Protein AF-0000000085141455 (afdb_homodimer)

Radius of gyration: 24.24 Å; Cα contacts (8 Å, |Δi|>4): 1311; chains: 2; bounding box: 68×59×46 Å

Organism: Micrococcus luteus (strain ATCC 4698 / DSM 20030 / JCM 1464 / CCM 169 / CCUG 5858 / IAM 1056 / NBRC 3333 / NCIMB 9278 / NCTC 2665 / VKM Ac-2230) (NCBI:txid465515)

InterPro domains:
  IPR003673 CoA-transferase family III [PF02515] (7-289)
  IPR023606 CoA-transferase family III domain 1 superfamily [G3DSA:3.40.50.10540] (3-211)
  IPR023606 CoA-transferase family III domain 1 superfamily [SSF89796] (3-289)
  IPR044855 CoA-transferase family III domain 3 superfamily [G3DSA:3.30.1540.10] (213-289)
  IPR050509 Coenzyme A-transferase family III [PTHR48228] (6-289)

Structure (mmCIF, N/CA/C/O backbone):
data_AF-0000000085141455-model_v1
#
loop_
_entity.id
_entity.type
_entity.pdbx_description
1 polymer 'Predicted acyl-CoA transferase/carnitine dehydratase'
#
loop_
_atom_site.group_PDB
_atom_site.id
_atom_site.type_symbol
_atom_site.label_atom_id
_atom_site.label_alt_id
_atom_site.label_comp_id
_atom_site.label_asym_id
_atom_site.label_entity_id
_atom_site.label_seq_id
_atom_site.pdbx_PDB_ins_code
_atom_site.Cartn_x
_atom_site.Cartn_y
_atom_site.Cartn_z
_atom_site.occupancy
_atom_site.B_iso_or_equiv
_atom_site.auth_seq_id
_atom_site.auth_comp_id
_atom_site.auth_asym_id
_atom_site.auth_atom_id
_atom_site.pdbx_PDB_model_num
ATOM 1 N N . MET A 1 1 ? -12.906 21.172 -0.847 1 66.06 1 MET A N 1
ATOM 2 C CA . MET A 1 1 ? -11.453 21.266 -0.913 1 66.06 1 MET A CA 1
ATOM 3 C C . MET A 1 1 ? -10.875 20.156 -1.778 1 66.06 1 MET A C 1
ATOM 5 O O . MET A 1 1 ? -11.391 19.031 -1.775 1 66.06 1 MET A O 1
ATOM 9 N N . ASP A 1 2 ? -9.891 20.578 -2.598 1 79 2 ASP A N 1
ATOM 10 C CA . ASP A 1 2 ? -9.219 19.719 -3.572 1 79 2 ASP A CA 1
ATOM 11 C C . ASP A 1 2 ? -7.938 19.141 -2.994 1 79 2 ASP A C 1
ATOM 13 O O . ASP A 1 2 ? -7.055 19.875 -2.543 1 79 2 ASP A O 1
ATOM 17 N N . LEU A 1 3 ? -7.797 17.844 -2.895 1 89.69 3 LEU A N 1
ATOM 18 C CA . LEU A 1 3 ? -6.648 17.156 -2.318 1 89.69 3 LEU A CA 1
ATOM 19 C C . LEU A 1 3 ? -5.363 17.562 -3.031 1 89.69 3 LEU A C 1
ATOM 21 O O . LEU A 1 3 ? -4.281 17.516 -2.441 1 89.69 3 LEU A O 1
ATOM 25 N N . THR A 1 4 ? -5.543 18.094 -4.223 1 90.06 4 THR A N 1
ATOM 26 C CA . THR A 1 4 ? -4.367 18.453 -5.012 1 90.06 4 THR A CA 1
ATOM 27 C C . THR A 1 4 ? -3.744 19.75 -4.512 1 90.06 4 THR A C 1
ATOM 29 O O . THR A 1 4 ? -2.619 20.078 -4.887 1 90.06 4 THR A O 1
ATOM 32 N N . SER A 1 5 ? -4.434 20.406 -3.615 1 92.5 5 SER A N 1
ATOM 33 C CA . SER A 1 5 ? -3.906 21.656 -3.049 1 92.5 5 SER A CA 1
ATOM 34 C C . SER A 1 5 ? -3.65 21.5 -1.552 1 92.5 5 SER A C 1
ATOM 36 O O . SER A 1 5 ? -3.373 22.484 -0.867 1 92.5 5 SER A O 1
ATOM 38 N N . ALA A 1 6 ? -3.732 20.297 -1.069 1 93.38 6 ALA A N 1
ATOM 39 C CA . ALA A 1 6 ? -3.635 20.047 0.365 1 93.38 6 ALA A CA 1
ATOM 40 C C . ALA A 1 6 ? -2.287 20.5 0.914 1 93.38 6 ALA A C 1
ATOM 42 O O . ALA A 1 6 ? -2.189 20.922 2.072 1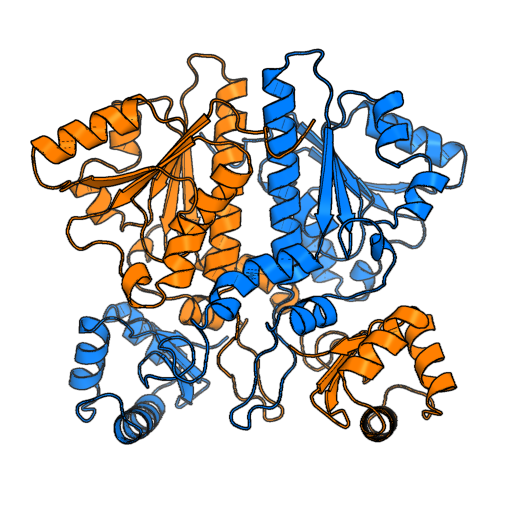 93.38 6 ALA A O 1
ATOM 43 N N . LEU A 1 7 ? -1.256 20.5 0.035 1 96.75 7 LEU A N 1
ATOM 44 C CA . LEU A 1 7 ? 0.086 20.812 0.512 1 96.75 7 LEU A CA 1
ATOM 45 C C . LEU A 1 7 ? 0.62 22.078 -0.158 1 96.75 7 LEU A C 1
ATOM 47 O O . LEU A 1 7 ? 1.833 22.234 -0.308 1 96.75 7 LEU A O 1
ATOM 51 N N . ASP A 1 8 ? -0.321 22.844 -0.592 1 95.44 8 ASP A N 1
ATOM 52 C CA . ASP A 1 8 ? 0.107 24.156 -1.094 1 95.44 8 ASP A CA 1
ATOM 53 C C . ASP A 1 8 ? 0.953 24.891 -0.058 1 95.44 8 ASP A C 1
ATOM 55 O O . ASP A 1 8 ? 0.573 24.984 1.111 1 95.44 8 ASP A O 1
ATOM 59 N N . GLY A 1 9 ? 2.117 25.344 -0.52 1 96.06 9 GLY A N 1
ATOM 60 C CA . GLY A 1 9 ? 2.986 26.109 0.361 1 96.06 9 GLY A CA 1
ATOM 61 C C . GLY A 1 9 ? 3.955 25.234 1.144 1 96.06 9 GLY A C 1
ATOM 62 O O . GLY A 1 9 ? 4.77 25.75 1.916 1 96.06 9 GLY A O 1
ATOM 63 N N . VAL A 1 10 ? 3.883 23.938 0.979 1 97.69 10 VAL A N 1
ATOM 64 C CA . VAL A 1 10 ? 4.773 23.031 1.681 1 97.69 10 VAL A CA 1
ATOM 65 C C . VAL A 1 10 ? 5.969 22.688 0.792 1 97.69 10 VAL A C 1
ATOM 67 O O . VAL A 1 10 ? 5.801 22.359 -0.386 1 97.69 10 VAL A O 1
ATOM 70 N N . SER A 1 11 ? 7.137 22.75 1.34 1 98.75 11 SER A N 1
ATOM 71 C CA . SER A 1 11 ? 8.367 22.422 0.624 1 98.75 11 SER A CA 1
ATOM 72 C C . SER A 1 11 ? 8.945 21.094 1.089 1 98.75 11 SER A C 1
ATOM 74 O O . SER A 1 11 ? 9.086 20.859 2.291 1 98.75 11 SER A O 1
ATOM 76 N N . VAL A 1 12 ? 9.266 20.234 0.122 1 98.94 12 VAL A N 1
ATOM 77 C CA . VAL A 1 12 ? 9.82 18.906 0.392 1 98.94 12 VAL A CA 1
ATOM 78 C C . VAL A 1 12 ? 11.195 18.781 -0.256 1 98.94 12 VAL A C 1
ATOM 80 O O . VAL A 1 12 ? 11.367 19.094 -1.436 1 98.94 12 VAL A O 1
ATOM 83 N N . VAL A 1 13 ? 12.195 18.359 0.506 1 98.94 13 VAL A N 1
ATOM 84 C CA . VAL A 1 13 ? 13.5 17.984 -0.018 1 98.94 13 VAL A CA 1
ATOM 85 C C . VAL A 1 13 ? 13.75 16.5 0.211 1 98.94 13 VAL A C 1
ATOM 87 O O . VAL A 1 13 ? 13.422 15.961 1.275 1 98.94 13 VAL A O 1
ATOM 90 N N . THR A 1 14 ? 14.25 15.859 -0.78 1 98.75 14 THR A N 1
ATOM 91 C CA . THR A 1 14 ? 14.492 14.43 -0.626 1 98.75 14 THR A CA 1
ATOM 92 C C . THR A 1 14 ? 15.914 14.07 -1.059 1 98.75 14 THR A C 1
ATOM 94 O O . THR A 1 14 ? 16.422 14.609 -2.047 1 98.75 14 THR A O 1
ATOM 97 N N . VAL A 1 15 ? 16.578 13.32 -0.262 1 98.62 15 VAL A N 1
ATOM 98 C CA . VAL A 1 15 ? 17.812 12.602 -0.583 1 98.62 15 VAL A CA 1
ATOM 99 C C . VAL A 1 15 ? 17.562 11.094 -0.521 1 98.62 15 VAL A C 1
ATOM 101 O O . VAL A 1 15 ? 17.984 10.43 0.433 1 98.62 15 VAL A O 1
ATOM 104 N N . ALA A 1 16 ? 16.875 10.617 -1.415 1 98.12 16 ALA A N 1
ATOM 105 C CA . ALA A 1 16 ? 16.438 9.227 -1.484 1 98.12 16 ALA A CA 1
ATOM 106 C C . ALA A 1 16 ? 16.469 8.711 -2.922 1 98.12 16 ALA A C 1
ATOM 108 O O . ALA A 1 16 ? 16 9.391 -3.838 1 98.12 16 ALA A O 1
ATOM 109 N N . LEU A 1 17 ? 17.031 7.59 -3.111 1 97.19 17 LEU A N 1
ATOM 110 C CA . LEU A 1 17 ? 17.234 7.035 -4.445 1 97.19 17 LEU A CA 1
ATOM 111 C C . LEU A 1 17 ? 16.312 5.84 -4.676 1 97.19 17 LEU A C 1
ATOM 113 O O . LEU A 1 17 ? 15.602 5.414 -3.766 1 97.19 17 LEU A O 1
ATOM 117 N N . ASN A 1 18 ? 16.234 5.352 -5.859 1 96.56 18 ASN A N 1
ATOM 118 C CA . ASN A 1 18 ? 15.562 4.125 -6.277 1 96.56 18 ASN A CA 1
ATOM 119 C C . ASN A 1 18 ? 14.047 4.301 -6.305 1 96.56 18 ASN A C 1
ATOM 121 O O . ASN A 1 18 ? 13.516 5.051 -7.129 1 96.56 18 ASN A O 1
ATOM 125 N N . LEU A 1 19 ? 13.328 3.652 -5.367 1 98.44 19 LEU A N 1
ATOM 126 C CA . LEU A 1 19 ? 11.898 3.625 -5.66 1 98.44 19 LEU A CA 1
ATOM 127 C C . LEU A 1 19 ? 11.094 4.211 -4.504 1 98.44 19 LEU A C 1
ATOM 129 O O . LEU A 1 19 ? 10.359 5.184 -4.68 1 98.44 19 LEU A O 1
ATOM 133 N N . PRO A 1 20 ? 11.18 3.705 -3.232 1 98.62 20 PRO A N 1
ATOM 134 C CA . PRO A 1 20 ? 10.227 4.164 -2.219 1 98.62 20 PRO A CA 1
ATOM 135 C C . PRO A 1 20 ? 10.32 5.664 -1.958 1 98.62 20 PRO A C 1
ATOM 137 O O . PRO A 1 20 ? 9.297 6.332 -1.788 1 98.62 20 PRO A O 1
ATOM 140 N N . GLY A 1 21 ? 11.523 6.223 -1.864 1 98.69 21 GLY A N 1
ATOM 141 C CA . GLY A 1 21 ? 11.703 7.652 -1.651 1 98.69 21 GLY A CA 1
ATOM 142 C C . GLY A 1 21 ? 11.102 8.5 -2.758 1 98.69 21 GLY A C 1
ATOM 143 O O . GLY A 1 21 ? 10.219 9.32 -2.506 1 98.69 21 GLY A O 1
ATOM 144 N N . PRO A 1 22 ? 11.578 8.273 -3.979 1 98.88 22 PRO A N 1
ATOM 145 C CA . PRO A 1 22 ? 11.023 9.008 -5.117 1 98.88 22 PRO A CA 1
ATOM 146 C C . PRO A 1 22 ? 9.516 8.836 -5.254 1 98.88 22 PRO A C 1
ATOM 148 O O . PRO A 1 22 ? 8.812 9.781 -5.629 1 98.88 22 PRO A O 1
ATOM 151 N N . ALA A 1 23 ? 8.969 7.613 -4.961 1 98.94 23 ALA A N 1
ATOM 152 C CA . ALA A 1 23 ? 7.527 7.398 -5.012 1 98.94 23 ALA A CA 1
ATOM 153 C C . ALA A 1 23 ? 6.809 8.258 -3.977 1 98.94 23 ALA A C 1
ATOM 155 O O . ALA A 1 23 ? 5.766 8.844 -4.266 1 98.94 23 ALA A O 1
ATOM 156 N N . ALA A 1 24 ? 7.34 8.297 -2.797 1 98.94 24 ALA A N 1
ATOM 157 C CA . ALA A 1 24 ? 6.766 9.141 -1.75 1 98.94 24 ALA A CA 1
ATOM 158 C C . ALA A 1 24 ? 6.812 10.617 -2.143 1 98.94 24 ALA A C 1
ATOM 160 O O . ALA A 1 24 ? 5.824 11.336 -1.988 1 98.94 24 ALA A O 1
ATOM 161 N N . ALA A 1 25 ? 7.965 11.07 -2.646 1 98.88 25 ALA A N 1
ATOM 162 C CA . ALA A 1 25 ? 8.133 12.461 -3.057 1 98.88 25 ALA A CA 1
ATOM 163 C C . ALA A 1 25 ? 7.141 12.828 -4.16 1 98.88 25 ALA A C 1
ATOM 165 O O . ALA A 1 25 ? 6.531 13.898 -4.125 1 98.88 25 ALA A O 1
ATOM 166 N N . ALA A 1 26 ? 6.992 11.922 -5.109 1 98.81 26 ALA A N 1
ATOM 167 C CA . ALA A 1 26 ? 6.047 12.156 -6.195 1 98.81 26 ALA A CA 1
ATOM 168 C C . ALA A 1 26 ? 4.625 12.312 -5.664 1 98.81 26 ALA A C 1
ATOM 170 O O . ALA A 1 26 ? 3.883 13.195 -6.102 1 98.81 26 ALA A O 1
ATOM 171 N N . ARG A 1 27 ? 4.254 11.461 -4.766 1 98.69 27 ARG A N 1
ATOM 172 C CA . ARG A 1 27 ? 2.922 11.5 -4.168 1 98.69 27 ARG A CA 1
ATOM 173 C C . ARG A 1 27 ? 2.688 12.812 -3.428 1 98.69 27 ARG A C 1
ATOM 175 O O . ARG A 1 27 ? 1.611 13.406 -3.527 1 98.69 27 ARG A O 1
ATOM 182 N N . LEU A 1 28 ? 3.668 13.281 -2.691 1 98.75 28 LEU A N 1
ATOM 183 C CA . LEU A 1 28 ? 3.559 14.57 -2.014 1 98.75 28 LEU A CA 1
ATOM 184 C C . LEU A 1 28 ? 3.418 15.703 -3.021 1 98.75 28 LEU A C 1
ATOM 186 O O . LEU A 1 28 ? 2.664 16.656 -2.793 1 98.75 28 LEU A O 1
ATOM 190 N N . GLY A 1 29 ? 4.152 15.594 -4.105 1 98.5 29 GLY A N 1
ATOM 191 C CA . GLY A 1 29 ? 3.982 16.547 -5.188 1 98.5 29 GLY A CA 1
ATOM 192 C C . GLY A 1 29 ? 2.574 16.578 -5.75 1 98.5 29 GLY A C 1
ATOM 193 O O . GLY A 1 29 ? 2.023 17.641 -6.02 1 98.5 29 GLY A O 1
ATOM 194 N N . GLU A 1 30 ? 1.977 15.414 -5.922 1 97.56 30 GLU A N 1
ATOM 195 C CA . GLU A 1 30 ? 0.604 15.297 -6.406 1 97.56 30 GLU A CA 1
ATOM 196 C C . GLU A 1 30 ? -0.376 15.984 -5.457 1 97.56 30 GLU A C 1
ATOM 198 O O . GLU A 1 30 ? -1.447 16.422 -5.875 1 97.56 30 GLU A O 1
ATOM 203 N N . LEU A 1 31 ? 0.013 16.047 -4.215 1 97.44 31 LEU A N 1
ATOM 204 C CA . LEU A 1 31 ? -0.84 16.672 -3.209 1 97.44 31 LEU A CA 1
ATOM 205 C C . LEU A 1 31 ? -0.58 18.172 -3.133 1 97.44 31 LEU A C 1
ATOM 207 O O . LEU A 1 31 ? -1.181 18.859 -2.312 1 97.44 31 LEU A O 1
ATOM 211 N N . GLY A 1 32 ? 0.406 18.688 -3.924 1 97.12 32 GLY A N 1
ATOM 212 C CA . GLY A 1 32 ? 0.558 20.125 -4.066 1 97.12 32 GLY A CA 1
ATOM 213 C C . GLY A 1 32 ? 1.88 20.641 -3.533 1 97.12 32 GLY A C 1
ATOM 214 O O . GLY A 1 32 ? 2.17 21.828 -3.631 1 97.12 32 GLY A O 1
ATOM 215 N N . ALA A 1 33 ? 2.727 19.781 -2.996 1 98.38 33 ALA A N 1
ATOM 216 C CA . ALA A 1 33 ? 3.982 20.234 -2.404 1 98.38 33 ALA A CA 1
ATOM 217 C C . ALA A 1 33 ? 4.992 20.609 -3.482 1 98.38 33 ALA A C 1
ATOM 219 O O . ALA A 1 33 ? 4.938 20.109 -4.605 1 98.38 33 ALA A O 1
ATOM 220 N N . ASP A 1 34 ? 5.828 21.562 -3.141 1 98.62 34 ASP A N 1
ATOM 221 C CA . ASP A 1 34 ? 7.012 21.844 -3.945 1 98.62 34 ASP A CA 1
ATOM 222 C C . ASP A 1 34 ? 8.156 20.906 -3.588 1 98.62 34 ASP A C 1
ATOM 224 O O . ASP A 1 34 ? 8.672 20.938 -2.467 1 98.62 34 ASP A O 1
ATOM 228 N N . VAL A 1 35 ? 8.594 20.078 -4.555 1 98.88 35 VAL A N 1
ATOM 229 C CA . VAL A 1 35 ? 9.523 19 -4.246 1 98.88 35 VAL A CA 1
ATOM 230 C C . VAL A 1 35 ? 10.859 19.25 -4.941 1 98.88 35 VAL A C 1
ATOM 232 O O . VAL A 1 35 ? 10.906 19.5 -6.148 1 98.88 35 VAL A O 1
ATOM 235 N N . VAL A 1 36 ? 11.93 19.156 -4.168 1 98.88 36 VAL A N 1
ATOM 236 C CA . VAL A 1 36 ? 13.289 19.156 -4.695 1 98.88 36 VAL A CA 1
ATOM 237 C C . VAL A 1 36 ? 13.961 17.812 -4.391 1 98.88 36 VAL A C 1
ATOM 239 O O . VAL A 1 36 ? 14.047 17.406 -3.232 1 98.88 36 VAL A O 1
ATOM 242 N N . THR A 1 37 ? 14.383 17.156 -5.438 1 98.88 37 THR A N 1
ATOM 243 C CA . THR A 1 37 ? 15.141 15.922 -5.289 1 98.88 37 THR A CA 1
ATOM 244 C C . THR A 1 37 ? 16.641 16.188 -5.438 1 98.88 37 THR A C 1
ATOM 246 O O . THR A 1 37 ? 17.078 16.781 -6.422 1 98.88 37 THR A O 1
ATOM 249 N N . VAL A 1 38 ? 17.375 15.742 -4.449 1 98.88 38 VAL A N 1
ATOM 250 C CA . VAL A 1 38 ? 18.828 15.898 -4.453 1 98.88 38 VAL A CA 1
ATOM 251 C C . VAL A 1 38 ? 19.5 14.562 -4.809 1 98.88 38 VAL A C 1
ATOM 253 O O . VAL A 1 38 ? 19.297 13.562 -4.113 1 98.88 38 VAL A O 1
ATOM 256 N N . LEU A 1 39 ? 20.281 14.602 -5.855 1 98.62 39 LEU A N 1
ATOM 257 C CA . LEU A 1 39 ? 20.984 13.406 -6.312 1 98.62 39 LEU A CA 1
ATOM 258 C C . LEU A 1 39 ? 22.5 13.547 -6.121 1 98.62 39 LEU A C 1
ATOM 260 O O . LEU A 1 39 ? 23.031 14.656 -6.195 1 98.62 39 LEU A O 1
ATOM 264 N N . PRO A 1 40 ? 23.172 12.406 -5.859 1 97.88 40 PRO A N 1
ATOM 265 C CA . PRO A 1 40 ? 24.625 12.438 -5.93 1 97.88 40 PRO A CA 1
ATOM 266 C C . PRO A 1 40 ? 25.156 12.547 -7.359 1 97.88 40 PRO A C 1
ATOM 268 O O . PRO A 1 40 ? 24.406 12.328 -8.312 1 97.88 40 PRO A O 1
ATOM 271 N N . PRO A 1 41 ? 26.453 12.844 -7.469 1 97.56 41 PRO A N 1
ATOM 272 C CA . PRO A 1 41 ? 27.031 12.969 -8.812 1 97.56 41 PRO A CA 1
ATOM 273 C C . PRO A 1 41 ? 26.828 11.711 -9.656 1 97.56 41 PRO A C 1
ATOM 275 O O . PRO A 1 41 ? 26.656 11.812 -10.875 1 97.56 41 PRO A O 1
ATOM 278 N N . ALA A 1 42 ? 26.734 10.578 -9.102 1 96.81 42 ALA A N 1
ATOM 279 C CA . ALA A 1 42 ? 26.578 9.312 -9.82 1 96.81 42 ALA A CA 1
ATOM 280 C C . ALA A 1 42 ? 25.141 9.117 -10.289 1 96.81 42 ALA A C 1
ATOM 282 O O . ALA A 1 42 ? 24.859 8.234 -11.102 1 96.81 42 ALA A O 1
ATOM 283 N N . GLY A 1 43 ? 24.234 9.984 -9.805 1 97.69 43 GLY A N 1
ATOM 284 C CA . GLY A 1 43 ? 22.828 9.891 -10.195 1 97.69 43 GLY A CA 1
ATOM 285 C C . GLY A 1 43 ? 22.078 8.805 -9.453 1 97.69 43 GLY A C 1
ATOM 286 O O . GLY A 1 43 ? 22.531 8.305 -8.422 1 97.69 43 GLY A O 1
ATOM 287 N N . ASP A 1 44 ? 20.875 8.539 -9.891 1 97.94 44 ASP A N 1
ATOM 288 C CA . ASP A 1 44 ? 20 7.484 -9.375 1 97.94 44 ASP A CA 1
ATOM 289 C C . ASP A 1 44 ? 20.078 6.23 -10.242 1 97.94 44 ASP A C 1
ATOM 291 O O . ASP A 1 44 ? 19.859 6.293 -11.453 1 97.94 44 ASP A O 1
ATOM 295 N N . PRO A 1 45 ? 20.359 5.094 -9.617 1 95.62 45 PRO A N 1
ATOM 296 C CA . PRO A 1 45 ? 20.391 3.85 -10.383 1 95.62 45 PRO A CA 1
ATOM 297 C C . PRO A 1 45 ? 19.094 3.582 -11.141 1 95.62 45 PRO A C 1
ATOM 299 O O . PRO A 1 45 ? 19.109 2.959 -12.203 1 95.62 45 PRO A O 1
ATOM 302 N N . MET A 1 46 ? 17.984 4.082 -10.695 1 97 46 MET A N 1
ATOM 303 C CA . MET A 1 46 ? 16.688 3.877 -11.344 1 97 46 MET A CA 1
ATOM 304 C C . MET A 1 46 ? 16.688 4.477 -12.75 1 97 46 MET A C 1
ATOM 306 O O . MET A 1 46 ? 16.047 3.945 -13.656 1 97 46 MET A O 1
ATOM 310 N N . ALA A 1 47 ? 17.453 5.562 -12.914 1 97.38 47 ALA A N 1
ATOM 311 C CA . ALA A 1 47 ? 17.516 6.211 -14.227 1 97.38 47 ALA A CA 1
ATOM 312 C C . ALA A 1 47 ? 18.047 5.254 -15.289 1 97.38 47 ALA A C 1
ATOM 314 O O . ALA A 1 47 ? 17.672 5.352 -16.453 1 97.38 47 ALA A 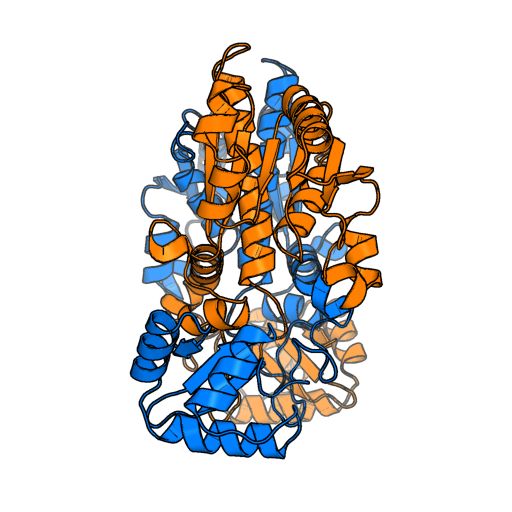O 1
ATOM 315 N N . THR A 1 48 ? 18.906 4.359 -14.852 1 94 48 THR A N 1
ATOM 316 C CA . THR A 1 48 ? 19.453 3.367 -15.766 1 94 48 THR A CA 1
ATOM 317 C C . THR A 1 48 ? 18.562 2.139 -15.844 1 94 48 THR A C 1
ATOM 319 O O . THR A 1 48 ? 18.297 1.621 -16.938 1 94 48 THR A O 1
ATOM 322 N N . MET A 1 49 ? 18 1.666 -14.805 1 93.81 49 MET A N 1
ATOM 323 C CA . MET A 1 49 ? 17.203 0.455 -14.734 1 93.81 49 MET A CA 1
ATOM 324 C C . MET A 1 49 ? 15.891 0.627 -15.5 1 93.81 49 MET A C 1
ATOM 326 O O . MET A 1 49 ? 15.438 -0.295 -16.172 1 93.81 49 MET A O 1
ATOM 330 N N . SER A 1 50 ? 15.242 1.766 -15.328 1 96.62 50 SER A N 1
ATOM 331 C CA . SER A 1 50 ? 14 2.117 -16 1 96.62 50 SER A CA 1
ATOM 332 C C . SER A 1 50 ? 13.898 3.621 -16.219 1 96.62 50 SER A C 1
ATOM 334 O O . SER A 1 50 ? 13.297 4.336 -15.414 1 96.62 50 SER A O 1
ATOM 336 N N . PRO A 1 51 ? 14.414 4.078 -17.312 1 97.31 51 PRO A N 1
ATOM 337 C CA . PRO A 1 51 ? 14.398 5.516 -17.609 1 97.31 51 PRO A CA 1
ATOM 338 C C . PRO A 1 51 ? 12.992 6.109 -17.578 1 97.31 51 PRO A C 1
ATOM 340 O O . PRO A 1 51 ? 12.805 7.234 -17.109 1 97.31 51 PRO A O 1
ATOM 343 N N . SER A 1 52 ? 12.031 5.352 -18.062 1 98.06 52 SER A N 1
ATOM 344 C CA . SER A 1 52 ? 10.664 5.867 -18.109 1 98.06 52 SER A CA 1
ATOM 345 C C . SER A 1 52 ? 10.078 5.984 -16.703 1 98.06 52 SER A C 1
ATOM 347 O O . SER A 1 52 ? 9.352 6.938 -16.406 1 98.06 52 SER A O 1
ATOM 349 N N . LEU A 1 53 ? 10.336 5 -15.883 1 98.25 53 LEU A N 1
ATOM 350 C CA . LEU A 1 53 ? 9.867 5.086 -14.5 1 98.25 53 LEU A CA 1
ATOM 351 C C . LEU A 1 53 ? 10.508 6.266 -13.781 1 98.25 53 LEU A C 1
ATOM 353 O O . LEU A 1 53 ? 9.82 7.031 -13.102 1 98.25 53 LEU A O 1
ATOM 357 N N . TYR A 1 54 ? 11.836 6.422 -13.945 1 98.56 54 TYR A N 1
ATOM 358 C CA . TYR A 1 54 ? 12.555 7.543 -13.359 1 98.56 54 TYR A CA 1
ATOM 359 C C . TYR A 1 54 ? 11.922 8.867 -13.766 1 98.56 54 TYR A C 1
ATOM 361 O O . TYR A 1 54 ? 11.68 9.734 -12.922 1 98.56 54 TYR A O 1
ATOM 369 N N . ALA A 1 55 ? 11.641 9 -15.039 1 98.62 55 ALA A N 1
ATOM 370 C CA . ALA A 1 55 ? 11.062 10.234 -15.57 1 98.62 55 ALA A CA 1
ATOM 371 C C . ALA A 1 55 ? 9.703 10.523 -14.938 1 98.62 55 ALA A C 1
ATOM 373 O O . ALA A 1 55 ? 9.43 11.656 -14.539 1 98.62 55 ALA A O 1
ATOM 374 N N . GLU A 1 56 ? 8.891 9.539 -14.828 1 98.56 56 GLU A N 1
ATOM 375 C CA . GLU A 1 56 ? 7.555 9.742 -14.273 1 98.56 56 GLU A CA 1
ATOM 376 C C . GLU A 1 56 ? 7.625 10.102 -12.789 1 98.56 56 GLU A C 1
ATOM 378 O O . GLU A 1 56 ? 6.898 10.977 -12.32 1 98.56 56 GLU A O 1
ATOM 383 N N . LEU A 1 57 ? 8.461 9.453 -12.047 1 98.69 57 LEU A N 1
ATOM 384 C CA . LEU A 1 57 ? 8.586 9.68 -10.617 1 98.69 57 LEU A CA 1
ATOM 385 C C . LEU A 1 57 ? 9.062 11.094 -10.328 1 98.69 57 LEU A C 1
ATOM 387 O O . LEU A 1 57 ? 8.797 11.641 -9.25 1 98.69 57 LEU A O 1
ATOM 391 N N . HIS A 1 58 ? 9.766 11.711 -11.234 1 98.62 58 HIS A N 1
ATOM 392 C CA . HIS A 1 58 ? 10.375 13.008 -10.969 1 98.62 58 HIS A CA 1
ATOM 393 C C . HIS A 1 58 ? 9.711 14.109 -11.789 1 98.62 58 HIS A C 1
ATOM 395 O O . HIS A 1 58 ? 10.164 15.258 -11.781 1 98.62 58 HIS A O 1
ATOM 401 N N . ALA A 1 59 ? 8.633 13.758 -12.469 1 98.06 59 ALA A N 1
ATOM 402 C CA . ALA A 1 59 ? 7.914 14.742 -13.273 1 98.06 59 ALA A CA 1
ATOM 403 C C . ALA A 1 59 ? 7.449 15.914 -12.414 1 98.06 59 ALA A C 1
ATOM 405 O O . ALA A 1 59 ? 6.871 15.719 -11.344 1 98.06 59 ALA A O 1
ATOM 406 N N . GLY A 1 60 ? 7.738 17.062 -12.805 1 96.81 60 GLY A N 1
ATOM 407 C CA . GLY A 1 60 ? 7.266 18.266 -12.141 1 96.81 60 GLY A CA 1
ATOM 408 C C . GLY A 1 60 ? 8.117 18.656 -10.945 1 96.81 60 GLY A C 1
ATOM 409 O O . GLY A 1 60 ? 7.812 19.625 -10.25 1 96.81 60 GLY A O 1
ATOM 410 N N . GLN A 1 61 ? 9.18 17.984 -10.68 1 98.31 61 GLN A N 1
ATOM 411 C CA . GLN A 1 61 ? 10.055 18.266 -9.539 1 98.31 61 GLN A CA 1
ATOM 412 C C . GLN A 1 61 ? 11.328 18.969 -9.992 1 98.31 61 GLN A C 1
ATOM 414 O O . GLN A 1 61 ? 11.734 18.859 -11.148 1 98.31 61 GLN A O 1
ATOM 419 N N . ARG A 1 62 ? 11.906 19.812 -9.117 1 98.31 62 ARG A N 1
ATOM 420 C CA . ARG A 1 62 ? 13.281 20.25 -9.289 1 98.31 62 ARG A CA 1
ATOM 421 C C . ARG A 1 62 ? 14.266 19.172 -8.836 1 98.31 62 ARG A C 1
ATOM 423 O O . ARG A 1 62 ? 14.219 18.734 -7.688 1 98.31 62 ARG A O 1
ATOM 430 N N . VAL A 1 63 ? 15.086 18.688 -9.766 1 98.75 63 VAL A N 1
ATOM 431 C CA . VAL A 1 63 ? 16.125 17.688 -9.461 1 98.75 63 VAL A CA 1
ATOM 432 C C . VAL A 1 63 ? 17.5 18.344 -9.562 1 98.75 63 VAL A C 1
ATOM 434 O O . VAL A 1 63 ? 17.859 18.906 -10.594 1 98.75 63 VAL A O 1
ATOM 437 N N . VAL A 1 64 ? 18.312 18.266 -8.539 1 98.62 64 VAL A N 1
ATOM 438 C CA . VAL A 1 64 ? 19.625 18.891 -8.523 1 98.62 64 VAL A CA 1
ATOM 439 C C . VAL A 1 64 ? 20.688 17.844 -8.148 1 98.62 64 VAL A C 1
ATOM 441 O O . VAL A 1 64 ? 20.406 16.906 -7.406 1 98.62 64 VAL A O 1
ATOM 444 N N . THR A 1 65 ? 21.859 18.016 -8.664 1 98.5 65 THR A N 1
ATOM 445 C CA . THR A 1 65 ? 23 17.172 -8.305 1 98.5 65 THR A CA 1
ATOM 446 C C . THR A 1 65 ? 23.906 17.906 -7.309 1 98.5 65 THR A C 1
ATOM 448 O O . THR A 1 65 ? 24.391 19 -7.59 1 98.5 65 THR A O 1
ATOM 451 N N . VAL A 1 66 ? 24.062 17.328 -6.156 1 98.38 66 VAL A N 1
ATOM 452 C CA . VAL A 1 66 ? 24.859 17.922 -5.098 1 98.38 66 VAL A CA 1
ATOM 453 C C . VAL A 1 66 ? 25.875 16.906 -4.578 1 98.38 66 VAL A C 1
ATOM 455 O O . VAL A 1 66 ? 25.516 15.789 -4.227 1 98.38 66 VAL A O 1
ATOM 458 N N . TYR A 1 67 ? 27.188 17.281 -4.535 1 98.06 67 TYR A N 1
ATOM 459 C CA . TYR A 1 67 ? 28.203 16.453 -3.906 1 98.06 67 TYR A CA 1
ATOM 460 C C . TYR A 1 67 ? 28.281 16.719 -2.408 1 98.06 67 TYR A C 1
ATOM 462 O O . TYR A 1 67 ? 29.062 17.578 -1.963 1 98.06 67 TYR A O 1
ATOM 470 N N . LEU A 1 68 ? 27.594 15.867 -1.604 1 97.19 68 LEU A N 1
ATOM 471 C CA . LEU A 1 68 ? 27.328 16.156 -0.201 1 97.19 68 LEU A CA 1
ATOM 472 C C . LEU A 1 68 ? 28.594 16 0.643 1 97.19 68 LEU A C 1
ATOM 474 O O . LEU A 1 68 ? 28.609 16.406 1.804 1 97.19 68 LEU A O 1
ATOM 478 N N . LYS A 1 69 ? 29.688 15.492 0.027 1 95.44 69 LYS A N 1
ATOM 479 C CA . LYS A 1 69 ? 30.906 15.312 0.794 1 95.44 69 LYS A CA 1
ATOM 480 C C . LYS A 1 69 ? 31.812 16.531 0.69 1 95.44 69 LYS A C 1
ATOM 482 O O . LYS A 1 69 ? 32.812 16.641 1.403 1 95.44 69 LYS A O 1
ATOM 487 N N . SER A 1 70 ? 31.5 17.453 -0.133 1 96.94 70 SER A N 1
ATOM 488 C CA . SER A 1 70 ? 32.25 18.703 -0.271 1 96.94 70 SER A CA 1
ATOM 489 C C . SER A 1 70 ? 31.641 19.812 0.592 1 96.94 70 SER A C 1
ATOM 491 O O . SER A 1 70 ? 30.453 19.766 0.93 1 96.94 70 SER A O 1
ATOM 493 N N . ASP A 1 71 ? 32.438 20.797 0.853 1 97 71 ASP A N 1
ATOM 494 C CA . ASP A 1 71 ? 31.953 21.953 1.607 1 97 71 ASP A CA 1
ATOM 495 C C . ASP A 1 71 ? 30.859 22.703 0.837 1 97 71 ASP A C 1
ATOM 497 O O . ASP A 1 71 ? 29.859 23.125 1.418 1 97 71 ASP A O 1
ATOM 501 N N . ALA A 1 72 ? 31.094 22.844 -0.383 1 97.62 72 ALA A N 1
ATOM 502 C CA . ALA A 1 72 ? 30.125 23.516 -1.231 1 97.62 72 ALA A CA 1
ATOM 503 C C . ALA A 1 72 ? 28.797 22.766 -1.265 1 97.62 72 ALA A C 1
ATOM 505 O O . ALA A 1 72 ? 27.734 23.375 -1.223 1 97.62 72 ALA A O 1
ATOM 506 N N . GLY A 1 73 ? 28.844 21.469 -1.408 1 98 73 GLY A N 1
ATOM 507 C CA . GLY A 1 73 ? 27.641 20.656 -1.418 1 98 73 GLY A CA 1
ATOM 508 C C . GLY A 1 73 ? 26.875 20.688 -0.107 1 98 73 GLY A C 1
ATOM 509 O O . GLY A 1 73 ? 25.641 20.766 -0.1 1 98 73 GLY A O 1
ATOM 510 N N . ARG A 1 74 ? 27.625 20.688 0.947 1 97.38 74 ARG A N 1
ATOM 511 C CA . ARG A 1 74 ? 27 20.781 2.266 1 97.38 74 ARG A CA 1
ATOM 512 C C . ARG A 1 74 ? 26.297 22.125 2.451 1 97.38 74 ARG A C 1
ATOM 514 O O . ARG A 1 74 ? 25.219 22.188 3.043 1 97.38 74 ARG A O 1
ATOM 521 N N . ALA A 1 75 ? 26.938 23.125 1.969 1 97.81 75 ALA A N 1
ATOM 522 C CA . ALA A 1 75 ? 26.344 24.453 2.055 1 97.81 75 ALA A CA 1
ATOM 523 C C . ALA A 1 75 ? 25.047 24.531 1.25 1 97.81 75 ALA A C 1
ATOM 525 O O . ALA A 1 75 ? 24.062 25.125 1.69 1 97.81 75 ALA A O 1
ATOM 526 N N . GLU A 1 76 ? 25.062 23.953 0.114 1 98.19 76 GLU A N 1
ATOM 527 C CA . GLU A 1 76 ? 23.859 23.906 -0.716 1 98.19 76 GLU A CA 1
ATOM 528 C C . GLU A 1 76 ? 22.75 23.125 -0.028 1 98.19 76 GLU A C 1
ATOM 530 O O . GLU A 1 76 ? 21.594 23.547 -0.033 1 98.19 76 GLU A O 1
ATOM 535 N N . MET A 1 77 ? 23.094 22 0.553 1 98.56 77 MET A N 1
ATOM 536 C CA . MET A 1 77 ? 22.125 21.188 1.274 1 98.56 77 MET A CA 1
ATOM 537 C C . MET A 1 77 ? 21.516 21.953 2.447 1 98.56 77 MET A C 1
ATOM 539 O O . MET A 1 77 ? 20.328 21.859 2.713 1 98.56 77 MET A O 1
ATOM 543 N N . GLU A 1 78 ? 22.344 22.75 3.078 1 98.25 78 GLU A N 1
ATOM 544 C CA . GLU A 1 78 ? 21.875 23.547 4.211 1 98.25 78 GLU A CA 1
ATOM 545 C C . GLU A 1 78 ? 20.844 24.578 3.775 1 98.25 78 GLU A C 1
ATOM 547 O O . GLU A 1 78 ? 19.859 24.812 4.477 1 98.25 78 GLU A O 1
ATOM 552 N N . LYS A 1 79 ? 21.062 25.172 2.664 1 98.44 79 LYS A N 1
ATOM 553 C CA . LYS A 1 79 ? 20.109 26.125 2.125 1 98.44 79 LYS A CA 1
ATOM 554 C C . LYS A 1 79 ? 18.781 25.453 1.812 1 98.44 79 LYS A C 1
ATOM 556 O O . LYS A 1 79 ? 17.703 26.016 2.09 1 98.44 79 LYS A O 1
ATOM 561 N N . LEU A 1 80 ? 18.828 24.312 1.229 1 98.62 80 LEU A N 1
ATOM 562 C CA . LEU A 1 80 ? 17.609 23.562 0.889 1 98.62 80 LEU A CA 1
ATOM 563 C C . LEU A 1 80 ? 16.844 23.172 2.146 1 98.62 80 LEU A C 1
ATOM 565 O O . LEU A 1 80 ? 15.625 23.297 2.199 1 98.62 80 LEU A O 1
ATOM 569 N N . LEU A 1 81 ? 17.594 22.703 3.162 1 98.62 81 LEU A N 1
ATOM 570 C CA . LEU A 1 81 ? 16.953 22.281 4.406 1 98.62 81 LEU A CA 1
ATOM 571 C C . LEU A 1 81 ? 16.344 23.469 5.137 1 98.62 81 LEU A C 1
ATOM 573 O O . LEU A 1 81 ? 15.281 23.344 5.758 1 98.62 81 LEU A O 1
ATOM 577 N N . ALA A 1 82 ? 17 24.609 5.023 1 98.12 82 ALA A N 1
ATOM 578 C CA . ALA A 1 82 ? 16.516 25.812 5.691 1 98.12 82 ALA A CA 1
ATOM 579 C C . ALA A 1 82 ? 15.141 26.219 5.164 1 98.12 82 ALA A C 1
ATOM 581 O O . ALA A 1 82 ? 14.336 26.812 5.891 1 98.12 82 ALA A O 1
ATOM 582 N N . ALA A 1 83 ? 14.906 25.875 3.943 1 97.31 83 ALA A N 1
ATOM 583 C CA . ALA A 1 83 ? 13.641 26.25 3.303 1 97.31 83 ALA A CA 1
ATOM 584 C C . ALA A 1 83 ? 12.641 25.094 3.344 1 97.31 83 ALA A C 1
ATOM 586 O O . ALA A 1 83 ? 11.5 25.234 2.916 1 97.31 83 ALA A O 1
ATOM 587 N N . ALA A 1 84 ? 12.953 23.953 3.906 1 98.5 84 ALA A N 1
ATOM 588 C CA . ALA A 1 84 ? 12.148 22.75 3.783 1 98.5 84 ALA A CA 1
ATOM 589 C C . ALA A 1 84 ? 11.195 22.594 4.961 1 98.5 84 ALA A C 1
ATOM 591 O O . ALA A 1 84 ? 11.539 22.938 6.098 1 98.5 84 ALA A O 1
ATOM 592 N N . ASP A 1 85 ? 10.016 22.094 4.672 1 98.12 85 ASP A N 1
ATOM 593 C CA . ASP A 1 85 ? 9.094 21.641 5.703 1 98.12 85 ASP A CA 1
ATOM 594 C C . ASP A 1 85 ? 9.273 20.141 5.98 1 98.12 85 ASP A C 1
ATOM 596 O O . ASP A 1 85 ? 9.141 19.703 7.121 1 98.12 85 ASP A O 1
ATOM 600 N N . VAL A 1 86 ? 9.523 19.375 4.934 1 98.88 86 VAL A N 1
ATOM 601 C CA . VAL A 1 86 ? 9.68 17.938 5.016 1 98.88 86 VAL A CA 1
ATOM 602 C C . VAL A 1 86 ? 11.008 17.516 4.383 1 98.88 86 VAL A C 1
ATOM 604 O O . VAL A 1 86 ? 11.367 18 3.311 1 98.88 86 VAL A O 1
ATOM 607 N N . PHE A 1 87 ? 11.75 16.656 5.062 1 98.94 87 PHE A N 1
ATOM 608 C CA . PHE A 1 87 ? 12.992 16.062 4.574 1 98.94 87 PHE A CA 1
ATOM 609 C C . PHE A 1 87 ? 12.883 14.547 4.543 1 98.94 87 PHE A C 1
ATOM 611 O O . PHE A 1 87 ? 12.688 13.914 5.582 1 98.94 87 PHE A O 1
ATOM 618 N N . ILE A 1 88 ? 12.984 13.914 3.307 1 98.88 88 ILE A N 1
ATOM 619 C CA . ILE A 1 88 ? 12.875 12.461 3.15 1 98.88 88 ILE A CA 1
ATOM 620 C C . ILE A 1 88 ? 14.242 11.875 2.811 1 98.88 88 ILE A C 1
ATOM 622 O O . ILE A 1 88 ? 14.938 12.375 1.92 1 98.88 88 ILE A O 1
ATOM 626 N N . THR A 1 89 ? 14.609 10.867 3.496 1 98.12 89 THR A N 1
ATOM 627 C CA . THR A 1 89 ? 15.859 10.164 3.215 1 98.12 89 THR A CA 1
ATOM 628 C C . THR A 1 89 ? 15.617 8.664 3.084 1 98.12 89 THR A C 1
ATOM 630 O O . THR A 1 89 ? 14.594 8.148 3.547 1 98.12 89 THR A O 1
ATOM 633 N N . SER A 1 90 ? 16.516 7.961 2.416 1 96 90 SER A N 1
ATOM 634 C CA . SER A 1 90 ? 16.484 6.504 2.355 1 96 90 SER A CA 1
ATOM 635 C C . SER A 1 90 ? 17.891 5.926 2.537 1 96 90 SER A C 1
ATOM 637 O O . SER A 1 90 ? 18.156 4.785 2.143 1 96 90 SER A O 1
ATOM 639 N N . HIS A 1 91 ? 18.797 6.73 3.096 1 92.38 91 HIS A N 1
ATOM 640 C CA . HIS A 1 91 ? 20.172 6.297 3.354 1 92.38 91 HIS A CA 1
ATOM 641 C C . HIS A 1 91 ? 20.281 5.582 4.695 1 92.38 91 HIS A C 1
ATOM 643 O O . HIS A 1 91 ? 19.422 5.77 5.574 1 92.38 91 HIS A O 1
ATOM 649 N N . ARG A 1 92 ? 21.359 4.848 4.809 1 89 92 ARG A N 1
ATOM 650 C CA . ARG A 1 92 ? 21.641 4.195 6.086 1 89 92 ARG A CA 1
ATOM 651 C C . ARG A 1 92 ? 21.969 5.223 7.164 1 89 92 ARG A C 1
ATOM 653 O O . ARG A 1 92 ? 22.547 6.273 6.875 1 89 92 ARG A O 1
ATOM 660 N N . ALA A 1 93 ? 21.625 4.82 8.375 1 88.44 93 ALA A N 1
ATOM 661 C CA . ALA A 1 93 ? 21.766 5.734 9.508 1 88.44 93 ALA A CA 1
ATOM 662 C C . ALA A 1 93 ? 23.203 6.227 9.633 1 88.44 93 ALA A C 1
ATOM 664 O O . ALA A 1 93 ? 23.453 7.41 9.875 1 88.44 93 ALA A O 1
ATOM 665 N N . GLY A 1 94 ? 24.172 5.281 9.469 1 89.06 94 GLY A N 1
ATOM 666 C CA . GLY A 1 94 ? 25.578 5.656 9.547 1 89.06 94 GLY A CA 1
ATOM 667 C C . GLY A 1 94 ? 25.984 6.672 8.5 1 89.06 94 GLY A C 1
ATOM 668 O O . GLY A 1 94 ? 26.703 7.621 8.797 1 89.06 94 GLY A O 1
ATOM 669 N N . ALA A 1 95 ? 25.469 6.484 7.328 1 91.62 95 ALA A N 1
ATOM 670 C CA . ALA A 1 95 ? 25.781 7.414 6.242 1 91.62 95 ALA A CA 1
ATOM 671 C C . ALA A 1 95 ? 25.203 8.797 6.523 1 91.62 95 ALA A C 1
ATOM 673 O O . ALA A 1 95 ? 25.859 9.812 6.289 1 91.62 95 ALA A O 1
ATOM 674 N N . LEU A 1 96 ? 23.984 8.875 7.039 1 93.62 96 LEU A N 1
ATOM 675 C CA . LEU A 1 96 ? 23.344 10.148 7.355 1 93.62 96 LEU A CA 1
ATOM 676 C C . LEU A 1 96 ? 24.125 10.898 8.43 1 93.62 96 LEU A C 1
ATOM 678 O O . LEU A 1 96 ? 24.281 12.117 8.352 1 93.62 96 LEU A O 1
ATOM 682 N N . ARG A 1 97 ? 24.641 10.148 9.367 1 94.31 97 ARG A N 1
ATOM 683 C CA . ARG A 1 97 ? 25.406 10.758 10.445 1 94.31 97 ARG A CA 1
ATOM 684 C C . ARG A 1 97 ? 26.688 11.391 9.898 1 94.31 97 ARG A C 1
ATOM 686 O O . ARG A 1 97 ? 27.031 12.516 10.266 1 94.31 97 ARG A O 1
ATOM 693 N N . ARG A 1 98 ? 27.344 10.672 9.023 1 95 98 ARG A N 1
ATOM 694 C CA . ARG A 1 98 ? 28.578 11.172 8.445 1 95 98 ARG A CA 1
ATOM 695 C C . ARG A 1 98 ? 28.344 12.438 7.641 1 95 98 ARG A C 1
ATOM 697 O O . ARG A 1 98 ? 29.203 13.32 7.578 1 95 98 ARG A O 1
ATOM 704 N N . LEU A 1 99 ? 27.156 12.547 7.121 1 96.12 99 LEU A N 1
ATOM 705 C CA . LEU A 1 99 ? 26.812 13.688 6.273 1 96.12 99 LEU A CA 1
ATOM 706 C C . LEU A 1 99 ? 26.188 14.812 7.094 1 96.12 99 LEU A C 1
ATOM 708 O O . LEU A 1 99 ? 25.922 15.891 6.566 1 96.12 99 LEU A O 1
ATOM 712 N N . GLY A 1 100 ? 25.922 14.531 8.375 1 96.81 100 GLY A N 1
ATOM 713 C CA . GLY A 1 100 ? 25.234 15.508 9.211 1 96.81 100 GLY A CA 1
ATOM 714 C C . GLY A 1 100 ? 23.766 15.664 8.867 1 96.81 100 GLY A C 1
ATOM 715 O O . GLY A 1 100 ? 23.203 16.734 9.031 1 96.81 100 GLY A O 1
ATOM 716 N N . LEU A 1 101 ? 23.203 14.625 8.383 1 97.88 101 LEU A N 1
ATOM 717 C CA . LEU A 1 101 ? 21.812 14.695 7.918 1 97.88 101 LEU A CA 1
ATOM 718 C C . LEU A 1 101 ? 20.906 13.797 8.75 1 97.88 101 LEU A C 1
ATOM 720 O O . LEU A 1 101 ? 19.75 13.602 8.414 1 97.88 101 LEU A O 1
ATOM 724 N N . ASP A 1 102 ? 21.531 13.219 9.82 1 96.31 102 ASP A N 1
ATOM 725 C CA . ASP A 1 102 ? 20.672 12.461 10.719 1 96.31 102 ASP A CA 1
ATOM 726 C C . ASP A 1 102 ? 19.688 13.375 11.445 1 96.31 102 ASP A C 1
ATOM 728 O O . ASP A 1 102 ? 19.906 14.586 11.531 1 96.31 102 ASP A O 1
ATOM 732 N N . ALA A 1 103 ? 18.672 12.75 11.945 1 94.62 103 ALA A N 1
ATOM 733 C CA . ALA A 1 103 ? 17.547 13.508 12.469 1 94.62 103 ALA A CA 1
ATOM 734 C C . ALA A 1 103 ? 17.984 14.461 13.578 1 94.62 103 ALA A C 1
ATOM 736 O O . ALA A 1 103 ? 17.531 15.602 13.641 1 94.62 103 ALA A O 1
ATOM 737 N N . ALA A 1 104 ? 18.812 14.008 14.438 1 96 104 ALA A N 1
ATOM 738 C CA . ALA A 1 104 ? 19.281 14.852 15.539 1 96 104 ALA A CA 1
ATOM 739 C C . ALA A 1 104 ? 20.031 16.078 15.023 1 96 104 ALA A C 1
ATOM 741 O O . ALA A 1 104 ? 19.766 17.203 15.469 1 96 104 ALA A O 1
ATOM 742 N N . ALA A 1 105 ? 20.922 15.891 14.117 1 97.62 105 ALA A N 1
ATOM 743 C CA . ALA A 1 105 ? 21.719 16.984 13.555 1 97.62 105 ALA A CA 1
ATOM 744 C C . ALA A 1 105 ? 20.844 17.969 12.789 1 97.62 105 ALA A C 1
ATOM 746 O O . ALA A 1 105 ? 21 19.188 12.93 1 97.62 105 ALA A O 1
ATOM 747 N N . VAL A 1 106 ? 19.938 17.453 11.992 1 98.06 106 VAL A N 1
ATOM 748 C CA . VAL A 1 106 ? 19.062 18.312 11.203 1 98.06 106 VAL A CA 1
ATOM 749 C C . VAL A 1 106 ? 18.156 19.109 12.125 1 98.06 106 VAL A C 1
ATOM 751 O O . VAL A 1 106 ? 17.969 20.312 11.938 1 98.06 106 VAL A O 1
ATOM 754 N N . ALA A 1 107 ? 17.625 18.453 13.148 1 96.88 107 ALA A N 1
ATOM 755 C CA . ALA A 1 107 ? 16.719 19.125 14.078 1 96.88 107 ALA A CA 1
ATOM 756 C C . ALA A 1 107 ? 17.438 20.234 14.836 1 96.88 107 ALA A C 1
ATOM 758 O O . ALA A 1 107 ? 16.828 21.266 15.148 1 96.88 107 ALA A O 1
ATOM 759 N N . ALA A 1 108 ? 18.656 20.062 15.141 1 97.31 108 ALA A N 1
ATOM 760 C CA . ALA A 1 108 ? 19.422 21.062 15.867 1 97.31 108 ALA A CA 1
ATOM 761 C C . ALA A 1 108 ? 19.578 22.328 15.031 1 97.31 108 ALA A C 1
ATOM 763 O O . ALA A 1 108 ? 19.547 23.438 15.57 1 97.31 108 ALA A O 1
ATOM 764 N N . ARG A 1 109 ? 19.688 22.203 13.766 1 97.88 109 ARG A N 1
ATOM 765 C CA . ARG A 1 109 ? 19.953 23.344 12.883 1 97.88 109 ARG A CA 1
ATOM 766 C C . ARG A 1 109 ? 18.656 23.875 12.289 1 97.88 109 ARG A C 1
ATOM 768 O O . ARG A 1 109 ? 18.547 25.078 12.016 1 97.88 109 ARG A O 1
ATOM 775 N N . HIS A 1 110 ? 17.75 22.953 12.094 1 97.62 110 HIS A N 1
ATOM 776 C CA . HIS A 1 110 ? 16.453 23.281 11.484 1 97.62 110 HIS A CA 1
ATOM 777 C C . HIS A 1 110 ? 15.312 22.641 12.258 1 97.62 110 HIS A C 1
ATOM 779 O O . HIS A 1 110 ? 14.68 21.703 11.781 1 97.62 110 HIS A O 1
ATOM 785 N N . PRO A 1 111 ? 14.906 23.219 13.352 1 96.69 111 PRO A N 1
ATOM 786 C CA . PRO A 1 111 ? 14.023 22.562 14.312 1 96.69 111 PRO A CA 1
ATOM 787 C C . PRO A 1 111 ? 12.617 22.328 13.766 1 96.69 111 PRO A C 1
ATOM 789 O O . PRO A 1 111 ? 11.859 21.531 14.32 1 96.69 111 PRO A O 1
ATOM 792 N N . ARG A 1 112 ? 12.258 23 12.719 1 96.56 112 ARG A N 1
ATOM 793 C CA . ARG A 1 112 ? 10.883 22.875 12.25 1 96.56 112 ARG A CA 1
ATOM 794 C C . ARG A 1 112 ? 10.773 21.844 11.148 1 96.56 112 ARG A C 1
ATOM 796 O O . ARG A 1 112 ? 9.672 21.516 10.695 1 96.56 112 ARG A O 1
ATOM 803 N N . VAL A 1 113 ? 11.906 21.297 10.695 1 97.94 113 VAL A N 1
ATOM 804 C CA . VAL A 1 113 ? 11.891 20.312 9.617 1 97.94 113 VAL A CA 1
ATOM 805 C C . VAL A 1 113 ? 11.297 19 10.125 1 97.94 113 VAL A C 1
ATOM 807 O O . VAL A 1 113 ? 11.648 18.531 11.211 1 97.94 113 VAL A O 1
ATOM 810 N N . CYS A 1 114 ? 10.336 18.453 9.383 1 98.25 114 CYS A N 1
ATOM 811 C CA . CYS A 1 114 ? 9.82 17.094 9.594 1 98.25 114 CYS A CA 1
ATOM 812 C C . CYS A 1 114 ? 10.609 16.078 8.781 1 98.25 114 CYS A C 1
ATOM 814 O O . CYS A 1 114 ? 10.523 16.062 7.555 1 98.25 114 CYS A O 1
ATOM 816 N N . GLN A 1 115 ? 11.32 15.219 9.445 1 98.31 115 GLN A N 1
ATOM 817 C CA . GLN A 1 115 ? 12.18 14.281 8.719 1 98.31 115 GLN A CA 1
ATOM 818 C C . GLN A 1 115 ? 11.578 12.883 8.711 1 98.31 115 GLN A C 1
ATOM 820 O O . GLN A 1 115 ? 11.133 12.383 9.742 1 98.31 115 GLN A O 1
ATOM 825 N N . VAL A 1 116 ? 11.516 12.289 7.539 1 98.25 116 VAL A N 1
ATOM 826 C CA . VAL A 1 116 ? 11.07 10.906 7.367 1 98.25 116 VAL A CA 1
ATOM 827 C C . VAL A 1 116 ? 12.211 10.07 6.805 1 98.25 116 VAL A C 1
ATOM 829 O O . VAL A 1 116 ? 12.688 10.32 5.695 1 98.25 116 VAL A O 1
ATOM 832 N N . ASP A 1 117 ? 12.633 9.086 7.574 1 96.75 117 ASP A N 1
ATOM 833 C CA . ASP A 1 117 ? 13.672 8.148 7.145 1 96.75 117 ASP A CA 1
ATOM 834 C C . ASP A 1 117 ? 13.055 6.832 6.676 1 96.75 117 ASP A C 1
ATOM 836 O O . ASP A 1 117 ? 12.398 6.137 7.449 1 96.75 117 ASP A O 1
ATOM 840 N N . ILE A 1 118 ? 13.25 6.543 5.41 1 97.31 118 ILE A N 1
ATOM 841 C CA . ILE A 1 118 ? 12.836 5.242 4.891 1 97.31 118 ILE A CA 1
ATOM 842 C C . ILE A 1 118 ? 13.992 4.246 5.008 1 97.31 118 ILE A C 1
ATOM 844 O O . ILE A 1 118 ? 15.07 4.465 4.441 1 97.31 118 ILE A O 1
ATOM 848 N N . VAL A 1 119 ? 13.773 3.162 5.742 1 95.81 119 VAL A N 1
ATOM 849 C CA . VAL A 1 119 ? 14.82 2.18 6.008 1 95.81 119 VAL A CA 1
ATOM 850 C C . VAL A 1 119 ? 14.297 0.777 5.703 1 95.81 119 VAL A C 1
ATOM 852 O O . VAL A 1 119 ? 13.102 0.59 5.453 1 95.81 119 VAL A O 1
ATOM 855 N N . GLY A 1 120 ? 15.195 -0.182 5.656 1 95.19 120 GLY A N 1
ATOM 856 C CA . GLY A 1 120 ? 14.773 -1.559 5.441 1 95.19 120 GLY A CA 1
ATOM 857 C C . GLY A 1 120 ? 14.078 -2.164 6.645 1 95.19 120 GLY A C 1
ATOM 858 O O . GLY A 1 120 ? 12.992 -2.742 6.516 1 95.19 120 GLY A O 1
ATOM 859 N N . PHE A 1 121 ? 14.734 -2.049 7.781 1 93.88 121 PHE A N 1
ATOM 860 C CA . PHE A 1 121 ? 14.234 -2.559 9.055 1 93.88 121 PHE A CA 1
ATOM 861 C C . PHE A 1 121 ? 14.203 -1.457 10.102 1 93.88 121 PHE A C 1
ATOM 863 O O . PHE A 1 121 ? 15.031 -0.543 10.078 1 93.88 121 PHE A O 1
ATOM 870 N N . ALA A 1 122 ? 13.266 -1.587 10.992 1 89.5 122 ALA A N 1
ATOM 871 C CA . ALA A 1 122 ? 13.18 -0.608 12.078 1 89.5 122 ALA A CA 1
ATOM 872 C C . ALA A 1 122 ? 14.281 -0.84 13.109 1 89.5 122 ALA A C 1
ATOM 874 O O . ALA A 1 122 ? 14.711 -1.975 13.32 1 89.5 122 ALA A O 1
ATOM 875 N N . GLY A 1 123 ? 14.727 0.189 13.734 1 80.94 123 GLY A N 1
ATOM 876 C CA . GLY A 1 123 ? 15.602 0.103 14.891 1 80.94 123 GLY A CA 1
ATOM 877 C C . GLY A 1 123 ? 17.031 -0.294 14.531 1 80.94 123 GLY A C 1
ATOM 878 O O . GLY A 1 123 ? 17.594 0.229 13.57 1 80.94 123 GLY A O 1
ATOM 879 N N . GLU A 1 124 ? 17.609 -1.211 15.383 1 65.88 124 GLU A N 1
ATOM 880 C CA . GLU A 1 124 ? 19.016 -1.59 15.312 1 65.88 124 GLU A CA 1
ATOM 881 C C . GLU A 1 124 ? 19.328 -2.33 14.016 1 65.88 124 GLU A C 1
ATOM 883 O O . GLU A 1 124 ? 20.359 -2.098 13.391 1 65.88 124 GLU A O 1
ATOM 888 N N . PRO A 1 125 ? 18.422 -3.049 13.516 1 68 125 PRO A N 1
ATOM 889 C CA . PRO A 1 125 ? 18.703 -3.793 12.289 1 68 125 PRO A CA 1
ATOM 890 C C . PRO A 1 125 ? 18.672 -2.914 11.039 1 68 125 PRO A C 1
ATOM 892 O O . PRO A 1 125 ? 18.781 -3.42 9.922 1 68 125 PRO A O 1
ATOM 895 N N . ALA A 1 126 ? 18.688 -1.752 11.289 1 69.62 126 ALA A N 1
ATOM 896 C CA . ALA A 1 126 ? 18.484 -0.84 10.164 1 69.62 126 ALA A CA 1
ATOM 897 C C . ALA A 1 126 ? 19.641 -0.942 9.172 1 69.62 126 ALA A C 1
ATOM 899 O O . ALA A 1 126 ? 19.516 -0.556 8.016 1 69.62 126 ALA A O 1
ATOM 900 N N . ASP A 1 127 ? 20.578 -1.724 9.547 1 74.38 127 ASP A N 1
ATOM 901 C CA . ASP A 1 127 ? 21.734 -1.828 8.664 1 74.38 127 ASP A CA 1
ATOM 902 C C . ASP A 1 127 ? 21.75 -3.166 7.93 1 74.38 127 ASP A C 1
ATOM 904 O O . ASP A 1 127 ? 22.609 -3.4 7.07 1 74.38 127 ASP A O 1
ATOM 908 N N . VAL A 1 128 ? 20.781 -4.004 8.18 1 80.88 128 VAL A N 1
ATOM 909 C CA . VAL A 1 128 ? 20.656 -5.266 7.457 1 80.88 128 VAL A CA 1
ATOM 910 C C . VAL A 1 128 ? 20.125 -5.004 6.047 1 80.88 128 VAL A C 1
ATOM 912 O O . VAL A 1 128 ? 19.094 -4.355 5.871 1 80.88 128 VAL A O 1
ATOM 915 N N . PRO A 1 129 ? 20.922 -5.461 5.148 1 89.12 129 PRO A N 1
ATOM 916 C CA . PRO A 1 129 ? 20.453 -5.207 3.779 1 89.12 129 PRO A CA 1
ATOM 917 C C . PRO A 1 129 ? 19.234 -6.035 3.406 1 89.12 129 PRO A C 1
ATOM 919 O O . PRO A 1 129 ? 19.062 -7.152 3.902 1 89.12 129 PRO A O 1
ATOM 922 N N . GLY A 1 130 ? 18.422 -5.492 2.662 1 93.81 130 GLY A N 1
ATOM 923 C CA . GLY A 1 130 ? 17.234 -6.16 2.141 1 93.81 130 GLY A CA 1
ATOM 924 C C . GLY A 1 130 ? 16.672 -5.484 0.909 1 93.81 130 GLY A C 1
ATOM 925 O O . GLY A 1 130 ? 17.031 -4.352 0.588 1 93.81 130 GLY A O 1
ATOM 926 N N . HIS A 1 131 ? 15.93 -6.215 0.173 1 96.75 131 HIS A N 1
ATOM 927 C CA . HIS A 1 131 ? 15.156 -5.723 -0.961 1 96.75 131 HIS A CA 1
ATOM 928 C C . HIS A 1 131 ? 13.688 -6.105 -0.835 1 96.75 131 HIS A C 1
ATOM 930 O O . HIS A 1 131 ? 13.32 -6.91 0.026 1 96.75 131 HIS A O 1
ATOM 936 N N . ASP A 1 132 ? 12.93 -5.504 -1.673 1 98.31 132 ASP A N 1
ATOM 937 C CA . ASP A 1 132 ? 11.5 -5.758 -1.615 1 98.31 132 ASP A CA 1
ATOM 938 C C . ASP A 1 132 ? 11.211 -7.258 -1.539 1 98.31 132 ASP A C 1
ATOM 940 O O . ASP A 1 132 ? 10.453 -7.707 -0.675 1 98.31 132 ASP A O 1
ATOM 944 N N . LEU A 1 133 ? 11.875 -8.031 -2.361 1 98.19 133 LEU A N 1
ATOM 945 C CA . LEU A 1 133 ? 11.664 -9.477 -2.418 1 98.19 133 LEU A CA 1
ATOM 946 C C . LEU A 1 133 ? 11.867 -10.109 -1.046 1 98.19 133 LEU A C 1
ATOM 948 O O . LEU A 1 133 ? 11.047 -10.922 -0.609 1 98.19 133 LEU A O 1
ATOM 952 N N . THR A 1 134 ? 12.953 -9.727 -0.366 1 98.19 134 THR A N 1
ATOM 953 C CA . THR A 1 134 ? 13.258 -10.352 0.917 1 98.19 134 THR A CA 1
ATOM 954 C C . THR A 1 134 ? 12.258 -9.914 1.98 1 98.19 134 THR A C 1
ATOM 956 O O . THR A 1 134 ? 11.906 -10.695 2.865 1 98.19 134 THR A O 1
ATOM 959 N N . TYR A 1 135 ? 11.773 -8.641 1.907 1 98.06 135 TYR A N 1
ATOM 960 C CA . TYR A 1 135 ? 10.758 -8.188 2.854 1 98.06 135 TYR A CA 1
ATOM 961 C C . TYR A 1 135 ? 9.461 -8.969 2.67 1 98.06 135 TYR A C 1
ATOM 963 O O . TYR A 1 135 ? 8.836 -9.383 3.646 1 98.06 135 TYR A O 1
ATOM 971 N N . GLN A 1 136 ? 9.078 -9.141 1.433 1 98.44 136 GLN A N 1
ATOM 972 C CA . GLN A 1 136 ? 7.859 -9.891 1.144 1 98.44 136 GLN A CA 1
ATOM 973 C C . GLN A 1 136 ? 8 -11.352 1.562 1 98.44 136 GLN A C 1
ATOM 975 O O . GLN A 1 136 ? 7.059 -11.945 2.096 1 98.44 136 GLN A O 1
ATOM 980 N N . ALA A 1 137 ? 9.148 -11.922 1.266 1 98.25 137 ALA A N 1
ATOM 981 C CA . ALA A 1 137 ? 9.391 -13.305 1.652 1 98.25 137 ALA A CA 1
ATOM 982 C C . ALA A 1 137 ? 9.211 -13.5 3.156 1 98.25 137 ALA A C 1
ATOM 984 O O . ALA A 1 137 ? 8.461 -14.367 3.592 1 98.25 137 ALA A O 1
ATOM 985 N N . GLU A 1 138 ? 9.789 -12.633 3.92 1 96.38 138 GLU A N 1
ATOM 986 C CA . GLU A 1 138 ? 9.75 -12.734 5.375 1 96.38 138 GLU A CA 1
ATOM 987 C C . GLU A 1 138 ? 8.336 -12.531 5.906 1 96.38 138 GLU A C 1
ATOM 989 O O . GLU A 1 138 ? 7.961 -13.102 6.934 1 96.38 138 GLU A O 1
ATOM 994 N N . SER A 1 139 ? 7.566 -11.773 5.176 1 96.81 139 SER A N 1
ATOM 995 C CA . SER A 1 139 ? 6.238 -11.414 5.656 1 96.81 139 SER A CA 1
ATOM 996 C C 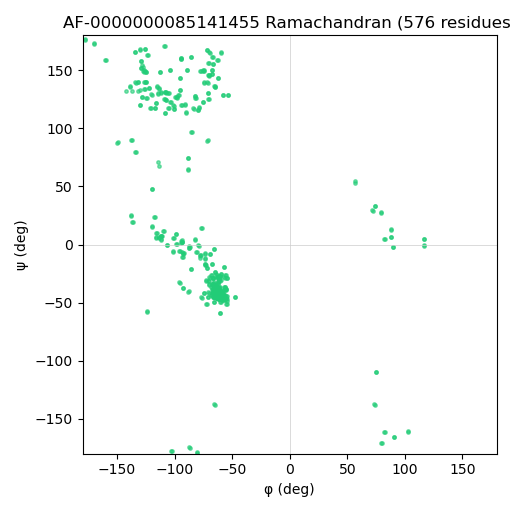. SER A 1 139 ? 5.18 -12.375 5.117 1 96.81 139 SER A C 1
ATOM 998 O O . SER A 1 139 ? 3.984 -12.18 5.355 1 96.81 139 SER A O 1
ATOM 1000 N N . GLY A 1 140 ? 5.602 -13.375 4.344 1 96.19 140 GLY A N 1
ATOM 1001 C CA . GLY A 1 140 ? 4.68 -14.391 3.854 1 96.19 140 GLY A CA 1
ATOM 1002 C C . GLY A 1 140 ? 3.871 -13.93 2.656 1 96.19 140 GLY A C 1
ATOM 1003 O O . GLY A 1 140 ? 2.754 -14.406 2.436 1 96.19 140 GLY A O 1
ATOM 1004 N N . LEU A 1 141 ? 4.387 -13.039 1.895 1 97.94 141 LEU A N 1
ATOM 1005 C CA . LEU A 1 141 ? 3.582 -12.406 0.854 1 97.94 141 LEU A CA 1
ATOM 1006 C C . LEU A 1 141 ? 3.896 -13.008 -0.513 1 97.94 141 LEU A C 1
ATOM 1008 O O . LEU A 1 141 ? 3.244 -12.672 -1.506 1 97.94 141 LEU A O 1
ATOM 1012 N N . LEU A 1 142 ? 4.891 -13.891 -0.637 1 98 142 LEU A N 1
ATOM 1013 C CA . LEU A 1 142 ? 5.199 -14.461 -1.944 1 98 142 LEU A CA 1
ATOM 1014 C C . LEU A 1 142 ? 4.102 -15.422 -2.393 1 98 142 LEU A C 1
ATOM 1016 O O . LEU A 1 142 ? 3.713 -16.312 -1.643 1 98 142 LEU A O 1
ATOM 1020 N N . PRO A 1 143 ? 3.543 -15.148 -3.623 1 96.75 143 PRO A N 1
ATOM 1021 C CA . PRO A 1 143 ? 2.551 -16.078 -4.152 1 96.75 143 PRO A CA 1
ATOM 1022 C C . PRO A 1 143 ? 3.127 -17.484 -4.398 1 96.75 143 PRO A C 1
ATOM 1024 O O . PRO A 1 143 ? 4.348 -17.641 -4.445 1 96.75 143 PRO A O 1
ATOM 1027 N N . VAL A 1 144 ? 2.252 -18.453 -4.457 1 95.88 144 VAL A N 1
ATOM 1028 C CA . VAL A 1 144 ? 2.672 -19.812 -4.73 1 95.88 144 VAL A CA 1
ATOM 1029 C C . VAL A 1 144 ? 1.91 -20.359 -5.934 1 95.88 144 VAL A C 1
ATOM 1031 O O . VAL A 1 144 ? 0.787 -19.938 -6.211 1 95.88 144 VAL A O 1
ATOM 1034 N N . ASP A 1 145 ? 2.535 -21.219 -6.672 1 94.44 145 ASP A N 1
ATOM 1035 C CA . ASP A 1 145 ? 1.843 -21.891 -7.766 1 94.44 145 ASP A CA 1
ATOM 1036 C C . ASP A 1 145 ? 1.011 -23.062 -7.25 1 94.44 145 ASP A C 1
ATOM 1038 O O . ASP A 1 145 ? 0.87 -23.25 -6.035 1 94.44 145 ASP A O 1
ATOM 1042 N N . ASP A 1 146 ? 0.342 -23.781 -8.156 1 89.62 146 ASP A N 1
ATOM 1043 C CA . ASP A 1 146 ? -0.584 -24.859 -7.789 1 89.62 146 ASP A CA 1
ATOM 1044 C C . ASP A 1 146 ? 0.128 -25.953 -7.004 1 89.62 146 ASP A C 1
ATOM 1046 O O . ASP A 1 146 ? -0.499 -26.672 -6.227 1 89.62 146 ASP A O 1
ATOM 1050 N N . ALA A 1 147 ? 1.453 -26.078 -7.207 1 92.5 147 ALA A N 1
ATOM 1051 C CA . ALA A 1 147 ? 2.23 -27.109 -6.512 1 92.5 147 ALA A CA 1
ATOM 1052 C C . ALA A 1 147 ? 2.719 -26.594 -5.16 1 92.5 147 ALA A C 1
ATOM 1054 O O . ALA A 1 147 ? 3.369 -27.328 -4.414 1 92.5 147 ALA A O 1
ATOM 1055 N N . GLY A 1 148 ? 2.418 -25.359 -4.836 1 92.81 148 GLY A N 1
ATOM 1056 C CA . GLY A 1 148 ? 2.82 -24.781 -3.564 1 92.81 148 GLY A CA 1
ATOM 1057 C C . GLY A 1 148 ? 4.195 -24.141 -3.609 1 92.81 148 GLY A C 1
ATOM 1058 O O . GLY A 1 148 ? 4.738 -23.75 -2.572 1 92.81 148 GLY A O 1
ATOM 1059 N N . THR A 1 149 ? 4.801 -24.047 -4.762 1 95.56 149 THR A N 1
ATOM 1060 C CA . THR A 1 149 ? 6.125 -23.453 -4.918 1 95.56 149 THR A CA 1
ATOM 1061 C C . THR A 1 149 ? 6.031 -21.938 -5 1 95.56 149 THR A C 1
ATOM 1063 O O . THR A 1 149 ? 5.281 -21.406 -5.816 1 95.56 149 THR A O 1
ATOM 1066 N N . PRO A 1 150 ? 6.812 -21.25 -4.168 1 97.25 150 PRO A N 1
ATOM 1067 C CA . PRO A 1 150 ? 6.793 -19.781 -4.258 1 97.25 150 PRO A CA 1
ATOM 1068 C C . PRO A 1 150 ? 7.266 -19.266 -5.617 1 97.25 150 PRO A C 1
ATOM 1070 O O . PRO A 1 150 ? 8.18 -19.844 -6.211 1 97.25 150 PRO A O 1
ATOM 1073 N N . VAL A 1 151 ? 6.633 -18.203 -6.082 1 96.12 151 VAL A N 1
ATOM 1074 C CA . VAL A 1 151 ? 7.043 -17.547 -7.324 1 96.12 151 VAL A CA 1
ATOM 1075 C C . VAL A 1 151 ? 7.348 -16.078 -7.062 1 96.12 151 VAL A C 1
ATOM 1077 O O . VAL A 1 151 ? 6.988 -15.539 -6.012 1 96.12 151 VAL A O 1
ATOM 1080 N N . LEU A 1 152 ? 8.062 -15.445 -8.023 1 96.62 152 LEU A N 1
ATOM 1081 C CA . LEU A 1 152 ? 8.359 -14.023 -7.895 1 96.62 152 LEU A CA 1
ATOM 1082 C C . LEU A 1 152 ? 7.082 -13.195 -7.945 1 96.62 152 LEU A C 1
ATOM 1084 O O . LEU A 1 152 ? 6.18 -13.477 -8.742 1 96.62 152 LEU A O 1
ATOM 1088 N N . PRO A 1 153 ? 6.953 -12.227 -7.055 1 96.5 153 PRO A N 1
ATOM 1089 C CA . PRO A 1 153 ? 5.801 -11.32 -7.133 1 96.5 153 PRO A CA 1
ATOM 1090 C C . PRO A 1 153 ? 5.855 -10.391 -8.344 1 96.5 153 PRO A C 1
ATOM 1092 O O . PRO A 1 153 ? 6.91 -10.25 -8.961 1 96.5 153 PRO A O 1
ATOM 1095 N N . ARG A 1 154 ? 4.723 -9.773 -8.648 1 95.94 154 ARG A N 1
ATOM 1096 C CA . ARG A 1 154 ? 4.641 -8.828 -9.758 1 95.94 154 ARG A CA 1
ATOM 1097 C C . ARG A 1 154 ? 4.41 -7.406 -9.242 1 95.94 154 ARG A C 1
ATOM 1099 O O . ARG A 1 154 ? 4.098 -6.504 -10.023 1 95.94 154 ARG A O 1
ATOM 1106 N N . ALA A 1 155 ? 4.469 -7.246 -8.008 1 96.81 155 ALA A N 1
ATOM 1107 C CA . ALA A 1 155 ? 4.352 -5.938 -7.367 1 96.81 155 ALA A CA 1
ATOM 1108 C C . ALA A 1 155 ? 5.43 -5.746 -6.305 1 96.81 155 ALA A C 1
ATOM 1110 O O . ALA A 1 155 ? 5.746 -6.68 -5.559 1 96.81 155 ALA A O 1
ATOM 1111 N N . LEU A 1 156 ? 5.977 -4.57 -6.262 1 98.31 156 LEU A N 1
ATOM 1112 C CA . LEU A 1 156 ? 6.902 -4.207 -5.195 1 98.31 156 LEU A CA 1
ATOM 1113 C C . LEU A 1 156 ? 6.156 -3.623 -4 1 98.31 156 LEU A C 1
ATOM 1115 O O . LEU A 1 156 ? 6.27 -2.43 -3.717 1 98.31 156 LEU A O 1
ATOM 1119 N N . VAL A 1 157 ? 5.5 -4.523 -3.287 1 98.38 157 VAL A N 1
ATOM 1120 C CA . VAL A 1 157 ? 4.488 -4.199 -2.287 1 98.38 157 VAL A CA 1
ATOM 1121 C C . VAL A 1 157 ? 5.133 -3.455 -1.12 1 98.38 157 VAL A C 1
ATOM 1123 O O . VAL A 1 157 ? 4.594 -2.457 -0.637 1 98.38 157 VAL A O 1
ATOM 1126 N N . ALA A 1 158 ? 6.262 -3.91 -0.644 1 98.56 158 ALA A N 1
ATOM 1127 C CA . ALA A 1 158 ? 6.934 -3.258 0.477 1 98.56 158 ALA A CA 1
ATOM 1128 C C . ALA A 1 158 ? 7.367 -1.842 0.105 1 98.56 158 ALA A C 1
ATOM 1130 O O . ALA A 1 158 ? 7.172 -0.902 0.879 1 98.56 158 ALA A O 1
ATOM 1131 N N . ASP A 1 159 ? 7.906 -1.702 -1.061 1 98.75 159 ASP A N 1
ATOM 1132 C CA . ASP A 1 159 ? 8.398 -0.409 -1.523 1 98.75 159 ASP A CA 1
ATOM 1133 C C . ASP A 1 159 ? 7.254 0.585 -1.699 1 98.75 159 ASP A C 1
ATOM 1135 O O . ASP A 1 159 ? 7.32 1.71 -1.199 1 98.75 159 ASP A O 1
ATOM 1139 N N . MET A 1 160 ? 6.215 0.161 -2.4 1 98.94 160 MET A N 1
ATOM 1140 C CA . MET A 1 160 ? 5.141 1.083 -2.754 1 98.94 160 MET A CA 1
ATOM 1141 C C . MET A 1 160 ? 4.27 1.392 -1.542 1 98.94 160 MET A C 1
ATOM 1143 O O . MET A 1 160 ? 3.824 2.527 -1.366 1 98.94 160 MET A O 1
ATOM 1147 N N . HIS A 1 161 ? 3.975 0.356 -0.758 1 98.88 161 HIS A N 1
ATOM 1148 C CA . HIS A 1 161 ? 3.225 0.616 0.466 1 98.88 161 HIS A CA 1
ATOM 1149 C C . HIS A 1 161 ? 4.047 1.44 1.45 1 98.88 161 HIS A C 1
ATOM 1151 O O . HIS A 1 161 ? 3.521 2.35 2.098 1 98.88 161 HIS A O 1
ATOM 1157 N N . GLY A 1 162 ? 5.332 1.106 1.58 1 98.81 162 GLY A N 1
ATOM 1158 C CA . GLY A 1 162 ? 6.219 1.911 2.404 1 98.81 162 GLY A CA 1
ATOM 1159 C C . GLY A 1 162 ? 6.293 3.361 1.962 1 98.81 162 GLY A C 1
ATOM 1160 O O . GLY A 1 162 ? 6.348 4.27 2.795 1 98.81 162 GLY A O 1
ATOM 1161 N N . ALA A 1 163 ? 6.312 3.586 0.661 1 98.94 163 ALA A N 1
ATOM 1162 C CA . ALA A 1 163 ? 6.281 4.949 0.132 1 98.94 163 ALA A CA 1
ATOM 1163 C C . ALA A 1 163 ? 5.027 5.684 0.595 1 98.94 163 ALA A C 1
ATOM 1165 O O . ALA A 1 163 ? 5.098 6.844 1.01 1 98.94 163 ALA A O 1
ATOM 1166 N N . GLU A 1 164 ? 3.904 5 0.489 1 98.94 164 GLU A N 1
ATOM 1167 C CA . GLU A 1 164 ? 2.664 5.637 0.918 1 98.94 164 GLU A CA 1
ATOM 1168 C C . GLU A 1 164 ? 2.666 5.891 2.422 1 98.94 164 GLU A C 1
ATOM 1170 O O . GLU A 1 164 ? 2.145 6.906 2.885 1 98.94 164 GLU A O 1
ATOM 1175 N N . GLN A 1 165 ? 3.266 4.977 3.189 1 98.81 165 GLN A N 1
ATOM 1176 C CA . GLN A 1 165 ? 3.395 5.203 4.625 1 98.81 165 GLN A CA 1
ATOM 1177 C C . GLN A 1 165 ? 4.309 6.391 4.918 1 98.81 165 GLN A C 1
ATOM 1179 O O . GLN A 1 165 ? 4.102 7.117 5.891 1 98.81 165 GLN A O 1
ATOM 1184 N N . ALA A 1 166 ? 5.316 6.562 4.098 1 98.81 166 ALA A N 1
ATOM 1185 C CA . ALA A 1 166 ? 6.168 7.738 4.242 1 98.81 166 ALA A CA 1
ATOM 1186 C C . ALA A 1 166 ? 5.375 9.023 4.004 1 98.81 166 ALA A C 1
ATOM 1188 O O . ALA A 1 166 ? 5.586 10.023 4.691 1 98.81 166 ALA A O 1
ATOM 1189 N N . VAL A 1 167 ? 4.465 9 3.039 1 98.88 167 VAL A N 1
ATOM 1190 C CA . VAL A 1 167 ? 3.578 10.125 2.783 1 98.88 167 VAL A CA 1
ATOM 1191 C C . VAL A 1 167 ? 2.713 10.391 4.012 1 98.88 167 VAL A C 1
ATOM 1193 O O . VAL A 1 167 ? 2.625 11.531 4.484 1 98.88 167 VAL A O 1
ATOM 1196 N N . SER A 1 168 ? 2.125 9.328 4.578 1 98.69 168 SER A N 1
ATOM 1197 C CA . SER A 1 168 ? 1.297 9.469 5.77 1 98.69 168 SER A CA 1
ATOM 1198 C C . SER A 1 168 ? 2.104 10.016 6.945 1 98.69 168 SER A C 1
ATOM 1200 O O . SER A 1 168 ? 1.608 10.844 7.711 1 98.69 168 SER A O 1
ATOM 1202 N N . ALA A 1 169 ? 3.322 9.523 7.055 1 98.5 169 ALA A N 1
ATOM 1203 C CA . ALA A 1 169 ? 4.188 9.992 8.133 1 98.5 169 ALA A CA 1
ATOM 1204 C C . ALA A 1 169 ? 4.488 11.477 7.988 1 98.5 169 ALA A C 1
ATOM 1206 O O . ALA A 1 169 ? 4.418 12.234 8.961 1 98.5 169 ALA A O 1
ATOM 1207 N N . ALA A 1 170 ? 4.836 11.914 6.797 1 98.69 170 ALA A N 1
ATOM 1208 C CA . ALA A 1 170 ? 5.098 13.328 6.539 1 98.69 170 ALA A CA 1
ATOM 1209 C C . ALA A 1 170 ? 3.877 14.18 6.879 1 98.69 170 ALA A C 1
ATOM 1211 O O . ALA A 1 170 ? 3.996 15.195 7.57 1 98.69 170 ALA A O 1
ATOM 1212 N N . LEU A 1 171 ? 2.711 13.75 6.43 1 98.38 171 LEU A N 1
ATOM 1213 C CA . LEU A 1 171 ? 1.474 14.477 6.676 1 98.38 171 LEU A CA 1
ATOM 1214 C C . LEU A 1 171 ? 1.158 14.523 8.164 1 98.38 171 LEU A C 1
ATOM 1216 O O . LEU A 1 171 ? 0.733 15.562 8.688 1 98.38 171 LEU A O 1
ATOM 1220 N N . GLY A 1 172 ? 1.343 13.367 8.82 1 97.69 172 GLY A N 1
ATOM 1221 C CA . GLY A 1 172 ? 1.124 13.328 10.258 1 97.69 172 GLY A CA 1
ATOM 1222 C C . GLY A 1 172 ? 2.023 14.281 11.023 1 97.69 172 GLY A C 1
ATOM 1223 O O . GLY A 1 172 ? 1.572 14.969 11.945 1 97.69 172 GLY A O 1
ATOM 1224 N N . LEU A 1 173 ? 3.309 14.328 10.672 1 97.5 173 LEU A N 1
ATOM 1225 C CA . LEU A 1 173 ? 4.254 15.234 11.312 1 97.5 173 LEU A CA 1
ATOM 1226 C C . LEU A 1 173 ? 3.873 16.688 11.07 1 97.5 173 LEU A C 1
ATOM 1228 O O . LEU A 1 173 ? 3.951 17.516 11.977 1 97.5 173 LEU A O 1
ATOM 1232 N N . LEU A 1 174 ? 3.473 17.031 9.82 1 96.88 174 LEU A N 1
ATOM 1233 C CA . LEU A 1 174 ? 3.047 18.391 9.492 1 96.88 174 LEU A CA 1
ATOM 1234 C C . LEU A 1 174 ? 1.828 18.797 10.312 1 96.88 174 LEU A C 1
ATOM 1236 O O . LEU A 1 174 ? 1.733 19.938 10.773 1 96.88 174 LEU A O 1
ATOM 1240 N N . LEU A 1 175 ? 0.879 17.875 10.508 1 95.75 175 LEU A N 1
ATOM 1241 C CA . LEU A 1 175 ? -0.31 18.125 11.312 1 95.75 175 LEU A CA 1
ATOM 1242 C C . LEU A 1 175 ? 0.066 18.406 12.766 1 95.75 175 LEU A C 1
ATOM 1244 O O . LEU A 1 175 ? -0.429 19.375 13.359 1 95.75 175 LEU A O 1
ATOM 1248 N N . ALA A 1 176 ? 0.931 17.578 13.273 1 94.19 176 ALA A N 1
ATOM 1249 C CA . ALA A 1 176 ? 1.379 17.75 14.648 1 94.19 176 ALA A CA 1
ATOM 1250 C C . ALA A 1 176 ? 2.092 19.094 14.828 1 94.19 176 ALA A C 1
ATOM 1252 O O . ALA A 1 176 ? 1.853 19.797 15.805 1 94.19 176 ALA A O 1
ATOM 1253 N N . ARG A 1 177 ? 2.934 19.453 13.914 1 93.81 177 ARG A N 1
ATOM 1254 C CA . ARG A 1 177 ? 3.646 20.719 13.938 1 93.81 177 ARG A CA 1
ATOM 1255 C C . ARG A 1 177 ? 2.676 21.906 13.922 1 93.81 177 ARG A C 1
ATOM 1257 O O . ARG A 1 177 ? 2.875 22.891 14.633 1 93.81 177 ARG A O 1
ATOM 1264 N N . GLY A 1 178 ? 1.658 21.781 13.102 1 90.44 178 GLY A N 1
ATOM 1265 C CA . GLY A 1 178 ? 0.656 22.844 13.008 1 90.44 178 GLY A CA 1
ATOM 1266 C C . GLY A 1 178 ? -0.09 23.078 14.305 1 90.44 178 GLY A C 1
ATOM 1267 O O . GLY A 1 178 ? -0.425 24.219 14.633 1 90.44 178 GLY A O 1
ATOM 1268 N N . ARG A 1 179 ? -0.298 22.109 15.031 1 87.81 179 ARG A N 1
ATOM 1269 C CA . ARG A 1 179 ? -1.023 22.219 16.297 1 87.81 179 ARG A CA 1
ATOM 1270 C C . ARG A 1 179 ? -0.195 22.953 17.344 1 87.81 179 ARG A C 1
ATOM 1272 O O . ARG A 1 179 ? -0.748 23.578 18.25 1 87.81 179 ARG A O 1
ATOM 1279 N N . GLY A 1 180 ? 1.107 22.766 17.203 1 86.38 180 GLY A N 1
ATOM 1280 C CA . GLY A 1 180 ? 2 23.391 18.172 1 86.38 180 GLY A CA 1
ATOM 1281 C C . GLY A 1 180 ? 2.27 24.844 17.891 1 86.38 180 GLY A C 1
ATOM 1282 O O . GLY A 1 180 ? 2.9 25.547 18.688 1 86.38 180 GLY A O 1
ATOM 1283 N N . GLY A 1 181 ? 1.786 25.312 16.781 1 84.19 181 GLY A N 1
ATOM 1284 C CA . GLY A 1 181 ? 1.946 26.719 16.453 1 84.19 181 GLY A CA 1
ATOM 1285 C C . GLY A 1 181 ? 3.207 27 15.664 1 84.19 181 GLY A C 1
ATOM 1286 O O . GLY A 1 181 ? 3.863 26.078 15.172 1 84.19 181 GLY A O 1
ATOM 1287 N N . ASP A 1 182 ? 3.58 28.25 15.586 1 83.06 182 ASP A N 1
ATOM 1288 C CA . ASP A 1 182 ? 4.625 28.719 14.688 1 83.06 182 ASP A CA 1
ATOM 1289 C C . ASP A 1 182 ? 6.008 28.312 15.188 1 83.06 182 ASP A C 1
ATOM 1291 O O . ASP A 1 182 ? 6.953 28.203 14.398 1 83.06 182 ASP A O 1
ATOM 1295 N N . ASP A 1 183 ? 6.059 27.969 16.422 1 87.19 183 ASP A N 1
ATOM 1296 C CA . ASP A 1 183 ? 7.371 27.656 16.984 1 87.19 183 ASP A CA 1
ATOM 1297 C C . ASP A 1 183 ? 7.512 26.156 17.266 1 87.19 183 ASP A C 1
ATOM 1299 O O . ASP A 1 183 ? 8.492 25.734 17.859 1 87.19 183 ASP A O 1
ATOM 1303 N N . ALA A 1 184 ? 6.586 25.562 16.734 1 91 184 ALA A N 1
ATOM 1304 C CA . ALA A 1 184 ? 6.594 24.125 17.031 1 91 184 ALA A CA 1
ATOM 1305 C C . ALA A 1 184 ? 7.688 23.406 16.25 1 91 184 ALA A C 1
ATOM 1307 O O . ALA A 1 184 ? 7.93 23.719 15.086 1 91 184 ALA A O 1
ATOM 1308 N N . ALA A 1 185 ? 8.305 22.516 16.922 1 93.62 185 ALA A N 1
ATOM 1309 C CA . ALA A 1 185 ? 9.32 21.688 16.281 1 93.62 185 ALA A CA 1
ATOM 1310 C C . ALA A 1 185 ? 8.688 20.688 15.305 1 93.62 185 ALA A C 1
ATOM 1312 O O . ALA A 1 185 ? 7.531 20.297 15.477 1 93.62 185 ALA A O 1
ATOM 1313 N N . GLY A 1 186 ? 9.461 20.484 14.297 1 95.38 186 GLY A N 1
ATOM 1314 C CA . GLY A 1 186 ? 9.047 19.359 13.477 1 95.38 186 GLY A CA 1
ATOM 1315 C C . GLY A 1 186 ? 9.141 18.031 14.195 1 95.38 186 GLY A C 1
ATOM 1316 O O . GLY A 1 186 ? 8.766 17.922 15.367 1 95.38 186 GLY A O 1
ATOM 1317 N N . GLY A 1 187 ? 9.578 17.031 13.656 1 94.94 187 GLY A N 1
ATOM 1318 C CA . GLY A 1 187 ? 9.695 15.688 14.195 1 94.94 187 GLY A CA 1
ATOM 1319 C C . GLY A 1 187 ? 10.336 14.711 13.234 1 94.94 187 GLY A C 1
ATOM 1320 O O . GLY A 1 187 ? 10.828 15.109 12.172 1 94.94 187 GLY A O 1
ATOM 1321 N N . ARG A 1 188 ? 10.477 13.547 13.789 1 95.62 188 ARG A N 1
ATOM 1322 C CA . ARG A 1 188 ? 11.078 12.484 12.992 1 95.62 188 ARG A CA 1
ATOM 1323 C C . ARG A 1 188 ? 10.188 11.242 12.961 1 95.62 188 ARG A C 1
ATOM 1325 O O . ARG A 1 188 ? 9.547 10.914 13.953 1 95.62 188 ARG A O 1
ATOM 1332 N N . ALA A 1 189 ? 10.117 10.656 11.828 1 96.38 189 ALA A N 1
ATOM 1333 C CA . ALA A 1 189 ? 9.492 9.344 11.688 1 96.38 189 ALA A CA 1
ATOM 1334 C C . ALA A 1 189 ? 10.391 8.398 10.891 1 96.38 189 ALA A C 1
ATOM 1336 O O . ALA A 1 189 ? 11.062 8.82 9.945 1 96.38 189 ALA A O 1
ATOM 1337 N N . GLN A 1 190 ? 10.422 7.188 11.336 1 95.62 190 GLN A N 1
ATOM 1338 C CA . GLN A 1 190 ? 11.086 6.129 10.578 1 95.62 190 GLN A CA 1
ATOM 1339 C C . GLN A 1 190 ? 10.062 5.184 9.953 1 95.62 190 GLN A C 1
ATOM 1341 O O . GLN A 1 190 ? 9.148 4.711 10.633 1 95.62 190 GLN A O 1
ATOM 1346 N N . VAL A 1 191 ? 10.125 5.008 8.672 1 96.94 191 VAL A N 1
ATOM 1347 C CA . VAL A 1 191 ? 9.297 4.055 7.945 1 96.94 191 VAL A CA 1
ATOM 1348 C C . VAL A 1 191 ? 10.148 2.875 7.48 1 96.94 191 VAL A C 1
ATOM 1350 O O . VAL A 1 191 ? 11.062 3.043 6.668 1 96.94 191 VAL A O 1
ATOM 1353 N N . ALA A 1 192 ? 9.914 1.718 8 1 97.12 192 ALA A N 1
ATOM 1354 C CA . ALA A 1 192 ? 10.656 0.512 7.652 1 97.12 192 ALA A CA 1
ATOM 1355 C C . ALA A 1 192 ? 9.914 -0.304 6.598 1 97.12 192 ALA A C 1
ATOM 1357 O O . ALA A 1 192 ? 8.742 -0.64 6.773 1 97.12 192 ALA A O 1
ATOM 1358 N N . LEU A 1 193 ? 10.594 -0.649 5.551 1 98 193 LEU A N 1
ATOM 1359 C CA . LEU A 1 193 ? 9.984 -1.38 4.445 1 98 193 LEU A CA 1
ATOM 1360 C C . LEU A 1 193 ? 9.57 -2.779 4.883 1 98 193 LEU A C 1
ATOM 1362 O O . LEU A 1 193 ? 8.555 -3.299 4.422 1 98 193 LEU A O 1
ATOM 1366 N N . ALA A 1 194 ? 10.297 -3.4 5.75 1 96.94 194 ALA A N 1
ATOM 1367 C CA . ALA A 1 194 ? 9.891 -4.691 6.305 1 96.94 194 ALA A CA 1
ATOM 1368 C C . ALA A 1 194 ? 8.562 -4.578 7.051 1 96.94 194 ALA A C 1
ATOM 1370 O O . ALA A 1 194 ? 7.707 -5.453 6.938 1 96.94 194 ALA A O 1
ATOM 1371 N N . ASP A 1 195 ? 8.375 -3.477 7.805 1 97.5 195 ASP A N 1
ATOM 1372 C CA . ASP A 1 195 ? 7.125 -3.24 8.516 1 97.5 195 ASP A CA 1
ATOM 1373 C C . ASP A 1 195 ? 5.98 -2.971 7.543 1 97.5 195 ASP A C 1
ATOM 1375 O O . ASP A 1 195 ? 4.836 -3.352 7.801 1 97.5 195 ASP A O 1
ATOM 1379 N N . ALA A 1 196 ? 6.285 -2.264 6.465 1 98.5 196 ALA A N 1
ATOM 1380 C CA . ALA A 1 196 ? 5.277 -2.018 5.438 1 98.5 196 ALA A CA 1
ATOM 1381 C C . ALA A 1 196 ? 4.777 -3.326 4.836 1 98.5 196 ALA A C 1
ATOM 1383 O O . ALA A 1 196 ? 3.572 -3.516 4.66 1 98.5 196 ALA A O 1
ATOM 1384 N N . ALA A 1 197 ? 5.734 -4.227 4.52 1 98.44 197 ALA A N 1
ATOM 1385 C CA . ALA A 1 197 ? 5.352 -5.547 4.027 1 98.44 197 ALA A CA 1
ATOM 1386 C C . ALA A 1 197 ? 4.48 -6.277 5.047 1 98.44 197 ALA A C 1
ATOM 1388 O O . ALA A 1 197 ? 3.465 -6.879 4.688 1 98.44 197 ALA A O 1
ATOM 1389 N N . THR A 1 198 ? 4.906 -6.199 6.293 1 97.94 198 THR A N 1
ATOM 1390 C CA . THR A 1 198 ? 4.152 -6.844 7.363 1 97.94 198 THR A CA 1
ATOM 1391 C C . THR A 1 198 ? 2.74 -6.266 7.453 1 97.94 198 THR A C 1
ATOM 1393 O O . THR A 1 198 ? 1.774 -7.004 7.656 1 97.94 198 THR A O 1
ATOM 1396 N N . ALA A 1 199 ? 2.611 -4.988 7.297 1 98.44 199 ALA A N 1
ATOM 1397 C CA . ALA A 1 199 ? 1.308 -4.336 7.344 1 98.44 199 ALA A CA 1
ATOM 1398 C C . ALA A 1 199 ? 0.399 -4.84 6.227 1 98.44 199 ALA A C 1
ATOM 1400 O O . ALA A 1 199 ? -0.773 -5.145 6.461 1 98.44 199 ALA A O 1
ATOM 1401 N N . VAL A 1 200 ? 0.932 -4.949 5.059 1 98.62 200 VAL A N 1
ATOM 1402 C CA . VAL A 1 200 ? 0.148 -5.445 3.934 1 98.62 200 VAL A CA 1
ATOM 1403 C C . VAL A 1 200 ? -0.218 -6.91 4.164 1 98.62 200 VAL A C 1
ATOM 1405 O O . VAL A 1 200 ? -1.265 -7.375 3.709 1 98.62 200 VAL A O 1
ATOM 1408 N N . GLY A 1 201 ? 0.591 -7.621 4.887 1 98.06 201 GLY A N 1
ATOM 1409 C CA . GLY A 1 201 ? 0.416 -9.047 5.125 1 98.06 201 GLY A CA 1
ATOM 1410 C C . GLY A 1 201 ? -0.565 -9.344 6.238 1 98.06 201 GLY A C 1
ATOM 1411 O O . GLY A 1 201 ? -0.78 -10.508 6.586 1 98.06 201 GLY A O 1
ATOM 1412 N N . LEU A 1 202 ? -1.172 -8.328 6.762 1 98.19 202 LEU A N 1
ATOM 1413 C CA . LEU A 1 202 ? -2.064 -8.508 7.898 1 98.19 202 LEU A CA 1
ATOM 1414 C C . LEU A 1 202 ? -3.145 -9.539 7.59 1 98.19 202 LEU A C 1
ATOM 1416 O O . LEU A 1 202 ? -3.311 -10.508 8.328 1 98.19 202 LEU A O 1
ATOM 1420 N N . PRO A 1 203 ? -3.904 -9.453 6.461 1 97.94 203 PRO A N 1
ATOM 1421 C CA . PRO A 1 203 ? -4.918 -10.469 6.176 1 97.94 203 PRO A CA 1
ATOM 1422 C C . PRO A 1 203 ? -4.32 -11.867 6.02 1 97.94 203 PRO A C 1
ATOM 1424 O O . PRO A 1 203 ? -4.938 -12.852 6.426 1 97.94 203 PRO A O 1
ATOM 1427 N N . THR A 1 204 ? -3.154 -11.914 5.422 1 96.69 204 THR A N 1
ATOM 1428 C CA . THR A 1 204 ? -2.479 -13.188 5.211 1 96.69 204 THR A CA 1
ATOM 1429 C C . THR A 1 204 ? -2.139 -13.852 6.547 1 96.69 204 THR A C 1
ATOM 1431 O O . THR A 1 204 ? -2.357 -15.047 6.727 1 96.69 204 THR A O 1
ATOM 1434 N N . ARG A 1 205 ? -1.643 -13.07 7.473 1 96.44 205 ARG A N 1
ATOM 1435 C CA . ARG A 1 205 ? -1.267 -13.602 8.781 1 96.44 205 ARG A CA 1
ATOM 1436 C C . ARG A 1 205 ? -2.488 -14.117 9.531 1 96.44 205 ARG A C 1
ATOM 1438 O O . ARG A 1 205 ? -2.365 -14.961 10.43 1 96.44 205 ARG A O 1
ATOM 1445 N N . HIS A 1 206 ? -3.633 -13.641 9.211 1 97.56 206 HIS A N 1
ATOM 1446 C CA . HIS A 1 206 ? -4.863 -14.062 9.875 1 97.56 206 HIS A CA 1
ATOM 1447 C C . HIS A 1 206 ? -5.605 -15.109 9.047 1 97.56 206 HIS A C 1
ATOM 1449 O O . HIS A 1 206 ? -6.777 -15.391 9.305 1 97.56 206 HIS A O 1
ATOM 1455 N N . GLY A 1 207 ? -5.023 -15.609 8.023 1 95.75 207 GLY A N 1
ATOM 1456 C CA . GLY A 1 207 ? -5.492 -16.797 7.332 1 95.75 207 GLY A CA 1
ATOM 1457 C C . GLY A 1 207 ? -6.508 -16.5 6.242 1 95.75 207 GLY A C 1
ATOM 1458 O O . GLY A 1 207 ? -7.184 -17.406 5.75 1 95.75 207 GLY A O 1
ATOM 1459 N N . LEU A 1 208 ? -6.668 -15.258 5.852 1 95.81 208 LEU A N 1
ATOM 1460 C CA . LEU A 1 208 ? -7.715 -14.875 4.906 1 95.81 208 LEU A CA 1
ATOM 1461 C C . LEU A 1 208 ? -7.391 -15.367 3.504 1 95.81 208 LEU A C 1
ATOM 1463 O O . LEU A 1 208 ? -8.281 -15.477 2.656 1 95.81 208 LEU A O 1
ATOM 1467 N N . LEU A 1 209 ? -6.094 -15.672 3.25 1 94.56 209 LEU A N 1
ATOM 1468 C CA . LEU A 1 209 ? -5.684 -16.047 1.902 1 94.56 209 LEU A CA 1
ATOM 1469 C C . LEU A 1 209 ? -5.086 -17.453 1.889 1 94.56 209 LEU A C 1
ATOM 1471 O O . LEU A 1 209 ? -4.395 -17.828 0.939 1 94.56 209 LEU A O 1
ATOM 1475 N N . GLU A 1 210 ? -5.293 -18.203 2.906 1 91.44 210 GLU A N 1
ATOM 1476 C CA . GLU A 1 210 ? -4.887 -19.594 2.914 1 91.44 210 GLU A CA 1
ATOM 1477 C C . GLU A 1 210 ? -5.699 -20.406 1.909 1 91.44 210 GLU A C 1
ATOM 1479 O O . GLU A 1 210 ? -6.82 -20.031 1.556 1 91.44 210 GLU A O 1
ATOM 1484 N N . PRO A 1 211 ? -5.145 -21.5 1.456 1 86.81 211 PRO A N 1
ATOM 1485 C CA . PRO A 1 211 ? -5.805 -22.281 0.403 1 86.81 211 PRO A CA 1
ATOM 1486 C C . PRO A 1 211 ? -7.234 -22.672 0.765 1 86.81 211 PRO A C 1
ATOM 1488 O O . PRO A 1 211 ? -8.086 -22.812 -0.121 1 86.81 211 PRO A O 1
ATOM 1491 N N . ASP A 1 212 ? -7.531 -22.828 2.025 1 89.38 212 ASP A N 1
ATOM 1492 C CA . ASP A 1 212 ? -8.867 -23.266 2.43 1 89.38 212 ASP A CA 1
ATOM 1493 C C . ASP A 1 212 ? -9.758 -22.062 2.738 1 89.38 212 ASP A C 1
ATOM 1495 O O . ASP A 1 212 ? -10.938 -22.219 3.08 1 89.38 212 ASP A O 1
ATOM 1499 N N . ALA A 1 213 ? -9.234 -20.906 2.562 1 92 213 ALA A N 1
ATOM 1500 C CA . ALA A 1 213 ? -10.016 -19.688 2.791 1 92 213 ALA A CA 1
ATOM 1501 C C . ALA A 1 213 ? -10.641 -19.188 1.495 1 92 213 ALA A C 1
ATOM 1503 O O . ALA A 1 213 ? -10.156 -19.484 0.403 1 92 213 ALA A O 1
ATOM 1504 N N . ILE A 1 214 ? -11.656 -18.359 1.594 1 88.06 214 ILE A N 1
ATOM 1505 C CA . ILE A 1 214 ? -12.484 -17.953 0.47 1 88.06 214 ILE A CA 1
ATOM 1506 C C . ILE A 1 214 ? -11.656 -17.078 -0.485 1 88.06 214 ILE A C 1
ATOM 1508 O O . ILE A 1 214 ? -11.867 -17.125 -1.7 1 88.06 214 ILE A O 1
ATOM 1512 N N . LEU A 1 215 ? -10.609 -16.391 0.027 1 93.62 215 LEU A N 1
ATOM 1513 C CA . LEU A 1 215 ? -9.797 -15.539 -0.835 1 93.62 215 LEU A CA 1
ATOM 1514 C C . LEU A 1 215 ? -8.5 -16.234 -1.229 1 93.62 215 LEU A C 1
ATOM 1516 O O . LEU A 1 215 ? -7.621 -15.625 -1.841 1 93.62 215 LEU A O 1
ATOM 1520 N N . GLY A 1 216 ? -8.391 -17.5 -0.823 1 91.62 216 GLY A N 1
ATOM 1521 C CA . GLY A 1 216 ? -7.164 -18.25 -1.081 1 91.62 216 GLY A CA 1
ATOM 1522 C C . GLY A 1 216 ? -7.359 -19.391 -2.049 1 91.62 216 GLY A C 1
ATOM 1523 O O . GLY A 1 216 ? -6.465 -20.219 -2.221 1 91.62 216 GLY A O 1
ATOM 1524 N N . GLY A 1 217 ? -8.594 -19.453 -2.594 1 87.88 217 GLY A N 1
ATOM 1525 C CA . GLY A 1 217 ? -8.781 -20.484 -3.611 1 87.88 217 GLY A CA 1
ATOM 1526 C C . GLY A 1 217 ? -9.805 -21.531 -3.221 1 87.88 217 GLY A C 1
ATOM 1527 O O . GLY A 1 217 ? -9.984 -22.516 -3.932 1 87.88 217 GLY A O 1
ATOM 1528 N N . ALA A 1 218 ? -10.453 -21.375 -2.129 1 92.19 218 ALA A N 1
ATOM 1529 C CA . ALA A 1 218 ? -11.383 -22.375 -1.638 1 92.19 218 ALA A CA 1
ATOM 1530 C C . ALA A 1 218 ? -12.664 -22.391 -2.467 1 92.19 218 ALA A C 1
ATOM 1532 O O . ALA A 1 218 ? -13.453 -23.344 -2.385 1 92.19 218 ALA A O 1
ATOM 1533 N N . THR A 1 219 ? -12.945 -21.422 -3.203 1 95 219 THR A N 1
ATOM 1534 C CA . THR A 1 219 ? -14.164 -21.344 -4 1 95 219 THR A CA 1
ATOM 1535 C C . THR A 1 219 ? -13.836 -21.109 -5.473 1 95 219 THR A C 1
ATOM 1537 O O . THR A 1 219 ? -12.93 -20.344 -5.797 1 95 219 THR A O 1
ATOM 1540 N N . PRO A 1 220 ? -14.578 -21.781 -6.367 1 96.56 220 PRO A N 1
ATOM 1541 C CA . PRO A 1 220 ? -14.359 -21.562 -7.801 1 96.56 220 PRO A CA 1
ATOM 1542 C C . PRO A 1 220 ? -14.805 -20.172 -8.25 1 96.56 220 PRO A C 1
ATOM 1544 O O . PRO A 1 220 ? -14.516 -19.766 -9.375 1 96.56 220 PRO A O 1
ATOM 1547 N N . TYR A 1 221 ? -15.453 -19.453 -7.367 1 97.12 221 TYR A N 1
ATOM 1548 C CA . TYR A 1 221 ? -16.016 -18.156 -7.723 1 97.12 221 TYR A CA 1
ATOM 1549 C C . TYR A 1 221 ? -15.055 -17.016 -7.371 1 97.12 221 TYR A C 1
ATOM 1551 O O . TYR A 1 221 ? -15.398 -15.844 -7.484 1 97.12 221 TYR A O 1
ATOM 1559 N N . TYR A 1 222 ? -13.898 -17.391 -6.891 1 97.12 222 TYR A N 1
ATOM 1560 C CA . TYR A 1 222 ? -12.766 -16.5 -6.672 1 97.12 222 TYR A CA 1
ATOM 1561 C C . TYR A 1 222 ? -11.461 -17.141 -7.129 1 97.12 222 TYR A C 1
ATOM 1563 O O . TYR A 1 222 ? -10.773 -17.797 -6.336 1 97.12 222 TYR A O 1
ATOM 1571 N N . ALA A 1 223 ? -11.156 -16.922 -8.352 1 97.12 223 ALA A N 1
ATOM 1572 C CA . ALA A 1 223 ? -10.047 -17.625 -8.992 1 97.12 223 ALA A CA 1
ATOM 1573 C C . ALA A 1 223 ? -9.734 -17.031 -10.359 1 97.12 223 ALA A C 1
ATOM 1575 O O . ALA A 1 223 ? -10.391 -16.078 -10.789 1 97.12 223 ALA A O 1
ATOM 1576 N N . VAL A 1 224 ? -8.711 -17.484 -10.906 1 98 224 VAL A N 1
ATOM 1577 C CA . VAL A 1 224 ? -8.312 -17.078 -12.25 1 98 224 VAL A CA 1
ATOM 1578 C C . VAL A 1 224 ? -8.43 -18.266 -13.203 1 98 224 VAL A C 1
ATOM 1580 O O . VAL A 1 224 ? -8.008 -19.375 -12.883 1 98 224 VAL A O 1
ATOM 1583 N N . TYR A 1 225 ? -9.016 -18.031 -14.359 1 98.25 225 TYR A N 1
ATOM 1584 C CA . TYR A 1 225 ? -9.258 -19.094 -15.336 1 98.25 225 TYR A CA 1
ATOM 1585 C C . TYR A 1 225 ? -8.734 -18.688 -16.703 1 98.25 225 TYR A C 1
ATOM 1587 O O . TYR A 1 225 ? -8.695 -17.516 -17.047 1 98.25 225 TYR A O 1
ATOM 1595 N N . PRO A 1 226 ? -8.367 -19.719 -17.484 1 98.19 226 PRO A N 1
ATOM 1596 C CA . PRO A 1 226 ? -8.078 -19.406 -18.891 1 98.19 226 PRO A CA 1
ATOM 1597 C C . PRO A 1 226 ? -9.336 -19.062 -19.688 1 98.19 226 PRO A C 1
ATOM 1599 O O . PRO A 1 226 ? -10.406 -19.625 -19.453 1 98.19 226 PRO A O 1
ATOM 1602 N N . ALA A 1 227 ? -9.242 -18.094 -20.516 1 98.56 227 ALA A N 1
ATOM 1603 C CA . ALA A 1 227 ? -10.25 -17.766 -21.531 1 98.56 227 ALA A CA 1
ATOM 1604 C C . ALA A 1 227 ? -9.812 -18.25 -22.906 1 98.56 227 ALA A C 1
ATOM 1606 O O . ALA A 1 227 ? -8.797 -18.922 -23.047 1 98.56 227 ALA A O 1
ATOM 1607 N N . ALA A 1 228 ? -10.656 -17.953 -23.938 1 98.44 228 ALA A N 1
ATOM 1608 C CA . ALA A 1 228 ? -10.234 -18.266 -25.297 1 98.44 228 ALA A CA 1
ATOM 1609 C C . ALA A 1 228 ? -8.922 -17.562 -25.641 1 98.44 228 ALA A C 1
ATOM 1611 O O . ALA A 1 228 ? -8.07 -18.125 -26.328 1 98.44 228 ALA A O 1
ATOM 1612 N N . GLU A 1 229 ? -8.859 -16.359 -25.25 1 98.19 229 GLU A N 1
ATOM 1613 C CA . GLU A 1 229 ? -7.652 -15.539 -25.312 1 98.19 229 GLU A CA 1
ATOM 1614 C C . GLU A 1 229 ? -7.383 -14.859 -23.969 1 98.19 229 GLU A C 1
ATOM 1616 O O . GLU A 1 229 ? -8.234 -14.133 -23.453 1 98.19 229 GLU A O 1
ATOM 1621 N N . GLY A 1 230 ? -6.199 -15.203 -23.453 1 97.94 230 GLY A N 1
ATOM 1622 C CA . GLY A 1 230 ? -5.836 -14.609 -22.172 1 97.94 230 GLY A CA 1
ATOM 1623 C C . GLY A 1 230 ? -6.445 -15.328 -20.984 1 97.94 230 GLY A C 1
ATOM 1624 O O . GLY A 1 230 ? -6.754 -16.516 -21.062 1 97.94 230 GLY A O 1
ATOM 1625 N N . HIS A 1 231 ? -6.473 -14.641 -19.844 1 98.69 231 HIS A N 1
ATOM 1626 C CA . HIS A 1 231 ? -7.031 -15.156 -18.594 1 98.69 231 HIS A CA 1
ATOM 1627 C C . HIS A 1 231 ? -8.047 -14.188 -18 1 98.69 231 HIS A C 1
ATOM 1629 O O . HIS A 1 231 ? -7.98 -12.984 -18.25 1 98.69 231 HIS A O 1
ATOM 1635 N N . VAL A 1 232 ? -8.969 -14.719 -17.25 1 98.5 232 VAL A N 1
ATOM 1636 C CA . VAL A 1 232 ? -10.008 -13.922 -16.594 1 98.5 232 VAL A CA 1
ATOM 1637 C C . VAL A 1 232 ? -9.992 -14.18 -15.094 1 98.5 232 VAL A C 1
ATOM 1639 O O . VAL A 1 232 ? -9.969 -15.336 -14.656 1 98.5 232 VAL A O 1
ATOM 1642 N N . ALA A 1 233 ? -9.898 -13.156 -14.32 1 98.56 233 ALA A N 1
ATOM 1643 C CA . ALA A 1 233 ? -10.117 -13.227 -12.875 1 98.56 233 ALA A CA 1
ATOM 1644 C C . ALA A 1 233 ? -11.602 -13.18 -12.547 1 98.56 233 ALA A C 1
ATOM 1646 O O . ALA A 1 233 ? -12.312 -12.273 -12.992 1 98.56 233 ALA A O 1
ATOM 1647 N N . VAL A 1 234 ? -12.031 -14.125 -11.82 1 98.25 234 VAL A N 1
ATOM 1648 C CA . VAL A 1 234 ? -13.414 -14.211 -11.352 1 98.25 234 VAL A CA 1
ATOM 1649 C C . VAL A 1 234 ? -13.477 -13.852 -9.867 1 98.25 234 VAL A C 1
ATOM 1651 O O . VAL A 1 234 ? -12.852 -14.508 -9.031 1 98.25 234 VAL A O 1
ATOM 1654 N N . GLY A 1 235 ? -14.195 -12.789 -9.555 1 97.31 235 GLY A N 1
ATOM 1655 C CA . GLY A 1 235 ? -14.398 -12.375 -8.18 1 97.31 235 GLY A CA 1
ATOM 1656 C C . GLY A 1 235 ? -15.859 -12.352 -7.77 1 97.31 235 GLY A C 1
ATOM 1657 O O . GLY A 1 235 ? -16.344 -11.359 -7.223 1 97.31 235 GLY A O 1
ATOM 1658 N N . ALA A 1 236 ? -16.547 -13.422 -8.086 1 96.31 236 ALA A N 1
ATOM 1659 C CA . ALA A 1 236 ? -17.984 -13.531 -7.809 1 96.31 236 ALA A CA 1
ATOM 1660 C C . ALA A 1 236 ? -18.219 -14.094 -6.41 1 96.31 236 ALA A C 1
ATOM 1662 O O . ALA A 1 236 ? -18.906 -15.109 -6.25 1 96.31 236 ALA A O 1
ATOM 1663 N N . LEU A 1 237 ? -17.828 -13.391 -5.391 1 92.88 237 LEU A N 1
ATOM 1664 C CA . LEU A 1 237 ? -17.828 -13.859 -4.012 1 92.88 237 LEU A CA 1
ATOM 1665 C C . LEU A 1 237 ? -19.234 -13.859 -3.424 1 92.88 237 LEU A C 1
ATOM 1667 O O . LEU A 1 237 ? -19.625 -14.805 -2.736 1 92.88 237 LEU A O 1
ATOM 1671 N N . GLU A 1 238 ? -19.969 -12.758 -3.648 1 92.38 238 GLU A N 1
ATOM 1672 C CA . GLU A 1 238 ? -21.312 -12.664 -3.078 1 92.38 238 GLU A CA 1
ATOM 1673 C C . GLU A 1 238 ? -22.266 -13.664 -3.723 1 92.38 238 GLU A C 1
ATOM 1675 O O . GLU A 1 238 ? -22.203 -13.891 -4.934 1 92.38 238 GLU A O 1
ATOM 1680 N N . PRO A 1 239 ? -23.188 -14.141 -2.947 1 93.31 239 PRO A N 1
ATOM 1681 C CA . PRO A 1 239 ? -24.094 -15.18 -3.443 1 93.31 239 PRO A CA 1
ATOM 1682 C C . PRO A 1 239 ? -24.828 -14.758 -4.723 1 93.31 239 PRO A C 1
ATOM 1684 O O . PRO A 1 239 ? -24.969 -15.57 -5.645 1 93.31 239 PRO A O 1
ATOM 1687 N N . HIS A 1 240 ? -25.203 -13.531 -4.781 1 94.38 240 HIS A N 1
ATOM 1688 C CA . HIS A 1 240 ? -25.984 -13.133 -5.957 1 94.38 240 HIS A CA 1
ATOM 1689 C C . HIS A 1 240 ? -25.109 -13.125 -7.207 1 94.38 240 HIS A C 1
ATOM 1691 O O . HIS A 1 240 ? -25.594 -13.398 -8.305 1 94.38 240 HIS A O 1
ATOM 1697 N N . PHE A 1 241 ? -23.797 -12.891 -7.102 1 95.31 241 PHE A N 1
ATOM 1698 C CA . PHE A 1 241 ? -22.891 -12.977 -8.234 1 95.31 241 PHE A CA 1
ATOM 1699 C C . PHE A 1 241 ? -22.688 -14.422 -8.664 1 95.31 241 PHE A C 1
ATOM 1701 O O . PHE A 1 241 ? -22.734 -14.734 -9.852 1 95.31 241 PHE A O 1
ATOM 1708 N N . ALA A 1 242 ? -22.469 -15.289 -7.684 1 95.31 242 ALA A N 1
ATOM 1709 C CA . ALA A 1 242 ? -22.281 -16.703 -7.961 1 95.31 242 ALA A CA 1
ATOM 1710 C C . ALA A 1 242 ? -23.516 -17.312 -8.633 1 95.31 242 ALA A C 1
ATOM 1712 O O . ALA A 1 242 ? -23.391 -18.078 -9.594 1 95.31 242 ALA A O 1
ATOM 1713 N N . GLU A 1 243 ? -24.641 -16.938 -8.125 1 95.69 243 GLU A N 1
ATOM 1714 C CA . GLU A 1 243 ? -25.906 -17.422 -8.688 1 95.69 243 GLU A CA 1
ATOM 1715 C C . GLU A 1 243 ? -26.078 -16.938 -10.125 1 95.69 243 GLU A C 1
ATOM 1717 O O . GLU A 1 243 ? -26.562 -17.688 -10.984 1 95.69 243 GLU A O 1
ATOM 1722 N N . ALA A 1 244 ? -25.75 -15.734 -10.344 1 95.81 244 ALA A N 1
ATOM 1723 C CA . ALA A 1 244 ? -25.844 -15.188 -11.695 1 95.81 244 ALA A CA 1
ATOM 1724 C C . ALA A 1 244 ? -24.938 -15.938 -12.664 1 95.81 244 ALA A C 1
ATOM 1726 O O . ALA A 1 244 ? -25.344 -16.266 -13.781 1 95.81 244 ALA A O 1
ATOM 1727 N N . LEU A 1 245 ? -23.719 -16.234 -12.234 1 96.5 245 LEU A N 1
ATOM 1728 C CA . LEU A 1 245 ? -22.781 -16.984 -13.07 1 96.5 245 LEU A CA 1
ATOM 1729 C C . LEU A 1 245 ? -23.328 -18.391 -13.344 1 96.5 245 LEU A C 1
ATOM 1731 O O . LEU A 1 245 ? -23.25 -18.875 -14.477 1 96.5 245 LEU A O 1
ATOM 1735 N N . ARG A 1 246 ? -23.797 -18.969 -12.297 1 95.94 246 ARG A N 1
ATOM 1736 C CA . ARG A 1 246 ? -24.344 -20.312 -12.438 1 95.94 246 ARG A CA 1
ATOM 1737 C C . ARG A 1 246 ? -25.469 -20.344 -13.469 1 95.94 246 ARG A C 1
ATOM 1739 O O . ARG A 1 246 ? -25.484 -21.188 -14.359 1 95.94 246 ARG A O 1
ATOM 1746 N N . ALA A 1 247 ? -26.344 -19.438 -13.359 1 95.88 247 ALA A N 1
ATOM 1747 C CA . ALA A 1 247 ? -27.516 -19.375 -14.242 1 95.88 247 ALA A CA 1
ATOM 1748 C C . ALA A 1 247 ? -27.094 -19.078 -15.68 1 95.88 247 ALA A C 1
ATOM 1750 O O . ALA A 1 247 ? -27.578 -19.703 -16.609 1 95.88 247 ALA A O 1
ATOM 1751 N N . GLU A 1 248 ? -26.203 -18.109 -15.836 1 95.5 248 GLU A N 1
ATOM 1752 C CA . GLU A 1 248 ? -25.828 -17.625 -17.172 1 95.5 248 GLU A CA 1
ATOM 1753 C C . GLU A 1 248 ? -24.953 -18.641 -17.891 1 95.5 248 GLU A C 1
ATOM 1755 O O . GLU A 1 248 ? -24.984 -18.734 -19.109 1 95.5 248 GLU A O 1
ATOM 1760 N N . LEU A 1 249 ? -24.188 -19.375 -17.141 1 96.5 249 LEU A N 1
ATOM 1761 C CA . LEU A 1 249 ? -23.203 -20.266 -17.766 1 96.5 249 LEU A CA 1
ATOM 1762 C C . LEU A 1 249 ? -23.578 -21.719 -17.562 1 96.5 249 LEU A C 1
ATOM 1764 O O . LEU A 1 249 ? -22.812 -22.625 -17.906 1 96.5 249 LEU A O 1
ATOM 1768 N N . ASP A 1 250 ? -24.703 -21.938 -16.984 1 96.12 250 ASP A N 1
ATOM 1769 C CA . ASP A 1 250 ? -25.234 -23.281 -16.766 1 96.12 250 ASP A CA 1
ATOM 1770 C C . ASP A 1 250 ? -24.25 -24.141 -15.969 1 96.12 250 ASP A C 1
ATOM 1772 O O . ASP A 1 250 ? -23.891 -25.234 -16.391 1 96.12 250 ASP A O 1
ATOM 1776 N N . LEU A 1 251 ? -23.828 -23.656 -14.852 1 97.38 251 LEU A N 1
ATOM 1777 C CA . LEU A 1 251 ? -22.859 -24.359 -14 1 97.38 251 LEU A CA 1
ATOM 1778 C C . LEU A 1 251 ? -23.578 -25.281 -13.016 1 97.38 251 LEU A C 1
ATOM 1780 O O . LEU A 1 251 ? -24.719 -25 -12.625 1 97.38 251 LEU A O 1
ATOM 1784 N N . PRO A 1 252 ? -22.938 -26.391 -12.609 1 96.88 252 PRO A N 1
ATOM 1785 C CA . PRO A 1 252 ? -23.516 -27.203 -11.539 1 96.88 252 PRO A CA 1
ATOM 1786 C C . PRO A 1 252 ? -23.688 -26.438 -10.234 1 96.88 252 PRO A C 1
ATOM 1788 O O . PRO A 1 252 ? -23.109 -25.359 -10.062 1 96.88 252 PRO A O 1
ATOM 1791 N N . GLU A 1 253 ? -24.484 -27.031 -9.344 1 94.88 253 GLU A N 1
ATOM 1792 C CA . GLU A 1 253 ? -24.672 -26.406 -8.031 1 94.88 253 GLU A CA 1
ATOM 1793 C C . GLU A 1 253 ? -23.469 -26.656 -7.133 1 94.88 253 GLU A C 1
ATOM 1795 O O . GLU A 1 253 ? -22.766 -27.656 -7.277 1 94.88 253 GLU A O 1
ATOM 1800 N N . GLY A 1 254 ? -23.25 -25.688 -6.273 1 93.69 254 GLY A N 1
ATOM 1801 C CA . GLY A 1 254 ? -22.219 -25.859 -5.266 1 93.69 254 GLY A CA 1
ATOM 1802 C C . GLY A 1 254 ? -20.938 -25.109 -5.578 1 93.69 254 GLY A C 1
ATOM 1803 O O . GLY A 1 254 ? -20.969 -24.062 -6.227 1 93.69 254 GLY A O 1
ATOM 1804 N N . ASN A 1 255 ? -19.859 -25.531 -4.93 1 92.25 255 ASN A N 1
ATOM 1805 C CA . ASN A 1 255 ? -18.578 -24.844 -5.051 1 92.25 255 ASN A CA 1
ATOM 1806 C C . ASN A 1 255 ? -17.422 -25.828 -5.18 1 92.25 255 ASN A C 1
ATOM 1808 O O . ASN A 1 255 ? -16.281 -25.5 -4.855 1 92.25 255 ASN A O 1
ATOM 1812 N N . GLY A 1 256 ? -17.719 -27 -5.656 1 93.12 256 GLY A N 1
ATOM 1813 C CA . GLY A 1 256 ? -16.703 -28.047 -5.727 1 93.12 256 GLY A CA 1
ATOM 1814 C C . GLY A 1 256 ? -15.906 -28 -7.012 1 93.12 256 GLY A C 1
ATOM 1815 O O . GLY A 1 256 ? -16.031 -27.078 -7.805 1 93.12 256 GLY A O 1
ATOM 1816 N N . ASP A 1 257 ? -15.086 -28.984 -7.164 1 94.81 257 ASP A N 1
ATOM 1817 C CA . ASP A 1 257 ? -14.18 -29.094 -8.305 1 94.81 257 ASP A CA 1
ATOM 1818 C C . ASP A 1 257 ? -14.945 -29.188 -9.617 1 94.81 257 ASP A C 1
ATOM 1820 O O . ASP A 1 257 ? -14.461 -28.766 -10.656 1 94.81 257 ASP A O 1
ATOM 1824 N N . ASP A 1 258 ? -16.062 -29.734 -9.539 1 96.88 258 ASP A N 1
ATOM 1825 C CA . ASP A 1 258 ? -16.891 -29.875 -10.742 1 96.88 258 ASP A CA 1
ATOM 1826 C C . ASP A 1 258 ? -17.344 -28.5 -11.242 1 96.88 258 ASP A C 1
ATOM 1828 O O . ASP A 1 258 ? -17.422 -28.266 -12.453 1 96.88 258 ASP A O 1
ATOM 1832 N N . VAL A 1 259 ? -17.656 -27.625 -10.297 1 97.62 259 VAL A N 1
ATOM 1833 C CA . VAL A 1 259 ? -18.031 -26.266 -10.664 1 97.62 259 VAL A CA 1
ATOM 1834 C C . VAL A 1 259 ? -16.828 -25.547 -11.289 1 97.62 259 VAL A C 1
ATOM 1836 O O . VAL A 1 259 ? -16.969 -24.875 -12.305 1 97.62 259 VAL A O 1
ATOM 1839 N N . ALA A 1 260 ? -15.703 -25.703 -10.711 1 97.25 260 ALA A N 1
ATOM 1840 C CA . ALA A 1 260 ? -14.477 -25.094 -11.234 1 97.25 260 ALA A CA 1
ATOM 1841 C C . ALA A 1 260 ? -14.203 -25.562 -12.664 1 97.25 260 ALA A C 1
ATOM 1843 O O . ALA A 1 260 ? -13.859 -24.75 -13.531 1 97.25 260 ALA A O 1
ATOM 1844 N N . ALA A 1 261 ? -14.328 -26.828 -12.867 1 97.88 261 ALA A N 1
ATOM 1845 C CA . ALA A 1 261 ? -14.094 -27.391 -14.195 1 97.88 261 ALA A CA 1
ATOM 1846 C C . ALA A 1 261 ? -15.094 -26.844 -15.203 1 97.88 261 ALA A C 1
ATOM 1848 O O . ALA A 1 261 ? -14.727 -26.5 -16.328 1 97.88 261 ALA A O 1
ATOM 1849 N N . ALA A 1 262 ? -16.297 -26.812 -14.789 1 98.25 262 ALA A N 1
ATOM 1850 C CA . ALA A 1 262 ? -17.344 -26.297 -15.664 1 98.25 262 ALA A CA 1
ATOM 1851 C C . ALA A 1 262 ? -17.125 -24.812 -15.984 1 98.25 262 ALA A C 1
ATOM 1853 O O . ALA A 1 262 ? -17.281 -24.391 -17.125 1 98.25 262 ALA A O 1
ATOM 1854 N N . LEU A 1 263 ? -16.828 -24.078 -14.969 1 98.12 263 LEU A N 1
ATOM 1855 C CA . LEU A 1 263 ? -16.547 -22.672 -15.148 1 98.12 263 LEU A CA 1
ATOM 1856 C C . LEU A 1 263 ? -15.359 -22.469 -16.094 1 98.12 263 LEU A C 1
ATOM 1858 O O . LEU A 1 263 ? -15.406 -21.625 -16.984 1 98.12 263 LEU A O 1
ATOM 1862 N N . SER A 1 264 ? -14.336 -23.188 -15.875 1 98.31 264 SER A N 1
ATOM 1863 C CA . SER A 1 264 ? -13.164 -23.141 -16.75 1 98.31 264 SER A CA 1
ATOM 1864 C C . SER A 1 264 ? -13.539 -23.406 -18.203 1 98.31 264 SER A C 1
ATOM 1866 O O . SER A 1 264 ? -13.094 -22.703 -19.109 1 98.31 264 SER A O 1
ATOM 1868 N N . ALA A 1 265 ? -14.273 -24.422 -18.375 1 98.31 265 ALA A N 1
ATOM 1869 C CA . ALA A 1 265 ? -14.703 -24.781 -19.734 1 98.31 265 ALA A CA 1
ATOM 1870 C C . ALA A 1 265 ? -15.539 -23.656 -20.359 1 98.31 265 ALA A C 1
ATOM 1872 O O . ALA A 1 265 ? -15.352 -23.312 -21.531 1 98.31 265 ALA A O 1
ATOM 1873 N N . ALA A 1 266 ? -16.453 -23.141 -19.609 1 98.38 266 ALA A N 1
ATOM 1874 C CA . ALA A 1 266 ? -17.328 -22.078 -20.094 1 98.38 266 ALA A CA 1
ATOM 1875 C C . ALA A 1 266 ? -16.547 -20.844 -20.484 1 98.38 266 ALA A C 1
ATOM 1877 O O . ALA A 1 266 ? -16.828 -20.219 -21.5 1 98.38 266 ALA A O 1
ATOM 1878 N N . LEU A 1 267 ? -15.562 -20.453 -19.75 1 98.5 267 LEU A N 1
ATOM 1879 C CA . LEU A 1 267 ? -14.828 -19.203 -19.938 1 98.5 267 LEU A CA 1
ATOM 1880 C C . LEU A 1 267 ? -13.914 -19.297 -21.156 1 98.5 267 LEU A C 1
ATOM 1882 O O . LEU A 1 267 ? -13.406 -18.281 -21.641 1 98.5 267 LEU A O 1
ATOM 1886 N N . ARG A 1 268 ? -13.727 -20.469 -21.656 1 98.31 268 ARG A N 1
ATOM 1887 C CA . ARG A 1 268 ? -12.891 -20.656 -22.844 1 98.31 268 ARG A CA 1
ATOM 1888 C C . ARG A 1 268 ? -13.648 -20.281 -24.109 1 98.31 268 ARG A C 1
ATOM 1890 O O . ARG A 1 268 ? -13.062 -20.203 -25.203 1 98.31 268 ARG A O 1
ATOM 1897 N N . SER A 1 269 ? -14.867 -19.891 -23.969 1 98.06 269 SER A N 1
ATOM 1898 C CA . SER A 1 269 ? -15.719 -19.641 -25.141 1 98.06 269 SER A CA 1
ATOM 1899 C C . SER A 1 269 ? -15.523 -18.234 -25.656 1 98.06 269 SER A C 1
ATOM 1901 O O . SER A 1 269 ? -15.953 -17.922 -26.781 1 98.06 269 SER A O 1
ATOM 1903 N N . ARG A 1 270 ? -15.039 -17.312 -24.891 1 98.12 270 ARG A N 1
ATOM 1904 C CA . ARG A 1 270 ? -14.805 -15.922 -25.281 1 98.12 270 ARG A CA 1
ATOM 1905 C C . ARG A 1 270 ? -13.438 -15.445 -24.812 1 98.12 270 ARG A C 1
ATOM 1907 O O . ARG A 1 270 ? -12.82 -16.078 -23.953 1 98.12 270 ARG A O 1
ATOM 1914 N N . SER A 1 271 ? -13.039 -14.305 -25.391 1 98.5 271 SER A N 1
ATOM 1915 C CA . SER A 1 271 ? -11.797 -13.703 -24.922 1 98.5 271 SER A CA 1
ATOM 1916 C C . SER A 1 271 ? -11.961 -13.125 -23.516 1 98.5 271 SER A C 1
ATOM 1918 O O . SER A 1 271 ? -13.07 -12.812 -23.094 1 98.5 271 SER A O 1
ATOM 1920 N N . ALA A 1 272 ? -10.875 -13 -22.828 1 98.62 272 ALA A N 1
ATOM 1921 C CA . ALA A 1 272 ? -10.898 -12.383 -21.5 1 98.62 272 ALA A CA 1
ATOM 1922 C C . ALA A 1 272 ? -11.477 -10.969 -21.562 1 98.62 272 ALA A C 1
ATOM 1924 O O . ALA A 1 272 ? -12.234 -10.562 -20.688 1 98.62 272 ALA A O 1
ATOM 1925 N N . ARG A 1 273 ? -11.125 -10.266 -22.609 1 98.06 273 ARG A N 1
ATOM 1926 C CA . ARG A 1 273 ? -11.641 -8.914 -22.812 1 98.06 273 ARG A CA 1
ATOM 1927 C C . ARG A 1 273 ? -13.164 -8.93 -22.938 1 98.06 273 ARG A C 1
ATOM 1929 O O . ARG A 1 273 ? -13.844 -8.086 -22.359 1 98.06 273 ARG A O 1
ATOM 1936 N N . ASP A 1 274 ? -13.602 -9.852 -23.641 1 98.38 274 ASP A N 1
ATOM 1937 C CA . ASP A 1 274 ? -15.047 -9.977 -23.812 1 98.38 274 ASP A CA 1
ATOM 1938 C C . ASP A 1 274 ? -15.742 -10.344 -22.5 1 98.38 274 ASP A C 1
ATOM 1940 O O . ASP A 1 274 ? -16.828 -9.859 -22.219 1 98.38 274 ASP A O 1
ATOM 1944 N N . TRP A 1 275 ? -15.125 -11.203 -21.75 1 98.25 275 TRP A N 1
ATOM 1945 C CA . TRP A 1 275 ? -15.703 -11.602 -20.469 1 98.25 275 TRP A CA 1
ATOM 1946 C C . TRP A 1 275 ? -15.742 -10.414 -19.5 1 98.25 275 TRP A C 1
ATOM 1948 O O . TRP A 1 275 ? -16.719 -10.25 -18.75 1 98.25 275 TRP A O 1
ATOM 1958 N N . GLN A 1 276 ? -14.695 -9.625 -19.484 1 97.38 276 GLN A N 1
ATOM 1959 C CA . GLN A 1 276 ? -14.703 -8.422 -18.672 1 97.38 276 GLN A CA 1
ATOM 1960 C C . GLN A 1 276 ? -15.844 -7.492 -19.062 1 97.38 276 GLN A C 1
ATOM 1962 O O . GLN A 1 276 ? -16.547 -6.961 -18.203 1 97.38 276 GLN A O 1
ATOM 1967 N N . ALA A 1 277 ? -15.992 -7.254 -20.359 1 96.56 277 ALA A N 1
ATOM 1968 C CA . ALA A 1 277 ? -17.078 -6.418 -20.859 1 96.56 277 ALA A CA 1
ATOM 1969 C C . ALA A 1 277 ? -18.438 -6.992 -20.469 1 96.56 277 ALA A C 1
ATOM 1971 O O . ALA A 1 277 ? -19.328 -6.254 -20.047 1 96.56 277 ALA A O 1
ATOM 1972 N N . TRP A 1 278 ? -18.578 -8.273 -20.625 1 96.69 278 TRP A N 1
ATOM 1973 C CA . TRP A 1 278 ? -19.797 -8.961 -20.25 1 96.69 278 TRP A CA 1
ATOM 1974 C C . TRP A 1 278 ? -20.078 -8.797 -18.75 1 96.69 278 TRP A C 1
ATOM 1976 O O . TRP A 1 278 ? -21.219 -8.508 -18.359 1 96.69 278 TRP A O 1
ATOM 1986 N N . GLY A 1 279 ? -19.062 -9.055 -17.938 1 95.5 279 GLY A N 1
ATOM 1987 C CA . GLY A 1 279 ? -19.203 -8.867 -16.5 1 95.5 279 GLY A CA 1
ATOM 1988 C C . GLY A 1 279 ? -19.656 -7.473 -16.125 1 95.5 279 GLY A C 1
ATOM 1989 O O . GLY A 1 279 ? -20.531 -7.309 -15.266 1 95.5 279 GLY A O 1
ATOM 1990 N N . LYS A 1 280 ? -19.047 -6.473 -16.781 1 92.81 280 LYS A N 1
ATOM 1991 C CA . LYS A 1 280 ? -19.422 -5.086 -16.531 1 92.81 280 LYS A CA 1
ATOM 1992 C C . LYS A 1 280 ? -20.891 -4.844 -16.859 1 92.81 280 LYS A C 1
ATOM 1994 O O . LYS A 1 280 ? -21.609 -4.176 -16.109 1 92.81 280 LYS A O 1
ATOM 1999 N N . GLN A 1 281 ? -21.344 -5.391 -17.922 1 92.56 281 GLN A N 1
ATOM 2000 C CA . GLN A 1 281 ? -22.719 -5.246 -18.344 1 92.56 281 GLN A CA 1
ATOM 2001 C C . GLN A 1 281 ? -23.672 -5.918 -17.359 1 92.56 281 GLN A C 1
ATOM 2003 O O . GLN A 1 281 ? -24.75 -5.395 -17.078 1 92.56 281 GLN A O 1
ATOM 2008 N N . ARG A 1 282 ? -23.281 -7.039 -16.797 1 92.81 282 ARG A N 1
ATOM 2009 C CA . ARG A 1 282 ? -24.141 -7.844 -15.93 1 92.81 282 ARG A CA 1
ATOM 2010 C C . ARG A 1 282 ? -23.953 -7.473 -14.461 1 92.81 282 ARG A C 1
ATOM 2012 O O . ARG A 1 282 ? -24.703 -7.918 -13.602 1 92.81 282 ARG A O 1
ATOM 2019 N N . GLY A 1 283 ? -22.953 -6.699 -14.219 1 92.25 283 GLY A N 1
ATOM 2020 C CA . GLY A 1 283 ? -22.641 -6.379 -12.836 1 92.25 283 GLY A CA 1
ATOM 2021 C C . GLY A 1 283 ? -22 -7.535 -12.086 1 92.25 283 GLY A C 1
ATOM 2022 O O . GLY A 1 283 ? -22.297 -7.77 -10.922 1 92.25 283 GLY A O 1
ATOM 2023 N N . ILE A 1 284 ? -21.203 -8.352 -12.766 1 95.69 284 ILE A N 1
ATOM 2024 C CA . ILE A 1 284 ? -20.469 -9.461 -12.172 1 95.69 284 ILE A CA 1
ATOM 2025 C C . ILE A 1 284 ? -18.969 -9.164 -12.203 1 95.69 284 ILE A C 1
ATOM 2027 O O . ILE A 1 284 ? -18.438 -8.758 -13.234 1 95.69 284 ILE A O 1
ATOM 2031 N N . PRO A 1 285 ? -18.281 -9.336 -11.109 1 96.88 285 PRO A N 1
ATOM 2032 C CA . PRO A 1 285 ? -16.859 -8.977 -11.055 1 96.88 285 PRO A CA 1
ATOM 2033 C C . PRO A 1 285 ? -15.984 -9.945 -11.852 1 96.88 285 PRO A C 1
ATOM 2035 O O . PRO A 1 285 ? -15.492 -10.93 -11.305 1 96.88 285 PRO A O 1
ATOM 2038 N N . LEU A 1 286 ? -15.812 -9.648 -13.062 1 97.56 286 LEU A N 1
ATOM 2039 C CA . LEU A 1 286 ? -14.883 -10.312 -13.961 1 97.56 286 LEU A CA 1
ATOM 2040 C C . LEU A 1 286 ? -13.883 -9.32 -14.539 1 97.56 286 LEU A C 1
ATOM 2042 O O . LEU A 1 286 ? -14.258 -8.203 -14.906 1 97.56 286 LEU A O 1
ATOM 2046 N N . ALA A 1 287 ? -12.617 -9.688 -14.547 1 98.19 287 ALA A N 1
ATOM 2047 C CA . ALA A 1 287 ? -11.602 -8.781 -15.07 1 98.19 287 ALA A CA 1
ATOM 2048 C C . ALA A 1 287 ? -10.578 -9.539 -15.922 1 98.19 287 ALA A C 1
ATOM 2050 O O . ALA A 1 287 ? -10.172 -10.648 -15.57 1 98.19 287 ALA A O 1
ATOM 2051 N N . GLU A 1 288 ? -10.266 -8.945 -17.031 1 98.31 288 GLU A N 1
ATOM 2052 C CA . GLU A 1 288 ? -9.141 -9.453 -17.812 1 98.31 288 GLU A CA 1
ATOM 2053 C C . GLU A 1 288 ? -7.824 -9.289 -17.047 1 98.31 288 GLU A C 1
ATOM 2055 O O . GLU A 1 288 ? -7.578 -8.25 -16.453 1 98.31 288 GLU A O 1
ATOM 2060 N N . VAL A 1 289 ? -7.031 -10.398 -17.109 1 97.81 289 VAL A N 1
ATOM 2061 C CA . VAL A 1 289 ? -5.691 -10.297 -16.531 1 97.81 289 VAL A CA 1
ATOM 2062 C C . VAL A 1 289 ? -4.77 -9.578 -17.516 1 97.81 289 VAL A C 1
ATOM 2064 O O . VAL A 1 289 ? -4.508 -10.078 -18.609 1 97.81 289 VAL A O 1
ATOM 2067 N N . GLY A 1 290 ? -4.281 -8.391 -17.109 1 87.94 290 GLY A N 1
ATOM 2068 C CA . GLY A 1 290 ? -3.48 -7.543 -17.984 1 87.94 290 GLY A CA 1
ATOM 2069 C C . GLY A 1 290 ? -2.033 -7.988 -18.078 1 87.94 290 GLY A C 1
ATOM 2070 O O . GLY A 1 290 ? -1.549 -8.734 -17.234 1 87.94 290 GLY A O 1
ATOM 2071 N N . MET B 1 1 ? 8.789 14.875 18.094 1 67.69 1 MET B N 1
ATOM 2072 C CA . MET B 1 1 ? 7.367 14.555 18.062 1 67.69 1 MET B CA 1
ATOM 2073 C C . MET B 1 1 ? 7.141 13.094 17.688 1 67.69 1 MET B C 1
ATOM 2075 O O . MET B 1 1 ? 7.871 12.539 16.875 1 67.69 1 MET B O 1
ATOM 2079 N N . ASP B 1 2 ? 6.199 12.484 18.438 1 79.44 2 ASP B N 1
ATOM 2080 C CA . ASP B 1 2 ? 5.836 11.078 18.312 1 79.44 2 ASP B CA 1
ATOM 2081 C C . ASP B 1 2 ? 4.652 10.898 17.359 1 79.44 2 ASP B C 1
ATOM 2083 O O . ASP B 1 2 ? 3.598 11.508 17.562 1 79.44 2 ASP B O 1
ATOM 2087 N N . LEU B 1 3 ? 4.777 10.18 16.297 1 89.88 3 LEU B N 1
ATOM 2088 C CA . LEU B 1 3 ? 3.748 9.969 15.289 1 89.88 3 LEU B CA 1
ATOM 2089 C C . LEU B 1 3 ? 2.486 9.383 15.906 1 89.88 3 LEU B C 1
ATOM 2091 O O . LEU B 1 3 ? 1.384 9.578 15.391 1 89.88 3 LEU B O 1
ATOM 2095 N N . THR B 1 4 ? 2.676 8.812 17.078 1 90.31 4 THR B N 1
ATOM 2096 C CA . THR B 1 4 ? 1.541 8.156 17.719 1 90.31 4 THR B CA 1
ATOM 2097 C C . THR B 1 4 ? 0.613 9.188 18.359 1 90.31 4 THR B C 1
ATOM 2099 O O . THR B 1 4 ? -0.514 8.867 18.734 1 90.31 4 THR B O 1
ATOM 2102 N N . SER B 1 5 ? 1.053 10.422 18.391 1 92.56 5 SER B N 1
ATOM 2103 C CA . SER B 1 5 ? 0.224 11.484 18.938 1 92.56 5 SER B CA 1
ATOM 2104 C C . SER B 1 5 ? -0.148 12.508 17.875 1 92.56 5 SER B C 1
ATOM 2106 O O . SER B 1 5 ? -0.692 13.57 18.188 1 92.56 5 SER B O 1
ATOM 2108 N N . ALA B 1 6 ? 0.136 12.18 16.656 1 93.5 6 ALA B N 1
ATOM 2109 C CA . ALA B 1 6 ? -0.053 13.125 15.547 1 93.5 6 ALA B CA 1
ATOM 2110 C C . ALA B 1 6 ? -1.516 13.539 15.43 1 93.5 6 ALA B C 1
ATOM 2112 O O . ALA B 1 6 ? -1.814 14.664 15.016 1 93.5 6 ALA B O 1
ATOM 2113 N N . LEU B 1 7 ? -2.432 12.641 15.867 1 96.81 7 LEU B N 1
ATOM 2114 C CA . LEU B 1 7 ? -3.852 12.914 15.68 1 96.81 7 LEU B CA 1
ATOM 2115 C C . LEU B 1 7 ? -4.566 13.031 17.031 1 96.81 7 LEU B C 1
ATOM 2117 O O . LEU B 1 7 ? -5.762 12.758 17.125 1 96.81 7 LEU B O 1
ATOM 2121 N N . ASP B 1 8 ? -3.766 13.352 17.984 1 95.5 8 ASP B N 1
ATOM 2122 C CA . ASP B 1 8 ? -4.402 13.648 19.266 1 95.5 8 ASP B CA 1
ATOM 2123 C C . ASP B 1 8 ? -5.484 14.711 19.109 1 95.5 8 ASP B C 1
ATOM 2125 O O . ASP B 1 8 ? -5.25 15.758 18.5 1 95.5 8 ASP B O 1
ATOM 2129 N N . GLY B 1 9 ? -6.664 14.383 19.625 1 96.12 9 GLY B N 1
ATOM 2130 C CA . GLY B 1 9 ? -7.758 15.344 19.594 1 96.12 9 GLY B CA 1
ATOM 2131 C C . GLY B 1 9 ? -8.602 15.227 18.328 1 96.12 9 GLY B C 1
ATOM 2132 O O . GLY B 1 9 ? -9.578 15.961 18.172 1 96.12 9 GLY B O 1
ATOM 2133 N N . VAL B 1 10 ? -8.25 14.352 17.438 1 97.69 10 VAL B N 1
ATOM 2134 C CA . VAL B 1 10 ? -8.992 14.164 16.203 1 97.69 10 VAL B CA 1
ATOM 2135 C C . VAL B 1 10 ? -9.992 13.016 16.359 1 97.69 10 VAL B C 1
ATOM 2137 O O . VAL B 1 10 ? -9.641 11.945 16.859 1 97.69 10 VAL B O 1
ATOM 2140 N N . SER B 1 11 ? -11.195 13.234 15.953 1 98.75 11 SER B N 1
ATOM 2141 C CA . SER B 1 11 ? -12.25 12.227 16.031 1 98.75 11 SER B CA 1
ATOM 2142 C C . SER B 1 11 ? -12.578 11.68 14.641 1 98.75 11 SER B C 1
ATOM 2144 O O . SER B 1 11 ? -12.789 12.445 13.695 1 98.75 11 SER B O 1
ATOM 2146 N N . VAL B 1 12 ? -12.625 10.344 14.539 1 98.94 12 VAL B N 1
ATOM 2147 C CA . VAL B 1 12 ? -12.906 9.656 13.289 1 98.94 12 VAL B CA 1
ATOM 2148 C C . VAL B 1 12 ? -14.156 8.789 13.445 1 98.94 12 VAL B C 1
ATOM 2150 O O . VAL B 1 12 ? -14.273 8.023 14.414 1 98.94 12 VAL B O 1
ATOM 2153 N N . VAL B 1 13 ? -15.102 8.922 12.539 1 98.94 13 VAL B N 1
ATOM 2154 C CA . VAL B 1 13 ? -16.25 8.016 12.438 1 98.94 13 VAL B CA 1
ATOM 2155 C C . VAL B 1 13 ? -16.188 7.258 11.109 1 98.94 13 VAL B C 1
ATOM 2157 O O . VAL B 1 13 ? -15.867 7.836 10.07 1 98.94 13 VAL B O 1
ATOM 2160 N N . THR B 1 14 ? -16.453 6.008 11.18 1 98.75 14 THR B N 1
ATOM 2161 C CA . THR B 1 14 ? -16.406 5.227 9.953 1 98.75 14 THR B CA 1
ATOM 2162 C C . THR B 1 14 ? -17.656 4.367 9.812 1 98.75 14 THR B C 1
ATOM 2164 O O . THR B 1 14 ? -18.141 3.809 10.797 1 98.75 14 THR B O 1
ATOM 2167 N N . VAL B 1 15 ? -18.25 4.395 8.664 1 98.62 15 VAL B N 1
ATOM 2168 C CA . VAL B 1 15 ? -19.266 3.451 8.203 1 98.62 15 VAL B CA 1
ATOM 2169 C C . VAL B 1 15 ? -18.719 2.639 7.027 1 98.62 15 VAL B C 1
ATOM 2171 O O . VAL B 1 15 ? -19.125 2.842 5.883 1 98.62 15 VAL B O 1
ATOM 2174 N N . ALA B 1 16 ? -17.797 1.853 7.254 1 98.12 16 ALA B N 1
ATOM 2175 C CA . ALA B 1 16 ? -17.109 1.05 6.258 1 98.12 16 ALA B CA 1
ATOM 2176 C C . ALA B 1 16 ? -16.875 -0.376 6.754 1 98.12 16 ALA B C 1
ATOM 2178 O O . ALA B 1 16 ? -16.469 -0.583 7.895 1 98.12 16 ALA B O 1
ATOM 2179 N N . LEU B 1 17 ? -17.188 -1.313 5.953 1 97.19 17 LEU B N 1
ATOM 2180 C CA . LEU B 1 17 ? -17.125 -2.721 6.336 1 97.19 17 LEU B CA 1
ATOM 2181 C C . LEU B 1 17 ? -15.969 -3.422 5.645 1 97.19 17 LEU B C 1
ATOM 2183 O O . LEU B 1 17 ? -15.273 -2.822 4.82 1 97.19 17 LEU B O 1
ATOM 2187 N N . ASN B 1 18 ? -15.672 -4.609 6.008 1 96.5 18 ASN B N 1
ATOM 2188 C CA . ASN B 1 18 ? -14.719 -5.523 5.387 1 96.5 18 ASN B CA 1
ATOM 2189 C C . ASN B 1 18 ? -13.273 -5.125 5.691 1 96.5 18 ASN B C 1
ATOM 2191 O O . ASN B 1 18 ? -12.836 -5.211 6.836 1 96.5 18 ASN B O 1
ATOM 2195 N N . LEU B 1 19 ? -12.539 -4.633 4.656 1 98.38 19 LEU B N 1
ATOM 2196 C CA . LEU B 1 19 ? -11.117 -4.578 4.961 1 98.38 19 LEU B CA 1
ATOM 2197 C C . LEU B 1 19 ? -10.578 -3.162 4.777 1 98.38 19 LEU B C 1
ATOM 2199 O O . LEU B 1 19 ? -10.047 -2.568 5.723 1 98.38 19 LEU B O 1
ATOM 2203 N N . PRO B 1 20 ? -10.664 -2.498 3.586 1 98.62 20 PRO B N 1
ATOM 2204 C CA . PRO B 1 20 ? -9.93 -1.241 3.416 1 98.62 20 PRO B CA 1
ATOM 2205 C C . PRO B 1 20 ? -10.359 -0.165 4.406 1 98.62 20 PRO B C 1
ATOM 2207 O O . PRO B 1 20 ? -9.523 0.581 4.922 1 98.62 20 PRO B O 1
ATOM 2210 N N . GLY B 1 21 ? -11.656 -0.017 4.66 1 98.69 21 GLY B N 1
ATOM 2211 C CA . GLY B 1 21 ? -12.156 0.962 5.613 1 98.69 21 GLY B CA 1
ATOM 2212 C C . GLY B 1 21 ? -11.641 0.737 7.023 1 98.69 21 GLY B C 1
ATOM 2213 O O . GLY B 1 21 ? -10.984 1.609 7.598 1 98.69 21 GLY B O 1
ATOM 2214 N N . PRO B 1 22 ? -11.93 -0.444 7.555 1 98.88 22 PRO B N 1
ATOM 2215 C CA . PRO B 1 22 ? -11.438 -0.77 8.891 1 98.88 22 PRO B CA 1
ATOM 2216 C C . PRO B 1 22 ? -9.914 -0.663 9 1 98.88 22 PRO B C 1
ATOM 2218 O O . PRO B 1 22 ? -9.391 -0.25 10.039 1 98.88 22 PRO B O 1
ATOM 2221 N N . ALA B 1 23 ? -9.164 -1.05 7.926 1 98.94 23 ALA B N 1
ATOM 2222 C CA . ALA B 1 23 ? -7.711 -0.915 7.938 1 98.94 23 ALA B CA 1
ATOM 2223 C C . ALA B 1 23 ? -7.301 0.552 8.031 1 98.94 23 ALA B C 1
ATOM 2225 O O . ALA B 1 23 ? -6.379 0.898 8.773 1 98.94 23 ALA B O 1
ATOM 2226 N N . ALA B 1 24 ? -7.945 1.38 7.273 1 98.94 24 ALA B N 1
ATOM 2227 C CA . ALA B 1 24 ? -7.668 2.812 7.332 1 98.94 24 ALA B CA 1
ATOM 2228 C C . ALA B 1 24 ? -7.98 3.377 8.711 1 98.94 24 ALA B C 1
ATOM 2230 O O . ALA B 1 24 ? -7.188 4.133 9.273 1 98.94 24 ALA B O 1
ATOM 2231 N N . ALA B 1 25 ? -9.148 3.016 9.266 1 98.88 25 ALA B N 1
ATOM 2232 C CA . ALA B 1 25 ? -9.555 3.492 10.578 1 98.88 25 ALA B CA 1
ATOM 2233 C C . ALA B 1 25 ? -8.555 3.062 11.656 1 98.88 25 ALA B C 1
ATOM 2235 O O . ALA B 1 25 ? -8.195 3.855 12.523 1 98.88 25 ALA B O 1
ATOM 2236 N N . ALA B 1 26 ? -8.133 1.824 11.562 1 98.81 26 ALA B N 1
ATOM 2237 C CA . ALA B 1 26 ? -7.148 1.315 12.516 1 98.81 26 ALA B CA 1
ATOM 2238 C C . ALA B 1 26 ? -5.852 2.119 12.453 1 98.81 26 ALA B C 1
ATOM 2240 O O . ALA B 1 26 ? -5.273 2.459 13.484 1 98.81 26 ALA B O 1
ATOM 2241 N N . ARG B 1 27 ? -5.402 2.387 11.273 1 98.69 27 ARG B N 1
ATOM 2242 C CA . ARG B 1 27 ? -4.176 3.152 11.062 1 98.69 27 ARG B CA 1
ATOM 2243 C C . ARG B 1 27 ? -4.301 4.555 11.648 1 98.69 27 ARG B C 1
ATOM 2245 O O . ARG B 1 27 ? -3.367 5.059 12.273 1 98.69 27 ARG B O 1
ATOM 2252 N N . LEU B 1 28 ? -5.438 5.199 11.453 1 98.75 28 LEU B N 1
ATOM 2253 C CA . LEU B 1 28 ? -5.668 6.512 12.047 1 98.75 28 LEU B CA 1
ATOM 2254 C C . LEU B 1 28 ? -5.668 6.434 13.57 1 98.75 28 LEU B C 1
ATOM 2256 O O . LEU B 1 28 ? -5.156 7.332 14.242 1 98.75 28 LEU B O 1
ATOM 2260 N N . GLY B 1 29 ? -6.238 5.367 14.078 1 98.5 29 GLY B N 1
ATOM 2261 C CA . GLY B 1 29 ? -6.164 5.129 15.508 1 98.5 29 GLY B CA 1
ATOM 2262 C C . GLY B 1 29 ? -4.738 5 16.016 1 98.5 29 GLY B C 1
ATOM 2263 O O . GLY B 1 29 ? -4.398 5.535 17.078 1 98.5 29 GLY B O 1
ATOM 2264 N N . GLU B 1 30 ? -3.898 4.309 15.289 1 97.56 30 GLU B N 1
ATOM 2265 C CA . GLU B 1 30 ? -2.488 4.152 15.633 1 97.56 30 GLU B CA 1
ATOM 2266 C C . GLU B 1 30 ? -1.776 5.5 15.68 1 97.56 30 GLU B C 1
ATOM 2268 O O . GLU B 1 30 ? -0.786 5.664 16.391 1 97.56 30 GLU B O 1
ATOM 2273 N N . LEU B 1 31 ? -2.297 6.418 14.914 1 97.5 31 LEU B N 1
ATOM 2274 C CA . LEU B 1 31 ? -1.698 7.746 14.859 1 97.5 31 LEU B CA 1
ATOM 2275 C C . LEU B 1 31 ? -2.275 8.641 15.953 1 97.5 31 LEU B C 1
ATOM 2277 O O . LEU B 1 31 ? -1.923 9.82 16.047 1 97.5 31 LEU B O 1
ATOM 2281 N N . GLY B 1 32 ? -3.262 8.133 16.734 1 97.12 32 GLY B N 1
ATOM 2282 C CA . GLY B 1 32 ? -3.697 8.844 17.938 1 97.12 32 GLY B CA 1
ATOM 2283 C C . GLY B 1 32 ? -5.145 9.289 17.859 1 97.12 32 GLY B C 1
ATOM 2284 O O . GLY B 1 32 ? -5.664 9.867 18.812 1 97.12 32 GLY B O 1
ATOM 2285 N N . ALA B 1 33 ? -5.84 9.023 16.781 1 98.38 33 ALA B N 1
ATOM 2286 C CA . ALA B 1 33 ? -7.219 9.484 16.641 1 98.38 33 ALA B CA 1
ATOM 2287 C C . ALA B 1 33 ? -8.172 8.664 17.516 1 98.38 33 ALA B C 1
ATOM 2289 O O . ALA B 1 33 ? -7.891 7.504 17.812 1 98.38 33 ALA B O 1
ATOM 2290 N N . ASP B 1 34 ? -9.211 9.312 17.938 1 98.62 34 ASP B N 1
ATOM 2291 C CA . ASP B 1 34 ? -10.344 8.609 18.547 1 98.62 34 ASP B CA 1
ATOM 2292 C C . ASP B 1 34 ? -11.297 8.086 17.469 1 98.62 34 ASP B C 1
ATOM 2294 O O . ASP B 1 34 ? -11.922 8.875 16.766 1 98.62 34 ASP B O 1
ATOM 2298 N N . VAL B 1 35 ? -11.453 6.754 17.391 1 98.88 35 VAL B N 1
ATOM 2299 C CA . VAL B 1 35 ? -12.164 6.16 16.266 1 98.88 35 VAL B CA 1
ATOM 2300 C C . VAL B 1 35 ? -13.445 5.492 16.75 1 98.88 35 VAL B C 1
ATOM 2302 O O . VAL B 1 35 ? -13.414 4.703 17.703 1 98.88 35 VAL B O 1
ATOM 2305 N N . VAL B 1 36 ? -14.531 5.812 16.094 1 98.88 36 VAL B N 1
ATOM 2306 C CA . VAL B 1 36 ? -15.805 5.117 16.281 1 98.88 36 VAL B CA 1
ATOM 2307 C C . VAL B 1 36 ? -16.203 4.418 14.992 1 98.88 36 VAL B C 1
ATOM 2309 O O . VAL B 1 36 ? -16.328 5.059 13.938 1 98.88 36 VAL B O 1
ATOM 2312 N N . THR B 1 37 ? -16.375 3.133 15.094 1 98.88 37 THR B N 1
ATOM 2313 C CA . THR B 1 37 ? -16.859 2.352 13.961 1 98.88 37 THR B CA 1
ATOM 2314 C C . THR B 1 37 ? -18.359 2.08 14.109 1 98.88 37 THR B C 1
ATOM 2316 O O . THR B 1 37 ? -18.812 1.592 15.141 1 98.88 37 THR B O 1
ATOM 2319 N N . VAL B 1 38 ? -19.094 2.426 13.07 1 98.88 38 VAL B N 1
ATOM 2320 C CA . VAL B 1 38 ? -20.547 2.211 13.047 1 98.88 38 VAL B CA 1
ATOM 2321 C C . VAL B 1 38 ? -20.875 1.007 12.164 1 98.88 38 VAL B C 1
ATOM 2323 O O . VAL B 1 38 ? -20.547 0.991 10.977 1 98.88 38 VAL B O 1
ATOM 2326 N N . LEU B 1 39 ? -21.547 0.048 12.758 1 98.62 39 LEU B N 1
ATOM 2327 C CA . LEU B 1 39 ? -21.938 -1.165 12.047 1 98.62 39 LEU B CA 1
ATOM 2328 C C . LEU B 1 39 ? -23.453 -1.239 11.883 1 98.62 39 LEU B C 1
ATOM 2330 O O . LEU B 1 39 ? -24.203 -0.751 12.734 1 98.62 39 LEU B O 1
ATOM 2334 N N . PRO B 1 40 ? -23.891 -1.859 10.766 1 97.88 40 PRO B N 1
ATOM 2335 C CA . PRO B 1 40 ? -25.312 -2.197 10.68 1 97.88 40 PRO B CA 1
ATOM 2336 C C . PRO B 1 40 ? -25.703 -3.354 11.602 1 97.88 40 PRO B C 1
ATOM 2338 O O . PRO B 1 40 ? -24.844 -4.066 12.102 1 97.88 40 PRO B O 1
ATOM 2341 N N . PRO B 1 41 ? -27.016 -3.531 11.766 1 97.62 41 PRO B N 1
ATOM 2342 C CA . PRO B 1 41 ? -27.469 -4.617 12.641 1 97.62 41 PRO B CA 1
ATOM 2343 C C . PRO B 1 41 ? -26.938 -5.98 12.219 1 97.62 41 PRO B C 1
ATOM 2345 O O . PRO B 1 41 ? -26.656 -6.832 13.07 1 97.62 41 PRO B O 1
ATOM 2348 N N . ALA B 1 42 ? -26.656 -6.215 10.992 1 96.88 42 ALA B N 1
ATOM 2349 C CA . ALA B 1 42 ? -26.172 -7.488 10.477 1 96.88 42 ALA B CA 1
ATOM 2350 C C . ALA B 1 42 ? -24.688 -7.668 10.781 1 96.88 42 ALA B C 1
ATOM 2352 O O . ALA B 1 42 ? -24.141 -8.766 10.633 1 96.88 42 ALA B O 1
ATOM 2353 N N . GLY B 1 43 ? -24.031 -6.586 11.234 1 97.75 43 GLY B N 1
ATOM 2354 C CA . GLY B 1 43 ? -22.625 -6.652 11.555 1 97.75 43 GLY B CA 1
ATOM 2355 C C . GLY B 1 43 ? -21.719 -6.566 10.328 1 97.75 43 GLY B C 1
ATOM 2356 O O . GLY B 1 43 ? -22.172 -6.156 9.258 1 97.75 43 GLY B O 1
ATOM 2357 N N . ASP B 1 44 ? -20.453 -6.812 10.516 1 97.94 44 ASP B N 1
ATOM 2358 C CA . ASP B 1 44 ? -19.438 -6.855 9.469 1 97.94 44 ASP B CA 1
ATOM 2359 C C . ASP B 1 44 ? -19.156 -8.297 9.023 1 97.94 44 ASP B C 1
ATOM 2361 O O . ASP B 1 44 ? -18.828 -9.148 9.852 1 97.94 44 ASP B O 1
ATOM 2365 N N . PRO B 1 45 ? -19.25 -8.539 7.727 1 95.62 45 PRO B N 1
ATOM 2366 C CA . PRO B 1 45 ? -18.953 -9.883 7.234 1 95.62 45 PRO B CA 1
ATOM 2367 C C . PRO B 1 45 ? -17.562 -10.359 7.629 1 95.62 45 PRO B C 1
ATOM 2369 O O . PRO B 1 45 ? -17.328 -11.562 7.805 1 95.62 45 PRO B O 1
ATOM 2372 N N . MET B 1 46 ? -16.625 -9.484 7.848 1 97 46 MET B N 1
ATOM 2373 C CA . MET B 1 46 ? -15.266 -9.844 8.227 1 97 46 MET B CA 1
ATOM 2374 C C . MET B 1 46 ? -15.242 -10.578 9.562 1 97 46 MET B C 1
ATOM 2376 O O . MET B 1 46 ? -14.414 -11.453 9.781 1 97 46 MET B O 1
ATOM 2380 N N . ALA B 1 47 ? -16.188 -10.219 10.43 1 97.38 47 ALA B N 1
ATOM 2381 C CA . ALA B 1 47 ? -16.25 -10.852 11.742 1 97.38 47 ALA B CA 1
ATOM 2382 C C . ALA B 1 47 ? -16.453 -12.359 11.617 1 97.38 47 ALA B C 1
ATOM 2384 O O . ALA B 1 47 ? -16 -13.133 12.453 1 97.38 47 ALA B O 1
ATOM 2385 N N . THR B 1 48 ? -17.141 -12.742 10.562 1 94 48 THR B N 1
ATOM 2386 C CA . THR B 1 48 ? -17.391 -14.156 10.305 1 94 48 THR B CA 1
ATOM 2387 C C . THR B 1 48 ? -16.25 -14.758 9.484 1 94 48 THR B C 1
ATOM 2389 O O . THR B 1 48 ? -15.773 -15.859 9.781 1 94 48 THR B O 1
ATOM 2392 N N . MET B 1 49 ? -15.727 -14.117 8.531 1 93.75 49 MET B N 1
ATOM 2393 C CA . MET B 1 49 ? -14.695 -14.609 7.621 1 93.75 49 MET B CA 1
ATOM 2394 C C . MET B 1 49 ? -13.375 -14.828 8.359 1 93.75 49 MET B C 1
ATOM 2396 O O . MET B 1 49 ? -12.672 -15.805 8.109 1 93.75 49 MET B O 1
ATOM 2400 N N . SER B 1 50 ? -13.008 -13.883 9.203 1 96.62 50 SER B N 1
ATOM 2401 C CA . SER B 1 50 ? -11.797 -13.938 10.016 1 96.62 50 SER B CA 1
ATOM 2402 C C . SER B 1 50 ? -11.984 -13.195 11.328 1 96.62 50 SER B C 1
ATOM 2404 O O . SER B 1 50 ? -11.641 -12.016 11.445 1 96.62 50 SER B O 1
ATOM 2406 N N . PRO B 1 51 ? -12.477 -13.883 12.312 1 97.31 51 PRO B N 1
ATOM 2407 C CA . PRO B 1 51 ? -12.727 -13.25 13.609 1 97.31 51 PRO B CA 1
ATOM 2408 C C . PRO B 1 51 ? -11.484 -12.586 14.203 1 97.31 51 PRO B C 1
ATOM 2410 O O . PRO B 1 51 ? -11.578 -11.516 14.805 1 97.31 51 PRO B O 1
ATOM 2413 N N . SER B 1 52 ? -10.328 -13.203 14 1 98.06 52 SER B N 1
ATOM 2414 C CA . SER B 1 52 ? -9.109 -12.648 14.57 1 98.06 52 SER B CA 1
ATOM 2415 C C . SER B 1 52 ? -8.703 -11.367 13.852 1 98.06 52 SER B C 1
ATOM 2417 O O . SER B 1 52 ? -8.227 -10.414 14.484 1 98.06 52 SER B O 1
ATOM 2419 N N . LEU B 1 53 ? -8.836 -11.359 12.539 1 98.25 53 LEU B N 1
ATOM 2420 C CA . LEU B 1 53 ? -8.547 -10.133 11.797 1 98.25 53 LEU B CA 1
ATOM 2421 C C . LEU B 1 53 ? -9.492 -9.008 12.211 1 98.25 53 LEU B C 1
ATOM 2423 O O . LEU B 1 53 ? -9.055 -7.883 12.453 1 98.25 53 LEU B O 1
ATOM 2427 N N . TYR B 1 54 ? -10.789 -9.336 12.305 1 98.56 54 TYR B N 1
ATOM 2428 C CA . TYR B 1 54 ? -11.781 -8.359 12.734 1 98.56 54 TYR B CA 1
ATOM 2429 C C . TYR B 1 54 ? -11.406 -7.758 14.086 1 98.56 54 TYR B C 1
ATOM 2431 O O . TYR B 1 54 ? -11.438 -6.535 14.258 1 98.56 54 TYR B O 1
ATOM 2439 N N . ALA B 1 55 ? -11.031 -8.609 15.008 1 98.62 55 ALA B N 1
ATOM 2440 C CA . ALA B 1 55 ? -10.672 -8.172 16.344 1 98.62 55 ALA B CA 1
ATOM 2441 C C . ALA B 1 55 ? -9.477 -7.223 16.312 1 98.62 55 ALA B C 1
ATOM 2443 O O . ALA B 1 55 ? -9.484 -6.18 16.969 1 98.62 55 ALA B O 1
ATOM 2444 N N . GLU B 1 56 ? -8.484 -7.551 15.57 1 98.56 56 GLU B N 1
ATOM 2445 C CA . GLU B 1 56 ? -7.285 -6.715 15.523 1 98.56 56 GLU B CA 1
ATOM 2446 C C . GLU B 1 56 ? -7.578 -5.367 14.875 1 98.56 56 GLU B C 1
ATOM 2448 O O . GLU B 1 56 ? -7.109 -4.328 15.344 1 98.56 56 GLU B O 1
ATOM 2453 N N . LEU B 1 57 ? -8.336 -5.352 13.82 1 98.69 57 LEU B N 1
ATOM 2454 C CA . LEU B 1 57 ? -8.641 -4.125 13.094 1 98.69 57 LEU B CA 1
ATOM 2455 C C . LEU B 1 57 ? -9.438 -3.158 13.961 1 98.69 57 LEU B C 1
ATOM 2457 O O . LEU B 1 57 ? -9.406 -1.946 13.742 1 98.69 57 LEU B O 1
ATOM 2461 N N . HIS B 1 58 ? -10.156 -3.646 14.93 1 98.62 58 HIS B N 1
ATOM 2462 C CA . HIS B 1 58 ? -11.047 -2.793 15.711 1 98.62 58 HIS B CA 1
ATOM 2463 C C . HIS B 1 58 ? -10.547 -2.639 17.141 1 98.62 58 HIS B C 1
ATOM 2465 O O . HIS B 1 58 ? -11.234 -2.049 17.984 1 98.62 58 HIS B O 1
ATOM 2471 N N . ALA B 1 59 ? -9.367 -3.156 17.391 1 98.06 59 ALA B N 1
ATOM 2472 C CA . ALA B 1 59 ? -8.789 -3.049 18.734 1 98.06 59 ALA B CA 1
ATOM 2473 C C . ALA B 1 59 ? -8.672 -1.589 19.156 1 98.06 59 ALA B C 1
ATOM 2475 O O . ALA B 1 59 ? -8.172 -0.75 18.406 1 98.06 59 ALA B O 1
ATOM 2476 N N . GLY B 1 60 ? -9.148 -1.275 20.266 1 96.81 60 GLY B N 1
ATOM 2477 C CA . GLY B 1 60 ? -9.016 0.057 20.844 1 96.81 60 GLY B CA 1
ATOM 2478 C C . GLY B 1 60 ? -10.047 1.038 20.312 1 96.81 60 GLY B C 1
ATOM 2479 O O . GLY B 1 60 ? -10.023 2.219 20.672 1 96.81 60 GLY B O 1
ATOM 2480 N N . GLN B 1 61 ? -10.969 0.629 19.516 1 98.31 61 GLN B N 1
ATOM 2481 C CA . GLN B 1 61 ? -11.992 1.495 18.938 1 98.31 61 GLN B CA 1
ATOM 2482 C C . GLN B 1 61 ? -13.328 1.307 19.641 1 98.31 61 GLN B C 1
ATOM 2484 O O . GLN B 1 61 ? -13.586 0.255 20.234 1 98.31 61 GLN B O 1
ATOM 2489 N N . ARG B 1 62 ? -14.156 2.363 19.688 1 98.31 62 ARG B N 1
ATOM 2490 C CA . ARG B 1 62 ? -15.57 2.205 20 1 98.31 62 ARG B CA 1
ATOM 2491 C C . ARG B 1 62 ? -16.344 1.714 18.781 1 98.31 62 ARG B C 1
ATOM 2493 O O . ARG B 1 62 ? -16.328 2.35 17.734 1 98.31 62 ARG B O 1
ATOM 2500 N N . VAL B 1 63 ? -16.938 0.527 18.891 1 98.75 63 VAL B N 1
ATOM 2501 C CA . VAL B 1 63 ? -17.766 -0.04 17.844 1 98.75 63 VAL B CA 1
ATOM 2502 C C . VAL B 1 63 ? -19.234 -0.017 18.266 1 98.75 63 VAL B C 1
ATOM 2504 O O . VAL B 1 63 ? -19.594 -0.562 19.297 1 98.75 63 VAL B O 1
ATOM 2507 N N . VAL B 1 64 ? -20.109 0.558 17.484 1 98.62 64 VAL B N 1
ATOM 2508 C CA . VAL B 1 64 ? -21.531 0.667 17.812 1 98.62 64 VAL B CA 1
ATOM 2509 C C . VAL B 1 64 ? -22.375 0.119 16.672 1 98.62 64 VAL B C 1
ATOM 2511 O O . VAL B 1 64 ? -21.984 0.194 15.508 1 98.62 64 VAL B O 1
ATOM 2514 N N . THR B 1 65 ? -23.5 -0.426 17 1 98.5 65 THR B N 1
ATOM 2515 C CA . THR B 1 65 ? -24.484 -0.877 16 1 98.5 65 THR B CA 1
ATOM 2516 C C . THR B 1 65 ? -25.609 0.136 15.859 1 98.5 65 THR B C 1
ATOM 2518 O O . THR B 1 65 ? -26.281 0.47 16.828 1 98.5 65 THR B O 1
ATOM 2521 N N . VAL B 1 66 ? -25.75 0.661 14.68 1 98.38 66 VAL B N 1
ATOM 2522 C CA . VAL B 1 66 ? -26.766 1.673 14.406 1 98.38 66 VAL B CA 1
ATOM 2523 C C . VAL B 1 66 ? -27.594 1.258 13.195 1 98.38 66 VAL B C 1
ATOM 2525 O O . VAL B 1 66 ? -27.047 0.943 12.141 1 98.38 66 VAL B O 1
ATOM 2528 N N . TYR B 1 67 ? -28.938 1.228 13.312 1 98.06 67 TYR B N 1
ATOM 2529 C CA . TYR B 1 67 ? -29.828 1.011 12.172 1 98.06 67 TYR B CA 1
ATOM 2530 C C . TYR B 1 67 ? -30.109 2.32 11.445 1 98.06 67 TYR B C 1
ATOM 2532 O O . TYR B 1 67 ? -31.094 3.002 11.742 1 98.06 67 TYR B O 1
ATOM 2540 N N . LEU B 1 68 ? -29.359 2.586 10.352 1 97.19 68 LEU B N 1
ATOM 2541 C CA . LEU B 1 68 ? -29.297 3.902 9.727 1 97.19 68 LEU B CA 1
ATOM 2542 C C . LEU B 1 68 ? -30.578 4.203 8.961 1 97.19 68 LEU B C 1
ATOM 2544 O O . LEU B 1 68 ? -30.812 5.348 8.555 1 97.19 68 LEU B O 1
ATOM 2548 N N . LYS B 1 69 ? -31.469 3.199 8.828 1 95.44 69 LYS B N 1
ATOM 2549 C CA . LYS B 1 69 ? -32.719 3.428 8.086 1 95.44 69 LYS B CA 1
ATOM 2550 C C . LYS B 1 69 ? -33.844 3.887 9.008 1 95.44 69 LYS B C 1
ATOM 2552 O O . LYS B 1 69 ? -34.906 4.285 8.539 1 95.44 69 LYS B O 1
ATOM 2557 N N . SER B 1 70 ? -33.625 3.869 10.273 1 96.88 70 SER B N 1
ATOM 2558 C CA . SER B 1 70 ? -34.594 4.348 11.242 1 96.88 70 SER B CA 1
ATOM 2559 C C . SER B 1 70 ? -34.344 5.801 11.625 1 96.88 70 SER B C 1
ATOM 2561 O O . SER B 1 70 ? -33.219 6.285 11.5 1 96.88 70 SER B O 1
ATOM 2563 N N . ASP B 1 71 ? -35.344 6.422 12.141 1 96.94 71 ASP B N 1
ATOM 2564 C CA . ASP B 1 71 ? -35.188 7.793 12.617 1 96.94 71 ASP B CA 1
ATOM 2565 C C . ASP B 1 71 ? -34.219 7.863 13.789 1 96.94 71 ASP B C 1
ATOM 2567 O O . ASP B 1 71 ? -33.375 8.773 13.859 1 96.94 71 ASP B O 1
ATOM 2571 N N . ALA B 1 72 ? -34.344 6.953 14.625 1 97.62 72 ALA B N 1
ATOM 2572 C CA . ALA B 1 72 ? -33.469 6.902 15.781 1 97.62 72 ALA B CA 1
ATOM 2573 C C . ALA B 1 72 ? -32 6.703 15.359 1 97.62 72 ALA B C 1
ATOM 2575 O O . ALA B 1 72 ? -31.109 7.324 15.914 1 97.62 72 ALA B O 1
ATOM 2576 N N . GLY B 1 73 ? -31.766 5.816 14.438 1 98 73 GLY B N 1
ATOM 2577 C CA . GLY B 1 73 ? -30.422 5.566 13.938 1 98 73 GLY B CA 1
ATOM 2578 C C . GLY B 1 73 ? -29.812 6.77 13.227 1 98 73 GLY B C 1
ATOM 2579 O O . GLY B 1 73 ? -28.641 7.07 13.406 1 98 73 GLY B O 1
ATOM 2580 N N . ARG B 1 74 ? -30.641 7.434 12.484 1 97.31 74 ARG B N 1
ATOM 2581 C CA . ARG B 1 74 ? -30.188 8.641 11.797 1 97.31 74 ARG B CA 1
ATOM 2582 C C . ARG B 1 74 ? -29.797 9.727 12.797 1 97.31 74 ARG B C 1
ATOM 2584 O O . ARG B 1 74 ? -28.828 10.453 12.594 1 97.31 74 ARG B O 1
ATOM 2591 N N . ALA B 1 75 ? -30.594 9.812 13.82 1 97.75 75 ALA B N 1
ATOM 2592 C CA . ALA B 1 75 ? -30.297 10.797 14.859 1 97.75 75 ALA B CA 1
ATOM 2593 C C . ALA B 1 75 ? -28.969 10.477 15.547 1 97.75 75 ALA B C 1
ATOM 2595 O O . ALA B 1 75 ? -28.188 11.383 15.844 1 97.75 75 ALA B O 1
ATOM 2596 N N . GLU B 1 76 ? -28.75 9.25 15.805 1 98.19 76 GLU B N 1
ATOM 2597 C CA . GLU B 1 76 ? -27.5 8.828 16.406 1 98.19 76 GLU B CA 1
ATOM 2598 C C . GLU B 1 76 ? -26.312 9.133 15.492 1 98.19 76 GLU B C 1
ATOM 2600 O O . GLU B 1 76 ? -25.281 9.625 15.945 1 98.19 76 GLU B O 1
ATOM 2605 N N . MET B 1 77 ? -26.469 8.844 14.227 1 98.56 77 MET B N 1
ATOM 2606 C CA . MET B 1 77 ? -25.422 9.117 13.242 1 98.56 77 MET B CA 1
ATOM 2607 C C . MET B 1 77 ? -25.125 10.609 13.172 1 98.56 77 MET B C 1
ATOM 2609 O O . MET B 1 77 ? -23.969 11.008 13.055 1 98.56 77 MET B O 1
ATOM 2613 N N . GLU B 1 78 ? -26.156 11.398 13.312 1 98.25 78 GLU B N 1
ATOM 2614 C CA . GLU B 1 78 ? -25.984 12.844 13.273 1 98.25 78 GLU B CA 1
ATOM 2615 C C . GLU B 1 78 ? -25.156 13.344 14.445 1 98.25 78 GLU B C 1
ATOM 2617 O O . GLU B 1 78 ? -24.312 14.227 14.297 1 98.25 78 GLU B O 1
ATOM 2622 N N . LYS B 1 79 ? -25.391 12.781 15.578 1 98.44 79 LYS B N 1
ATOM 2623 C CA . LYS B 1 79 ? -24.594 13.133 16.75 1 98.44 79 LYS B CA 1
ATOM 2624 C C . LYS B 1 79 ? -23.125 12.773 16.562 1 98.44 79 LYS B C 1
ATOM 2626 O O . LYS B 1 79 ? -22.234 13.539 16.938 1 98.44 79 LYS B O 1
ATOM 2631 N N . LEU B 1 80 ? -22.875 11.633 16.031 1 98.62 80 LEU B N 1
ATOM 2632 C CA . LEU B 1 80 ? -21.516 11.172 15.789 1 98.62 80 LEU B CA 1
ATOM 2633 C C . LEU B 1 80 ? -20.812 12.078 14.781 1 98.62 80 LEU B C 1
ATOM 2635 O O . LEU B 1 80 ? -19.656 12.453 14.977 1 98.62 80 LEU B O 1
ATOM 2639 N N . LEU B 1 81 ? -21.531 12.43 13.703 1 98.62 81 LEU B N 1
ATOM 2640 C CA . LEU B 1 81 ? -20.953 13.273 12.664 1 98.62 81 LEU B CA 1
ATOM 2641 C C . LEU B 1 81 ? -20.688 14.68 13.203 1 98.62 81 LEU B C 1
ATOM 2643 O O . LEU B 1 81 ? -19.688 15.312 12.828 1 98.62 81 LEU B O 1
ATOM 2647 N N . ALA B 1 82 ? -21.562 15.133 14.094 1 98.12 82 ALA B N 1
ATOM 2648 C CA . ALA B 1 82 ? -21.406 16.469 14.664 1 98.12 82 ALA B CA 1
ATOM 2649 C C . ALA B 1 82 ? -20.109 16.578 15.445 1 98.12 82 ALA B C 1
ATOM 2651 O O . ALA B 1 82 ? -19.516 17.672 15.531 1 98.12 82 ALA B O 1
ATOM 2652 N N . ALA B 1 83 ? -19.672 15.477 15.953 1 97.31 83 ALA B N 1
ATOM 2653 C CA . ALA B 1 83 ? -18.469 15.469 16.781 1 97.31 83 ALA B CA 1
ATOM 2654 C C . ALA B 1 83 ? -17.25 15.023 15.961 1 97.31 83 ALA B C 1
ATOM 2656 O O . ALA B 1 83 ? -16.125 15.016 16.453 1 97.31 83 ALA B O 1
ATOM 2657 N N . ALA B 1 84 ? -17.375 14.727 14.695 1 98.5 84 ALA B N 1
ATOM 2658 C CA . ALA B 1 84 ? -16.328 14.078 13.914 1 98.5 84 ALA B CA 1
ATOM 2659 C C . ALA B 1 84 ? -15.477 15.109 13.164 1 98.5 84 ALA B C 1
ATOM 2661 O O . ALA B 1 84 ? -16 16.125 12.688 1 98.5 84 ALA B O 1
ATOM 2662 N N . ASP B 1 85 ? -14.203 14.82 13.078 1 98.12 85 ASP B N 1
ATOM 2663 C CA . ASP B 1 85 ? -13.312 15.547 12.172 1 98.12 85 ASP B CA 1
ATOM 2664 C C . ASP B 1 85 ? -13.203 14.836 10.828 1 98.12 85 ASP B C 1
ATOM 2666 O O . ASP B 1 85 ? -13.094 15.484 9.781 1 98.12 85 ASP B O 1
ATOM 2670 N N . VAL B 1 86 ? -13.18 13.523 10.859 1 98.88 86 VAL B N 1
ATOM 2671 C CA . VAL B 1 86 ? -13.031 12.695 9.664 1 98.88 86 VAL B CA 1
ATOM 2672 C C . VAL B 1 86 ? -14.172 11.68 9.602 1 98.88 86 VAL B C 1
ATOM 2674 O O . VAL B 1 86 ? -14.516 11.062 10.609 1 98.88 86 VAL B O 1
ATOM 2677 N N . PHE B 1 87 ? -14.789 11.539 8.438 1 98.94 87 PHE B N 1
ATOM 2678 C CA . PHE B 1 87 ? -15.812 10.539 8.148 1 98.94 87 PHE B CA 1
ATOM 2679 C C . PHE B 1 87 ? -15.383 9.641 7 1 98.94 87 PHE B C 1
ATOM 2681 O O . PHE B 1 87 ? -15.172 10.109 5.883 1 98.94 87 PHE B O 1
ATOM 2688 N N . ILE B 1 88 ? -15.227 8.281 7.27 1 98.88 88 ILE B N 1
ATOM 2689 C CA . ILE B 1 88 ? -14.805 7.32 6.258 1 98.88 88 ILE B CA 1
ATOM 2690 C C . ILE B 1 88 ? -15.977 6.426 5.871 1 98.88 88 ILE B C 1
ATOM 2692 O O . ILE B 1 88 ? -16.672 5.891 6.738 1 98.88 88 ILE B O 1
ATOM 2696 N N . THR B 1 89 ? -16.188 6.281 4.609 1 98.12 89 THR B N 1
ATOM 2697 C CA . THR B 1 89 ? -17.234 5.391 4.109 1 98.12 89 THR B CA 1
ATOM 2698 C C . THR B 1 89 ? -16.672 4.438 3.059 1 98.12 89 THR B C 1
ATOM 2700 O O . THR B 1 89 ? -15.602 4.695 2.486 1 98.12 89 THR B O 1
ATOM 2703 N N . SER B 1 90 ? -17.328 3.318 2.836 1 96 90 SER B N 1
ATOM 2704 C CA . SER B 1 90 ? -17 2.406 1.744 1 96 90 SER B CA 1
ATOM 2705 C C . SER B 1 90 ? -18.266 1.915 1.043 1 96 90 SER B C 1
ATOM 2707 O O . SER B 1 90 ? -18.25 0.866 0.396 1 96 90 SER B O 1
ATOM 2709 N N . HIS B 1 91 ? -19.375 2.648 1.215 1 92.5 91 HIS B N 1
ATOM 2710 C CA . HIS B 1 91 ? -20.641 2.311 0.58 1 92.5 91 HIS B CA 1
ATOM 2711 C C . HIS B 1 91 ? -20.719 2.896 -0.826 1 92.5 91 HIS B C 1
ATOM 2713 O O . HIS B 1 91 ? -20.031 3.861 -1.145 1 92.5 91 HIS B O 1
ATOM 2719 N N . ARG B 1 92 ? -21.641 2.316 -1.568 1 89.12 92 ARG B N 1
ATOM 2720 C CA . ARG B 1 92 ? -21.906 2.861 -2.895 1 89.12 92 ARG B CA 1
ATOM 2721 C C . ARG B 1 92 ? -22.547 4.242 -2.799 1 89.12 92 ARG B C 1
ATOM 2723 O O . ARG B 1 92 ? -23.297 4.523 -1.861 1 89.12 92 ARG B O 1
ATOM 2730 N N . ALA B 1 93 ? -22.25 5.02 -3.822 1 88.56 93 ALA B N 1
ATOM 2731 C CA . ALA B 1 93 ? -22.688 6.41 -3.832 1 88.56 93 ALA B CA 1
ATOM 2732 C C . ALA B 1 93 ? -24.203 6.5 -3.672 1 88.56 93 ALA B C 1
ATOM 2734 O O . ALA B 1 93 ? -24.703 7.348 -2.93 1 88.56 93 ALA B O 1
ATOM 2735 N N . GLY B 1 94 ? -24.938 5.609 -4.41 1 89.12 94 GLY B N 1
ATOM 2736 C CA . GLY B 1 94 ? -26.391 5.609 -4.312 1 89.12 94 GLY B CA 1
ATOM 2737 C C . GLY B 1 94 ? -26.891 5.316 -2.91 1 89.12 94 GLY B C 1
ATOM 2738 O O . GLY B 1 94 ? -27.828 5.961 -2.432 1 89.12 94 GLY B O 1
ATOM 2739 N N . ALA B 1 95 ? -26.234 4.402 -2.271 1 91.69 95 ALA B N 1
ATOM 2740 C CA . ALA B 1 95 ? -26.625 4.047 -0.907 1 91.69 95 ALA B CA 1
ATOM 2741 C C . ALA B 1 95 ? -26.375 5.211 0.051 1 91.69 95 ALA B C 1
ATOM 2743 O O . ALA B 1 95 ? -27.203 5.496 0.918 1 91.69 95 ALA B O 1
ATOM 2744 N N . LEU B 1 96 ? -25.25 5.91 -0.09 1 93.62 96 LEU B N 1
ATOM 2745 C CA . LEU B 1 96 ? -24.938 7.047 0.766 1 93.62 96 LEU B CA 1
ATOM 2746 C C . LEU B 1 96 ? -25.953 8.164 0.597 1 93.62 96 LEU B C 1
ATOM 2748 O O . LEU B 1 96 ? -26.359 8.797 1.576 1 93.62 96 LEU B O 1
ATOM 2752 N N . ARG B 1 97 ? -26.391 8.344 -0.618 1 94.38 97 ARG B N 1
ATOM 2753 C CA . ARG B 1 97 ? -27.391 9.375 -0.89 1 94.38 97 ARG B CA 1
ATOM 2754 C C . ARG B 1 97 ? -28.703 9.07 -0.192 1 94.38 97 ARG B C 1
ATOM 2756 O O . ARG B 1 97 ? -29.312 9.953 0.425 1 94.38 97 ARG B O 1
ATOM 2763 N N . ARG B 1 98 ? -29.109 7.82 -0.276 1 95 98 ARG B N 1
ATOM 2764 C CA . ARG B 1 98 ? -30.359 7.41 0.343 1 95 98 ARG B CA 1
ATOM 2765 C C . ARG B 1 98 ? -30.312 7.586 1.857 1 95 98 ARG B C 1
ATOM 2767 O O . ARG B 1 98 ? -31.328 7.875 2.488 1 95 98 ARG B O 1
ATOM 2774 N N . LEU B 1 99 ? -29.125 7.496 2.383 1 96.12 99 LEU B N 1
ATOM 2775 C CA . LEU B 1 99 ? -28.953 7.586 3.83 1 96.12 99 LEU B CA 1
ATOM 2776 C C . LEU B 1 99 ? -28.656 9.023 4.254 1 96.12 99 LEU B C 1
ATOM 2778 O O . LEU B 1 99 ? -28.562 9.312 5.449 1 96.12 99 LEU B O 1
ATOM 2782 N N . GLY B 1 100 ? -28.469 9.914 3.27 1 96.88 100 GLY B N 1
ATOM 2783 C CA . GLY B 1 100 ? -28.078 11.281 3.574 1 96.88 100 GLY B CA 1
ATOM 2784 C C . GLY B 1 100 ? -26.656 11.414 4.059 1 96.88 100 GLY B C 1
ATOM 2785 O O . GLY B 1 100 ? -26.344 12.297 4.855 1 96.88 100 GLY B O 1
ATOM 2786 N N . LEU B 1 101 ? -25.828 10.539 3.611 1 97.88 101 LEU B N 1
ATOM 2787 C CA . LEU B 1 101 ? -24.453 10.5 4.102 1 97.88 101 LEU B CA 1
ATOM 2788 C C . LEU B 1 101 ? -23.469 10.797 2.975 1 97.88 101 LEU B C 1
ATOM 2790 O O . LEU B 1 101 ? -22.25 10.656 3.154 1 97.88 101 LEU B O 1
ATOM 2794 N N . ASP B 1 102 ? -24.047 11.164 1.8 1 96.31 102 ASP B N 1
ATOM 2795 C CA . ASP B 1 102 ? -23.141 11.586 0.74 1 96.31 102 ASP B CA 1
ATOM 2796 C C . ASP B 1 102 ? -22.453 12.898 1.103 1 96.31 102 ASP B C 1
ATOM 2798 O O . ASP B 1 102 ? -22.922 13.641 1.971 1 96.31 102 ASP B O 1
ATOM 2802 N N . ALA B 1 103 ? -21.391 13.117 0.404 1 94.56 103 ALA B N 1
ATOM 2803 C CA . ALA B 1 103 ? -20.5 14.211 0.779 1 94.56 103 ALA B CA 1
ATOM 2804 C C . ALA B 1 103 ? -21.25 15.539 0.791 1 94.56 103 ALA B C 1
ATOM 2806 O O . ALA B 1 103 ? -21.047 16.359 1.69 1 94.56 103 ALA B O 1
ATOM 2807 N N . ALA B 1 104 ? -22.047 15.781 -0.176 1 95.94 104 ALA B N 1
ATOM 2808 C CA . ALA B 1 104 ? -22.766 17.047 -0.257 1 95.94 104 ALA B CA 1
ATOM 2809 C C . ALA B 1 104 ? -23.703 17.219 0.938 1 95.94 104 ALA B C 1
ATOM 2811 O O . ALA B 1 104 ? -23.734 18.281 1.562 1 95.94 104 ALA B O 1
ATOM 2812 N N . ALA B 1 105 ? -24.453 16.219 1.265 1 97.69 105 ALA B N 1
ATOM 2813 C CA . ALA B 1 105 ? -25.391 16.266 2.375 1 97.69 105 ALA B CA 1
ATOM 2814 C C . ALA B 1 105 ? -24.672 16.438 3.707 1 97.69 105 ALA B C 1
ATOM 2816 O O . ALA B 1 105 ? -25.094 17.234 4.551 1 97.69 105 ALA B O 1
ATOM 2817 N N . VAL B 1 106 ? -23.609 15.688 3.902 1 98.12 106 VAL B N 1
ATOM 2818 C CA . VAL B 1 106 ? -22.859 15.758 5.148 1 98.12 106 VAL B CA 1
ATOM 2819 C C . VAL B 1 106 ? -22.234 17.141 5.293 1 98.12 106 VAL B C 1
ATOM 2821 O O . VAL B 1 106 ? -22.281 17.75 6.367 1 98.12 106 VAL B O 1
ATOM 2824 N N . ALA B 1 107 ? -21.688 17.656 4.203 1 96.88 107 ALA B N 1
ATOM 2825 C CA . ALA B 1 107 ? -21.047 18.969 4.238 1 96.88 107 ALA B CA 1
ATOM 2826 C C . ALA B 1 107 ? -22.047 20.062 4.559 1 96.88 107 ALA B C 1
ATOM 2828 O O . ALA B 1 107 ? -21.703 21.047 5.227 1 96.88 107 ALA B O 1
ATOM 2829 N N . ALA B 1 108 ? -23.219 19.953 4.098 1 97.38 108 ALA B N 1
ATOM 2830 C CA . ALA B 1 108 ? -24.25 20.938 4.352 1 97.38 108 ALA B CA 1
ATOM 2831 C C . ALA B 1 108 ? -24.594 21.016 5.836 1 97.38 108 ALA B C 1
ATOM 2833 O O . ALA B 1 108 ? -24.844 22.109 6.367 1 97.38 108 ALA B O 1
ATOM 2834 N N . ARG B 1 109 ? -24.547 19.938 6.512 1 97.81 109 ARG B N 1
ATOM 2835 C CA . ARG B 1 109 ? -24.938 19.875 7.914 1 97.81 109 ARG B CA 1
ATOM 2836 C C . ARG B 1 109 ? -23.734 20.016 8.836 1 97.81 109 ARG B C 1
ATOM 2838 O O . ARG B 1 109 ? -23.844 20.531 9.945 1 97.81 109 ARG B O 1
ATOM 2845 N N . HIS B 1 110 ? -22.641 19.5 8.336 1 97.62 110 HIS B N 1
ATOM 2846 C CA . HIS B 1 110 ? -21.391 19.5 9.094 1 97.62 110 HIS B CA 1
ATOM 2847 C C . HIS B 1 110 ? -20.219 19.953 8.234 1 97.62 110 HIS B C 1
ATOM 2849 O O . HIS B 1 110 ? -19.359 19.141 7.871 1 97.62 110 HIS B O 1
ATOM 2855 N N . PRO B 1 111 ? -20.062 21.219 8.039 1 96.69 111 PRO B N 1
ATOM 2856 C CA . PRO B 1 111 ? -19.156 21.766 7.02 1 96.69 111 PRO B CA 1
ATOM 2857 C C . PRO B 1 111 ? -17.688 21.5 7.332 1 96.69 111 PRO B C 1
ATOM 2859 O O . PRO B 1 111 ? -16.844 21.594 6.445 1 96.69 111 PRO B O 1
ATOM 2862 N N . ARG B 1 112 ? -17.375 21.156 8.547 1 96.56 112 ARG B N 1
ATOM 2863 C CA . ARG B 1 112 ? -15.969 21 8.891 1 96.56 112 ARG B CA 1
ATOM 2864 C C . ARG B 1 112 ? -15.531 19.547 8.781 1 96.56 112 ARG B C 1
ATOM 2866 O O . ARG B 1 112 ? -14.344 19.234 8.922 1 96.56 112 ARG B O 1
ATOM 2873 N N . VAL B 1 113 ? -16.469 18.641 8.516 1 97.94 113 VAL B N 1
ATOM 2874 C CA . VAL B 1 113 ? -16.141 17.219 8.422 1 97.94 113 VAL B CA 1
ATOM 2875 C C . VAL B 1 113 ? -15.336 16.953 7.148 1 97.94 113 VAL B C 1
ATOM 2877 O O . VAL B 1 113 ? -15.688 17.453 6.074 1 97.94 113 VAL B O 1
ATOM 2880 N N . CYS B 1 114 ? -14.219 16.25 7.277 1 98.25 114 CYS B N 1
ATOM 2881 C CA . CYS B 1 114 ? -13.453 15.719 6.156 1 98.25 114 CYS B CA 1
ATOM 2882 C C . CYS B 1 114 ? -13.93 14.312 5.789 1 98.25 114 CYS B C 1
ATOM 2884 O O . CYS B 1 114 ? -13.727 13.367 6.551 1 98.25 114 CYS B O 1
ATOM 2886 N N . GLN B 1 115 ? -14.5 14.164 4.633 1 98.31 115 GLN B N 1
ATOM 2887 C CA . GLN B 1 115 ? -15.07 12.875 4.27 1 98.31 115 GLN B CA 1
ATOM 2888 C C . GLN B 1 115 ? -14.188 12.156 3.246 1 98.31 115 GLN B C 1
ATOM 2890 O O . GLN B 1 115 ? -13.758 12.758 2.26 1 98.31 115 GLN B O 1
ATOM 2895 N N . VAL B 1 116 ? -13.883 10.914 3.52 1 98.25 116 VAL B N 1
ATOM 2896 C CA . VAL B 1 116 ? -13.148 10.055 2.6 1 98.25 116 VAL B CA 1
ATOM 2897 C C . VAL B 1 116 ? -14.023 8.883 2.178 1 98.25 116 VAL B C 1
ATOM 2899 O O . VAL B 1 116 ? -14.43 8.07 3.012 1 98.25 116 VAL B O 1
ATOM 2902 N N . ASP B 1 117 ? -14.305 8.805 0.902 1 96.75 117 ASP B N 1
ATOM 2903 C CA . ASP B 1 117 ? -15.078 7.699 0.337 1 96.75 117 ASP B CA 1
ATOM 2904 C C . ASP B 1 117 ? -14.156 6.68 -0.332 1 96.75 117 ASP B C 1
ATOM 2906 O O . ASP B 1 117 ? -13.461 7.004 -1.293 1 96.75 117 ASP B O 1
ATOM 2910 N N . ILE B 1 118 ? -14.156 5.48 0.206 1 97.31 118 ILE B N 1
ATOM 2911 C CA . ILE B 1 118 ? -13.43 4.391 -0.439 1 97.31 118 ILE B CA 1
ATOM 2912 C C . ILE B 1 118 ? -14.359 3.652 -1.401 1 97.31 118 ILE B C 1
ATOM 2914 O O . ILE B 1 118 ? -15.391 3.123 -0.991 1 97.31 118 ILE B O 1
ATOM 2918 N N . VAL B 1 119 ? -13.992 3.621 -2.684 1 95.81 119 VAL B N 1
ATOM 2919 C CA . VAL B 1 119 ? -14.828 3.025 -3.719 1 95.81 119 VAL B CA 1
ATOM 2920 C C . VAL B 1 119 ? -14 2.062 -4.566 1 95.81 119 VAL B C 1
ATOM 2922 O O . VAL B 1 119 ? -12.773 2.006 -4.434 1 95.81 119 VAL B O 1
ATOM 2925 N N . GLY B 1 120 ? -14.664 1.277 -5.383 1 95.25 120 GLY B N 1
ATOM 2926 C CA . GLY B 1 120 ? -13.953 0.376 -6.273 1 95.25 120 GLY B CA 1
ATOM 2927 C C . GLY B 1 120 ? -13.266 1.093 -7.418 1 95.25 120 GLY B C 1
ATOM 2928 O O . GLY B 1 120 ? -12.078 0.864 -7.68 1 95.25 120 GLY B O 1
ATOM 2929 N N . PHE B 1 121 ? -14.031 1.914 -8.094 1 93.94 121 PHE B N 1
ATOM 2930 C CA . PHE B 1 121 ? -13.562 2.701 -9.227 1 93.94 121 PHE B CA 1
ATOM 2931 C C . PHE B 1 121 ? -13.875 4.18 -9.023 1 93.94 121 PHE B C 1
ATOM 2933 O O . PHE B 1 121 ? -14.867 4.527 -8.375 1 93.94 121 PHE B O 1
ATOM 2940 N N . ALA B 1 122 ? -13.031 4.984 -9.594 1 89.25 122 ALA B N 1
ATOM 2941 C CA . ALA B 1 122 ? -13.258 6.422 -9.492 1 89.25 122 ALA B CA 1
ATOM 2942 C C . ALA B 1 122 ? -14.391 6.859 -10.422 1 89.25 122 ALA B C 1
ATOM 2944 O O . ALA B 1 122 ? -14.594 6.262 -11.484 1 89.25 122 ALA B O 1
ATOM 2945 N N . GLY B 1 123 ? -15.094 7.859 -10.07 1 81 123 GLY B N 1
ATOM 2946 C CA . GLY B 1 123 ? -16.047 8.516 -10.938 1 81 123 GLY B CA 1
ATOM 2947 C C . GLY B 1 123 ? -17.312 7.703 -11.164 1 81 123 GLY B C 1
ATOM 2948 O O . GLY B 1 123 ? -17.875 7.145 -10.227 1 81 123 GLY B O 1
ATOM 2949 N N . GLU B 1 124 ? -17.766 7.691 -12.461 1 66.44 124 GLU B N 1
ATOM 2950 C CA . GLU B 1 124 ? -19.047 7.121 -12.852 1 66.44 124 GLU B CA 1
ATOM 2951 C C . GLU B 1 124 ? -19.062 5.609 -12.648 1 66.44 124 GLU B C 1
ATOM 2953 O O . GLU B 1 124 ? -20.062 5.047 -12.188 1 66.44 124 GLU B O 1
ATOM 2958 N N . PRO B 1 125 ? -17.984 4.973 -12.812 1 68 125 PRO B N 1
ATOM 2959 C CA . PRO B 1 125 ? -17.984 3.518 -12.656 1 68 125 PRO B CA 1
ATOM 2960 C C . PRO B 1 125 ? -18.016 3.082 -11.195 1 68 125 PRO B C 1
ATOM 2962 O O . PRO B 1 125 ? -17.875 1.891 -10.898 1 68 125 PRO B O 1
ATOM 2965 N N . ALA B 1 126 ? -18.297 3.963 -10.453 1 69.75 126 ALA B N 1
ATOM 2966 C CA . ALA B 1 126 ? -18.172 3.668 -9.031 1 69.75 126 ALA B CA 1
ATOM 2967 C C . ALA B 1 126 ? -19.172 2.602 -8.602 1 69.75 126 ALA B C 1
ATOM 2969 O O . ALA B 1 126 ? -19 1.961 -7.559 1 69.75 126 ALA B O 1
ATOM 2970 N N . ASP B 1 127 ? -19.969 2.234 -9.523 1 74.56 127 ASP B N 1
ATOM 2971 C CA . ASP B 1 127 ? -20.984 1.245 -9.164 1 74.56 127 ASP B CA 1
ATOM 2972 C C . ASP B 1 127 ? -20.641 -0.124 -9.75 1 74.56 127 ASP B C 1
ATOM 2974 O O . ASP B 1 127 ? -21.328 -1.11 -9.469 1 74.56 127 ASP B O 1
ATOM 2978 N N . VAL B 1 128 ? -19.547 -0.224 -10.469 1 81.38 128 VAL B N 1
ATOM 2979 C CA . VAL B 1 128 ? -19.094 -1.509 -10.984 1 81.38 128 VAL B CA 1
ATOM 2980 C C . VAL B 1 128 ? -18.484 -2.338 -9.852 1 81.38 128 VAL B C 1
ATOM 2982 O O . VAL B 1 128 ? -17.609 -1.871 -9.133 1 81.38 128 VAL B O 1
ATOM 2985 N N . PRO B 1 129 ? -19.078 -3.479 -9.727 1 89.38 129 PRO B N 1
ATOM 2986 C CA . PRO B 1 129 ? -18.531 -4.293 -8.633 1 89.38 129 PRO B CA 1
ATOM 2987 C C . PRO B 1 129 ? -17.125 -4.82 -8.922 1 89.38 129 PRO B C 1
ATOM 2989 O O . PRO B 1 129 ? -16.781 -5.059 -10.078 1 89.38 129 PRO B O 1
ATOM 2992 N N . GLY B 1 130 ? -16.375 -4.91 -7.957 1 93.88 130 GLY B N 1
ATOM 2993 C CA . GLY B 1 130 ? -15.039 -5.465 -8.031 1 93.88 130 GLY B CA 1
ATOM 2994 C C . GLY B 1 130 ? -14.5 -5.898 -6.676 1 93.88 130 GLY B C 1
ATOM 2995 O O . GLY B 1 130 ? -15.062 -5.547 -5.637 1 93.88 130 GLY B O 1
ATOM 2996 N N . HIS B 1 131 ? -13.555 -6.75 -6.703 1 96.75 131 HIS B N 1
ATOM 2997 C CA . HIS B 1 131 ? -12.789 -7.176 -5.535 1 96.75 131 HIS B CA 1
ATOM 2998 C C . HIS B 1 131 ? -11.289 -7 -5.762 1 96.75 131 HIS B C 1
ATOM 3000 O O . HIS B 1 131 ? -10.859 -6.734 -6.887 1 96.75 131 HIS B O 1
ATOM 3006 N N . ASP B 1 132 ? -10.602 -7.129 -4.695 1 98.31 132 ASP B N 1
ATOM 3007 C CA . ASP B 1 132 ? -9.156 -6.934 -4.785 1 98.31 132 ASP B CA 1
ATOM 3008 C C . ASP B 1 132 ? -8.57 -7.703 -5.965 1 98.31 132 ASP B C 1
ATOM 3010 O O . ASP B 1 132 ? -7.828 -7.141 -6.773 1 98.31 132 ASP B O 1
ATOM 3014 N N . LEU B 1 133 ? -8.969 -8.945 -6.125 1 98.19 133 LEU B N 1
ATOM 3015 C CA . LEU B 1 133 ? -8.453 -9.805 -7.191 1 98.19 133 LEU B CA 1
ATOM 3016 C C . LEU B 1 133 ? -8.656 -9.156 -8.555 1 98.19 133 LEU B C 1
ATOM 3018 O O . LEU B 1 133 ? -7.734 -9.125 -9.375 1 98.19 133 LEU B O 1
ATOM 3022 N N . THR B 1 134 ? -9.867 -8.625 -8.797 1 98.19 134 THR B N 1
ATOM 3023 C CA . THR B 1 134 ? -10.164 -8.062 -10.109 1 98.19 134 THR B CA 1
ATOM 3024 C C . THR B 1 134 ? -9.383 -6.766 -10.328 1 98.19 134 THR B C 1
ATOM 3026 O O . THR B 1 134 ? -8.969 -6.469 -11.453 1 98.19 134 THR B O 1
ATOM 3029 N N . TYR B 1 135 ? -9.188 -5.969 -9.25 1 98.06 135 TYR B N 1
ATOM 3030 C CA . TYR B 1 135 ? -8.391 -4.754 -9.383 1 98.06 135 TYR B CA 1
ATOM 3031 C C . TYR B 1 135 ? -6.945 -5.082 -9.727 1 98.06 135 TYR B C 1
ATOM 3033 O O . TYR B 1 135 ? 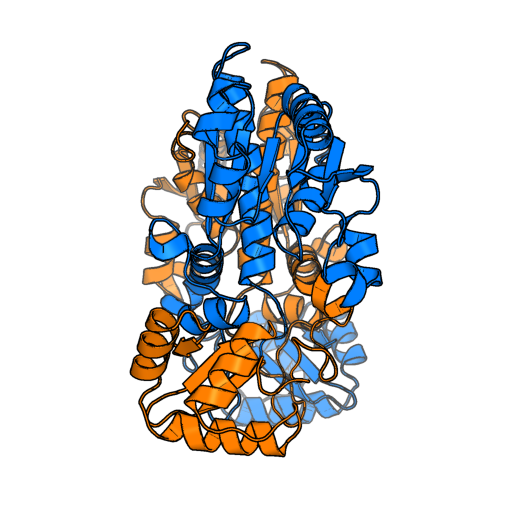-6.348 -4.438 -10.594 1 98.06 135 TYR B O 1
ATOM 3041 N N . GLN B 1 136 ? -6.406 -6.062 -9.047 1 98.44 136 GLN B N 1
ATOM 3042 C CA . GLN B 1 136 ? -5.031 -6.477 -9.328 1 98.44 136 GLN B CA 1
ATOM 3043 C C . GLN B 1 136 ? -4.902 -7.051 -10.734 1 98.44 136 GLN B C 1
ATOM 3045 O O . GLN B 1 136 ? -3.92 -6.789 -11.43 1 98.44 136 GLN B O 1
ATOM 3050 N N . ALA B 1 137 ? -5.859 -7.859 -11.109 1 98.25 137 ALA B N 1
ATOM 3051 C CA . ALA B 1 137 ? -5.848 -8.438 -12.453 1 98.25 137 ALA B CA 1
ATOM 3052 C C . ALA B 1 137 ? -5.789 -7.348 -13.516 1 98.25 137 ALA B C 1
ATOM 3054 O O . ALA B 1 137 ? -4.918 -7.371 -14.391 1 98.25 137 ALA B O 1
ATOM 3055 N N . GLU B 1 138 ? -6.609 -6.371 -13.383 1 96.44 138 GLU B N 1
ATOM 3056 C CA . GLU B 1 138 ? -6.699 -5.297 -14.367 1 96.44 138 GLU B CA 1
ATOM 3057 C C . GLU B 1 138 ? -5.422 -4.465 -14.398 1 96.44 138 GLU B C 1
ATOM 3059 O O . GLU B 1 138 ? -5.043 -3.932 -15.445 1 96.44 138 GLU B O 1
ATOM 3064 N N . SER B 1 139 ? -4.766 -4.406 -13.266 1 96.88 139 SER B N 1
ATOM 3065 C CA . SER B 1 139 ? -3.596 -3.543 -13.156 1 96.88 139 SER B CA 1
ATOM 3066 C C . SER B 1 139 ? -2.311 -4.309 -13.453 1 96.88 139 SER B C 1
ATOM 3068 O O . SER B 1 139 ? -1.213 -3.76 -13.336 1 96.88 139 SER B O 1
ATOM 3070 N N . GLY B 1 140 ? -2.434 -5.594 -13.797 1 96.31 140 GLY B N 1
ATOM 3071 C CA . GLY B 1 140 ? -1.278 -6.387 -14.188 1 96.31 140 GLY B CA 1
ATOM 3072 C C . GLY B 1 140 ? -0.462 -6.871 -13 1 96.31 140 GLY B C 1
ATOM 3073 O O . GLY B 1 140 ? 0.745 -7.09 -13.125 1 96.31 140 GLY B O 1
ATOM 3074 N N . LEU B 1 141 ? -1.063 -7.043 -11.891 1 97.94 141 LEU B N 1
ATOM 3075 C CA . LEU B 1 141 ? -0.306 -7.309 -10.672 1 97.94 141 LEU B CA 1
ATOM 3076 C C . LEU B 1 141 ? -0.341 -8.789 -10.32 1 97.94 141 LEU B C 1
ATOM 3078 O O . LEU B 1 141 ? 0.327 -9.227 -9.383 1 97.94 141 LEU B O 1
ATOM 3082 N N . LEU B 1 142 ? -1.103 -9.617 -11.031 1 98 142 LEU B N 1
ATOM 3083 C CA . LEU B 1 142 ? -1.149 -11.039 -10.688 1 98 142 LEU B CA 1
ATOM 3084 C C . LEU B 1 142 ? 0.163 -11.727 -11.047 1 98 142 LEU B C 1
ATOM 3086 O O . LEU B 1 142 ? 0.649 -11.594 -12.172 1 98 142 LEU B O 1
ATOM 3090 N N . PRO B 1 143 ? 0.774 -12.406 -10.023 1 96.75 143 PRO B N 1
ATOM 3091 C CA . PRO B 1 143 ? 1.987 -13.172 -10.32 1 96.75 143 PRO B CA 1
ATOM 3092 C C . PRO B 1 143 ? 1.737 -14.312 -11.305 1 96.75 143 PRO B C 1
ATOM 3094 O O . PRO B 1 143 ? 0.588 -14.703 -11.523 1 96.75 143 PRO B O 1
ATOM 3097 N N . VAL B 1 144 ? 2.795 -14.758 -11.938 1 95.94 144 VAL B N 1
ATOM 3098 C CA . VAL B 1 144 ? 2.693 -15.867 -12.875 1 95.94 144 VAL B CA 1
ATOM 3099 C C . VAL B 1 144 ? 3.668 -16.969 -12.469 1 95.94 144 VAL B C 1
ATOM 3101 O O . VAL B 1 144 ? 4.703 -16.703 -11.859 1 95.94 144 VAL B O 1
ATOM 3104 N N . ASP B 1 145 ? 3.309 -18.188 -12.734 1 94.44 145 ASP B N 1
ATOM 3105 C CA . ASP B 1 145 ? 4.23 -19.297 -12.508 1 94.44 145 ASP B CA 1
ATOM 3106 C C . ASP B 1 145 ? 5.227 -19.422 -13.656 1 94.44 145 ASP B C 1
ATOM 3108 O O . ASP B 1 145 ? 5.281 -18.562 -14.539 1 94.44 145 ASP B O 1
ATOM 3112 N N . ASP B 1 146 ? 6.129 -20.422 -13.578 1 89.69 146 ASP B N 1
ATOM 3113 C CA . ASP B 1 146 ? 7.215 -20.578 -14.539 1 89.69 146 ASP B CA 1
ATOM 3114 C C . ASP B 1 146 ? 6.668 -20.766 -15.953 1 89.69 146 ASP B C 1
ATOM 3116 O O . ASP B 1 146 ? 7.348 -20.469 -16.938 1 89.69 146 ASP B O 1
ATOM 3120 N N . ALA B 1 147 ? 5.418 -21.281 -16.078 1 92.69 147 ALA B N 1
ATOM 3121 C CA . ALA B 1 147 ? 4.805 -21.516 -17.375 1 92.69 147 ALA B CA 1
ATOM 3122 C C . ALA B 1 147 ? 4.094 -20.266 -17.875 1 92.69 147 ALA B C 1
ATOM 3124 O O . ALA B 1 147 ? 3.523 -20.25 -18.969 1 92.69 147 ALA B O 1
ATOM 3125 N N . GLY B 1 148 ? 4.102 -19.203 -17.078 1 92.88 148 GLY B N 1
ATOM 3126 C CA . GLY B 1 148 ? 3.463 -17.953 -17.453 1 92.88 148 GLY B CA 1
ATOM 3127 C C . GLY B 1 148 ? 1.997 -17.891 -17.062 1 92.88 148 GLY B C 1
ATOM 3128 O O . GLY B 1 148 ? 1.286 -16.969 -17.469 1 92.88 148 GLY B O 1
ATOM 3129 N N . THR B 1 149 ? 1.506 -18.844 -16.344 1 95.56 149 THR B N 1
ATOM 3130 C CA . THR B 1 149 ? 0.11 -18.891 -15.922 1 95.56 149 THR B CA 1
ATOM 3131 C C . THR B 1 149 ? -0.104 -18.031 -14.68 1 95.56 149 THR B C 1
ATOM 3133 O O . THR B 1 149 ? 0.595 -18.188 -13.68 1 95.56 149 THR B O 1
ATOM 3136 N N . PRO B 1 150 ? -1.093 -17.125 -14.742 1 97.31 150 PRO B N 1
ATOM 3137 C CA . PRO B 1 150 ? -1.365 -16.328 -13.547 1 97.31 150 PRO B CA 1
ATOM 3138 C C . PRO B 1 150 ? -1.803 -17.172 -12.352 1 97.31 150 PRO B C 1
ATOM 3140 O O . PRO B 1 150 ? -2.521 -18.156 -12.523 1 97.31 150 PRO B O 1
ATOM 3143 N N . VAL B 1 151 ? -1.36 -16.766 -11.172 1 96.25 151 VAL B N 1
ATOM 3144 C CA . VAL B 1 151 ? -1.773 -17.438 -9.938 1 96.25 151 VAL B CA 1
ATOM 3145 C C . VAL B 1 151 ? -2.4 -16.406 -8.984 1 96.25 151 VAL B C 1
ATOM 3147 O O . VAL B 1 151 ? -2.266 -15.203 -9.188 1 96.25 151 VAL B O 1
ATOM 3150 N N . LEU B 1 152 ? -3.131 -16.938 -7.977 1 96.69 152 LEU B N 1
ATOM 3151 C CA . LEU B 1 152 ? -3.729 -16.047 -6.98 1 96.69 152 LEU B CA 1
ATOM 3152 C C . LEU B 1 152 ? -2.652 -15.336 -6.176 1 96.69 152 LEU B C 1
ATOM 3154 O O . LEU B 1 152 ? -1.638 -15.938 -5.812 1 96.69 152 LEU B O 1
ATOM 3158 N N . PRO B 1 153 ? -2.818 -14.039 -5.953 1 96.5 153 PRO B N 1
ATOM 3159 C CA . PRO B 1 153 ? -1.876 -13.328 -5.09 1 96.5 153 PRO B CA 1
ATOM 3160 C C . PRO B 1 153 ? -2 -13.727 -3.623 1 96.5 153 PRO B C 1
ATOM 3162 O O . PRO B 1 153 ? -2.992 -14.344 -3.229 1 96.5 153 PRO B O 1
ATOM 3165 N N . ARG B 1 154 ? -0.992 -13.359 -2.84 1 95.88 154 ARG B N 1
ATOM 3166 C CA . ARG B 1 154 ? -0.998 -13.633 -1.406 1 95.88 154 ARG B CA 1
ATOM 3167 C C . ARG B 1 154 ? -1.133 -12.344 -0.6 1 95.88 154 ARG B C 1
ATOM 3169 O O . ARG B 1 154 ? -0.938 -12.344 0.617 1 95.88 154 ARG B O 1
ATOM 3176 N N . ALA B 1 155 ? -1.361 -11.305 -1.247 1 96.75 155 ALA B N 1
ATOM 3177 C CA . ALA B 1 155 ? -1.593 -10.008 -0.615 1 96.75 155 ALA B CA 1
ATOM 3178 C C . ALA B 1 155 ? -2.791 -9.297 -1.238 1 96.75 155 ALA B C 1
ATOM 3180 O O . ALA B 1 155 ? -2.98 -9.344 -2.457 1 96.75 155 ALA B O 1
ATOM 3181 N N . LEU B 1 156 ? -3.57 -8.68 -0.413 1 98.31 156 LEU B N 1
ATOM 3182 C CA . LEU B 1 156 ? -4.652 -7.828 -0.891 1 98.31 156 LEU B CA 1
ATOM 3183 C C . LEU B 1 156 ? -4.168 -6.398 -1.104 1 98.31 156 LEU B C 1
ATOM 3185 O O . LEU B 1 156 ? -4.555 -5.492 -0.363 1 98.31 156 LEU B O 1
ATOM 3189 N N . VAL B 1 157 ? -3.42 -6.23 -2.178 1 98.38 157 VAL B N 1
ATOM 3190 C CA . VAL B 1 157 ? -2.604 -5.051 -2.441 1 98.38 157 VAL B CA 1
ATOM 3191 C C . VAL B 1 157 ? -3.506 -3.836 -2.656 1 98.38 157 VAL B C 1
ATOM 3193 O O . VAL B 1 157 ? -3.236 -2.756 -2.127 1 98.38 157 VAL B O 1
ATOM 3196 N N . ALA B 1 158 ? -4.555 -3.977 -3.424 1 98.62 158 ALA B N 1
ATOM 3197 C CA . ALA B 1 158 ? -5.461 -2.857 -3.684 1 98.62 158 ALA B CA 1
ATOM 3198 C C . ALA B 1 158 ? -6.141 -2.393 -2.4 1 98.62 158 ALA B C 1
ATOM 3200 O O . ALA B 1 158 ? -6.223 -1.191 -2.133 1 98.62 158 ALA B O 1
ATOM 3201 N N . ASP B 1 159 ? -6.578 -3.324 -1.616 1 98.75 159 ASP B N 1
ATOM 3202 C CA . ASP B 1 159 ? -7.281 -3.018 -0.375 1 98.75 159 ASP B CA 1
ATOM 3203 C C . ASP B 1 159 ? -6.355 -2.326 0.624 1 98.75 159 ASP B C 1
ATOM 3205 O O . ASP B 1 159 ? -6.703 -1.28 1.178 1 98.75 159 ASP B O 1
ATOM 3209 N N . MET B 1 160 ? -5.191 -2.91 0.83 1 98.94 160 MET B N 1
ATOM 3210 C CA . MET B 1 160 ? -4.301 -2.412 1.874 1 98.94 160 MET B CA 1
ATOM 3211 C C . MET B 1 160 ? -3.639 -1.105 1.45 1 98.94 160 MET B C 1
ATOM 3213 O O . MET B 1 160 ? -3.461 -0.201 2.268 1 98.94 160 MET B O 1
ATOM 3217 N N . HIS B 1 161 ? -3.217 -1.049 0.189 1 98.88 161 HIS B N 1
ATOM 3218 C CA . HIS B 1 161 ? -2.666 0.213 -0.294 1 98.88 161 HIS B CA 1
ATOM 3219 C C . HIS B 1 161 ? -3.738 1.296 -0.351 1 98.88 161 HIS B C 1
ATOM 3221 O O . HIS B 1 161 ? -3.48 2.449 0.005 1 98.88 161 HIS B O 1
ATOM 3227 N N . GLY B 1 162 ? -4.93 0.929 -0.824 1 98.81 162 GLY B N 1
ATOM 3228 C CA . GLY B 1 162 ? -6.043 1.861 -0.803 1 98.81 162 GLY B CA 1
ATOM 3229 C C . GLY B 1 162 ? -6.375 2.365 0.589 1 98.81 162 GLY B C 1
ATOM 3230 O O . GLY B 1 162 ? -6.703 3.539 0.769 1 98.81 162 GLY B O 1
ATOM 3231 N N . ALA B 1 163 ? -6.305 1.483 1.576 1 98.94 163 ALA B N 1
ATOM 3232 C CA . ALA B 1 163 ? -6.504 1.889 2.965 1 98.94 163 ALA B CA 1
ATOM 3233 C C . ALA B 1 163 ? -5.488 2.949 3.379 1 98.94 163 ALA B C 1
ATOM 3235 O O . ALA B 1 163 ? -5.848 3.945 4.012 1 98.94 163 ALA B O 1
ATOM 3236 N N . GLU B 1 164 ? -4.242 2.699 3.025 1 98.94 164 GLU B N 1
ATOM 3237 C CA . GLU B 1 164 ? -3.215 3.672 3.381 1 98.94 164 GLU B CA 1
ATOM 3238 C C . GLU B 1 164 ? -3.424 4.992 2.641 1 98.94 164 GLU B C 1
ATOM 3240 O O . GLU B 1 164 ? -3.178 6.066 3.195 1 98.94 164 GLU B O 1
ATOM 3245 N N . GLN B 1 165 ? -3.893 4.91 1.392 1 98.81 165 GLN B N 1
ATOM 3246 C CA . GLN B 1 165 ? -4.211 6.133 0.661 1 98.81 165 GLN B CA 1
ATOM 3247 C C . GLN B 1 165 ? -5.379 6.875 1.308 1 98.81 165 GLN B C 1
ATOM 3249 O O . GLN B 1 165 ? -5.426 8.102 1.288 1 98.81 165 GLN B O 1
ATOM 3254 N N . ALA B 1 166 ? -6.312 6.133 1.847 1 98.81 166 ALA B N 1
ATOM 3255 C CA . ALA B 1 166 ? -7.402 6.77 2.584 1 98.81 166 ALA B CA 1
ATOM 3256 C C . ALA B 1 166 ? -6.875 7.512 3.809 1 98.81 166 ALA B C 1
ATOM 3258 O O . ALA B 1 166 ? -7.355 8.602 4.137 1 98.81 166 ALA B O 1
ATOM 3259 N N . VAL B 1 167 ? -5.887 6.934 4.48 1 98.88 167 VAL B N 1
ATOM 3260 C CA . VAL B 1 167 ? -5.234 7.594 5.605 1 98.88 167 VAL B CA 1
ATOM 3261 C C . VAL B 1 167 ? -4.57 8.883 5.137 1 98.88 167 VAL B C 1
ATOM 3263 O O . VAL B 1 167 ? -4.77 9.945 5.734 1 98.88 167 VAL B O 1
ATOM 3266 N N . SER B 1 168 ? -3.834 8.82 4.027 1 98.69 168 SER B N 1
ATOM 3267 C CA . SER B 1 168 ? -3.176 10.008 3.48 1 98.69 168 SER B CA 1
ATOM 3268 C C . SER B 1 168 ? -4.191 11.07 3.092 1 98.69 168 SER B C 1
ATOM 3270 O O . SER B 1 168 ? -3.961 12.266 3.305 1 98.69 168 SER B O 1
ATOM 3272 N N . ALA B 1 169 ? -5.289 10.602 2.512 1 98.44 169 ALA B N 1
ATOM 3273 C CA . ALA B 1 169 ? -6.336 11.539 2.115 1 98.44 169 ALA B CA 1
ATOM 3274 C C . ALA B 1 169 ? -6.926 12.25 3.33 1 98.44 169 ALA B C 1
ATOM 3276 O O . ALA B 1 169 ? -7.113 13.469 3.314 1 98.44 169 ALA B O 1
ATOM 3277 N N . ALA B 1 170 ? -7.23 11.516 4.371 1 98.69 170 ALA B N 1
ATOM 3278 C CA . ALA B 1 170 ? -7.758 12.102 5.602 1 98.69 170 ALA B CA 1
ATOM 3279 C C . ALA B 1 170 ? -6.785 13.125 6.18 1 98.69 170 ALA B C 1
ATOM 3281 O O . ALA B 1 170 ? -7.18 14.242 6.523 1 98.69 170 ALA B O 1
ATOM 3282 N N . LEU B 1 171 ? -5.516 12.758 6.242 1 98.38 171 LEU B N 1
ATOM 3283 C CA . LEU B 1 171 ? -4.492 13.648 6.785 1 98.38 171 LEU B CA 1
ATOM 3284 C C . LEU B 1 171 ? -4.348 14.898 5.926 1 98.38 171 LEU B C 1
ATOM 3286 O O . LEU B 1 171 ? -4.199 16 6.449 1 98.38 171 LEU B O 1
ATOM 3290 N N . GLY B 1 172 ? -4.352 14.68 4.605 1 97.62 172 GLY B N 1
ATOM 3291 C CA . GLY B 1 172 ? -4.277 15.82 3.703 1 97.62 172 GLY B CA 1
ATOM 3292 C C . GLY B 1 172 ? -5.426 16.797 3.875 1 97.62 172 GLY B C 1
ATOM 3293 O O . GLY B 1 172 ? -5.223 18.016 3.883 1 97.62 172 GLY B O 1
ATOM 3294 N N . LEU B 1 173 ? -6.648 16.281 4 1 97.44 173 LEU B N 1
ATOM 3295 C CA . LEU B 1 173 ? -7.82 17.109 4.203 1 97.44 173 LEU B CA 1
ATOM 3296 C C . LEU B 1 173 ? -7.73 17.875 5.527 1 97.44 173 LEU B C 1
ATOM 3298 O O . LEU B 1 173 ? -8.07 19.047 5.598 1 97.44 173 LEU B O 1
ATOM 3302 N N . LEU B 1 174 ? -7.289 17.188 6.613 1 96.88 174 LEU B N 1
ATOM 3303 C CA . LEU B 1 174 ? -7.125 17.828 7.914 1 96.88 174 LEU B CA 1
ATOM 3304 C C . LEU B 1 174 ? -6.109 18.953 7.84 1 96.88 174 LEU B C 1
ATOM 3306 O O . LEU B 1 174 ? -6.305 20.016 8.453 1 96.88 174 LEU B O 1
ATOM 3310 N N . LEU B 1 175 ? -5.016 18.75 7.094 1 95.69 175 LEU B N 1
ATOM 3311 C CA . LEU B 1 175 ? -3.994 19.781 6.914 1 95.69 175 LEU B CA 1
ATOM 3312 C C . LEU B 1 175 ? -4.566 21 6.199 1 95.69 175 LEU B C 1
ATOM 3314 O O . LEU B 1 175 ? -4.348 22.141 6.625 1 95.69 175 LEU B O 1
ATOM 3318 N N . ALA B 1 176 ? -5.285 20.719 5.152 1 94.19 176 ALA B N 1
ATOM 3319 C CA . ALA B 1 176 ? -5.898 21.797 4.387 1 94.19 176 ALA B CA 1
ATOM 3320 C C . ALA B 1 176 ? -6.887 22.578 5.242 1 94.19 176 ALA B C 1
ATOM 3322 O O . ALA B 1 176 ? -6.906 23.812 5.215 1 94.19 176 ALA B O 1
ATOM 3323 N N . ARG B 1 177 ? -7.688 21.906 6.004 1 93.81 177 ARG B N 1
ATOM 3324 C CA . ARG B 1 177 ? -8.656 22.531 6.906 1 93.81 177 ARG B CA 1
ATOM 3325 C C . ARG B 1 177 ? -7.949 23.422 7.926 1 93.81 177 ARG B C 1
ATOM 3327 O O . ARG B 1 177 ? -8.422 24.531 8.227 1 93.81 177 ARG B O 1
ATOM 3334 N N . GLY B 1 178 ? -6.863 22.938 8.453 1 90.44 178 GLY B N 1
ATOM 3335 C CA . GLY B 1 178 ? -6.098 23.688 9.43 1 90.44 178 GLY B CA 1
ATOM 3336 C C . GLY B 1 178 ? -5.551 24.984 8.883 1 90.44 178 GLY B C 1
ATOM 3337 O O . GLY B 1 178 ? -5.504 26 9.594 1 90.44 178 GLY B O 1
ATOM 3338 N N . ARG B 1 179 ? -5.211 25.016 7.707 1 87.75 179 ARG B N 1
ATOM 3339 C CA . ARG B 1 179 ? -4.652 26.219 7.07 1 87.75 179 ARG B CA 1
ATOM 3340 C C . ARG B 1 179 ? -5.719 27.297 6.906 1 87.75 179 ARG B C 1
ATOM 3342 O O . ARG B 1 179 ? -5.402 28.484 6.898 1 87.75 179 ARG B O 1
ATOM 3349 N N . GLY B 1 180 ? -6.938 26.812 6.723 1 86.44 180 GLY B N 1
ATOM 3350 C CA . GLY B 1 180 ? -8.031 27.75 6.512 1 86.44 180 GLY B CA 1
ATOM 3351 C C . GLY B 1 180 ? -8.57 28.344 7.801 1 86.44 180 GLY B C 1
ATOM 3352 O O . GLY B 1 180 ? -9.406 29.25 7.773 1 86.44 180 GLY B O 1
ATOM 3353 N N . GLY B 1 181 ? -8.086 27.859 8.898 1 84.19 181 GLY B N 1
ATOM 3354 C CA . GLY B 1 181 ? -8.5 28.406 10.18 1 84.19 181 GLY B CA 1
ATOM 3355 C C . GLY B 1 181 ? -9.703 27.703 10.766 1 84.19 181 GLY B C 1
ATOM 3356 O O . GLY B 1 181 ? -10.102 26.625 10.289 1 84.19 181 GLY B O 1
ATOM 3357 N N . ASP B 1 182 ? -10.305 28.297 11.734 1 83.12 182 ASP B N 1
ATOM 3358 C CA . ASP B 1 182 ? -11.328 27.656 12.562 1 83.12 182 ASP B CA 1
ATOM 3359 C C . ASP B 1 182 ? -12.641 27.516 11.797 1 83.12 182 ASP B C 1
ATOM 3361 O O . ASP B 1 182 ? -13.453 26.625 12.109 1 83.12 182 ASP B O 1
ATOM 3365 N N . ASP B 1 183 ? -12.742 28.25 10.75 1 87.19 183 ASP B N 1
ATOM 3366 C CA . ASP B 1 183 ? -14.016 28.219 10.039 1 87.19 183 ASP B CA 1
ATOM 3367 C C . ASP B 1 183 ? -13.867 27.516 8.68 1 87.19 183 ASP B C 1
ATOM 3369 O O . ASP B 1 183 ? -14.805 27.516 7.875 1 87.19 183 ASP B O 1
ATOM 3373 N N . ALA B 1 184 ? -12.789 26.953 8.625 1 90.94 184 ALA B N 1
ATOM 3374 C CA . ALA B 1 184 ? -12.531 26.344 7.32 1 90.94 184 ALA B CA 1
ATOM 3375 C C . ALA B 1 184 ? -13.359 25.078 7.137 1 90.94 184 ALA B C 1
ATOM 3377 O O . ALA B 1 184 ? -13.531 24.297 8.078 1 90.94 184 ALA B O 1
ATOM 3378 N N . ALA B 1 185 ? -13.852 24.938 5.965 1 93.62 185 ALA B N 1
ATOM 3379 C CA . ALA B 1 185 ? -14.602 23.734 5.609 1 93.62 185 ALA B CA 1
ATOM 3380 C C . ALA B 1 185 ? -13.68 22.531 5.508 1 93.62 185 ALA B C 1
ATOM 3382 O O . ALA B 1 185 ? -12.484 22.672 5.211 1 93.62 185 ALA B O 1
ATOM 3383 N N . GLY B 1 186 ? -14.281 21.453 5.895 1 95.31 186 GLY B N 1
ATOM 3384 C CA . GLY B 1 186 ? -13.562 20.234 5.574 1 95.31 186 GLY B CA 1
ATOM 3385 C C . GLY B 1 186 ? -13.445 19.984 4.082 1 95.31 186 GLY B C 1
ATOM 3386 O O . GLY B 1 186 ? -13.18 20.906 3.311 1 95.31 186 GLY B O 1
ATOM 3387 N N . GLY B 1 187 ? -13.602 18.875 3.602 1 94.88 187 GLY B N 1
ATOM 3388 C CA . GLY B 1 187 ? -13.484 18.469 2.209 1 94.88 187 GLY B CA 1
ATOM 3389 C C . GLY B 1 187 ? -13.805 17.016 1.983 1 94.88 187 GLY B C 1
ATOM 3390 O O . GLY B 1 187 ? -14.258 16.312 2.9 1 94.88 187 GLY B O 1
ATOM 3391 N N . ARG B 1 188 ? -13.766 16.719 0.719 1 95.62 188 ARG B N 1
ATOM 3392 C CA . ARG B 1 188 ? -14.055 15.344 0.329 1 95.62 188 ARG B CA 1
ATOM 3393 C C . ARG B 1 188 ? -12.922 14.773 -0.521 1 95.62 188 ARG B C 1
ATOM 3395 O O . ARG B 1 188 ? -12.328 15.484 -1.332 1 95.62 188 ARG B O 1
ATOM 3402 N N . ALA B 1 189 ? -12.617 13.562 -0.269 1 96.38 189 ALA B N 1
ATOM 3403 C CA . ALA B 1 189 ? -11.719 12.797 -1.135 1 96.38 189 ALA B CA 1
ATOM 3404 C C . ALA B 1 189 ? -12.312 11.43 -1.467 1 96.38 189 ALA B C 1
ATOM 3406 O O . ALA B 1 189 ? -12.961 10.805 -0.623 1 96.38 189 ALA B O 1
ATOM 3407 N N . GLN B 1 190 ? -12.133 11.055 -2.686 1 95.56 190 GLN B N 1
ATOM 3408 C CA . GLN B 1 190 ? -12.477 9.703 -3.107 1 95.56 190 GLN B CA 1
ATOM 3409 C C . GLN B 1 190 ? -11.219 8.859 -3.348 1 95.56 190 GLN B C 1
ATOM 3411 O O . GLN B 1 190 ? -10.297 9.297 -4.039 1 95.56 190 GLN B O 1
ATOM 3416 N N . VAL B 1 191 ? -11.125 7.75 -2.691 1 97 191 VAL B N 1
ATOM 3417 C CA . VAL B 1 191 ? -10.047 6.789 -2.893 1 97 191 VAL B CA 1
ATOM 3418 C C . VAL B 1 191 ? -10.578 5.551 -3.605 1 97 191 VAL B C 1
ATOM 3420 O O . VAL B 1 191 ? -11.414 4.824 -3.061 1 97 191 VAL B O 1
ATOM 3423 N N . ALA B 1 192 ? -10.15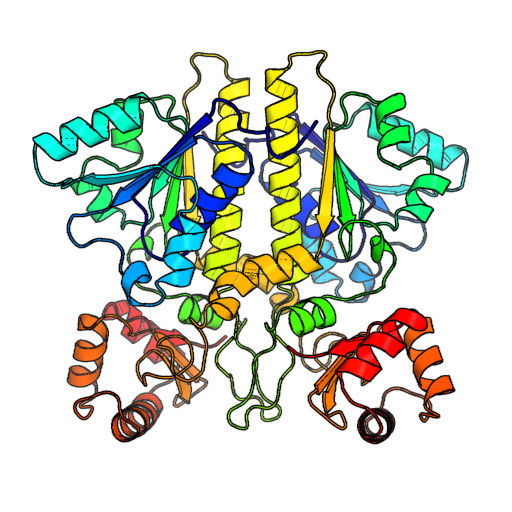6 5.328 -4.809 1 97.12 192 ALA B N 1
ATOM 3424 C CA . ALA B 1 192 ? -10.594 4.184 -5.605 1 97.12 192 ALA B CA 1
ATOM 3425 C C . ALA B 1 192 ? -9.594 3.033 -5.508 1 97.12 192 ALA B C 1
ATOM 3427 O O . ALA B 1 192 ? -8.398 3.219 -5.754 1 97.12 192 ALA B O 1
ATOM 3428 N N . LEU B 1 193 ? -10.086 1.863 -5.199 1 98 193 LEU B N 1
ATOM 3429 C CA . LEU B 1 193 ? -9.227 0.697 -5.02 1 98 193 LEU B CA 1
ATOM 3430 C C . LEU B 1 193 ? -8.57 0.293 -6.336 1 98 193 LEU B C 1
ATOM 3432 O O . LEU B 1 193 ? -7.426 -0.162 -6.348 1 98 193 LEU B O 1
ATOM 3436 N N . ALA B 1 194 ? -9.234 0.452 -7.43 1 97 194 ALA B N 1
ATOM 3437 C CA . ALA B 1 194 ? -8.625 0.2 -8.734 1 97 194 ALA B CA 1
ATOM 3438 C C . ALA B 1 194 ? -7.434 1.124 -8.977 1 97 194 ALA B C 1
ATOM 3440 O O . ALA B 1 194 ? -6.402 0.696 -9.5 1 97 194 ALA B O 1
ATOM 3441 N N . ASP B 1 195 ? -7.562 2.404 -8.562 1 97.56 195 ASP B N 1
ATOM 3442 C CA . ASP B 1 195 ? -6.465 3.359 -8.695 1 97.56 195 ASP B CA 1
ATOM 3443 C C . ASP B 1 195 ? -5.312 3 -7.758 1 97.56 195 ASP B C 1
ATOM 3445 O O . ASP B 1 195 ? -4.145 3.211 -8.094 1 97.56 195 ASP B O 1
ATOM 3449 N N . ALA B 1 196 ? -5.645 2.514 -6.57 1 98.5 196 ALA B N 1
ATOM 3450 C CA . ALA B 1 196 ? -4.613 2.07 -5.637 1 98.5 196 ALA B CA 1
ATOM 3451 C C . ALA B 1 196 ? -3.789 0.929 -6.227 1 98.5 196 ALA B C 1
ATOM 3453 O O . ALA B 1 196 ? -2.561 0.933 -6.141 1 98.5 196 ALA B O 1
ATOM 3454 N N . ALA B 1 197 ? -4.5 -0.048 -6.832 1 98.44 197 ALA B N 1
ATOM 3455 C CA . ALA B 1 197 ? -3.803 -1.135 -7.512 1 98.44 197 ALA B CA 1
ATOM 3456 C C . ALA B 1 197 ? -2.904 -0.598 -8.625 1 98.44 197 ALA B C 1
ATOM 3458 O O . ALA B 1 197 ? -1.756 -1.024 -8.766 1 98.44 197 ALA B O 1
ATOM 3459 N N . THR B 1 198 ? -3.459 0.331 -9.375 1 97.94 198 THR B N 1
ATOM 3460 C CA . THR B 1 198 ? -2.699 0.937 -10.461 1 97.94 198 THR B CA 1
ATOM 3461 C C . THR B 1 198 ? -1.457 1.643 -9.93 1 97.94 198 THR B C 1
ATOM 3463 O O . THR B 1 198 ? -0.384 1.566 -10.531 1 97.94 198 THR B O 1
ATOM 3466 N N . ALA B 1 199 ? -1.587 2.307 -8.828 1 98.44 199 ALA B N 1
ATOM 3467 C CA . ALA B 1 199 ? -0.46 3.008 -8.219 1 98.44 199 ALA B CA 1
ATOM 3468 C C . ALA B 1 199 ? 0.643 2.031 -7.82 1 98.44 199 ALA B C 1
ATOM 3470 O O . ALA B 1 199 ? 1.822 2.277 -8.078 1 98.44 199 ALA B O 1
ATOM 3471 N N . VAL B 1 200 ? 0.265 0.946 -7.234 1 98.62 200 VAL B N 1
ATOM 3472 C CA . VAL B 1 200 ? 1.246 -0.06 -6.84 1 98.62 200 VAL B CA 1
ATOM 3473 C C . VAL B 1 200 ? 1.887 -0.672 -8.086 1 98.62 200 VAL B C 1
ATOM 3475 O O . VAL B 1 200 ? 3.051 -1.08 -8.055 1 98.62 200 VAL B O 1
ATOM 3478 N N . GLY B 1 201 ? 1.182 -0.708 -9.164 1 98.12 201 GLY B N 1
ATOM 3479 C CA . GLY B 1 201 ? 1.628 -1.336 -10.398 1 98.12 201 GLY B CA 1
ATOM 3480 C C . GLY B 1 201 ? 2.531 -0.444 -11.234 1 98.12 201 GLY B C 1
ATOM 3481 O O . GLY B 1 201 ? 2.945 -0.822 -12.328 1 98.12 201 GLY B O 1
ATOM 3482 N N . LEU B 1 202 ? 2.852 0.694 -10.711 1 98.19 202 LEU B N 1
ATOM 3483 C CA . LEU B 1 202 ? 3.641 1.66 -11.469 1 98.19 202 LEU B CA 1
ATOM 3484 C C . LEU B 1 202 ? 4.938 1.031 -11.961 1 98.19 202 LEU B C 1
ATOM 3486 O O . LEU B 1 202 ? 5.23 1.062 -13.164 1 98.19 202 LEU B O 1
ATOM 3490 N N . PRO B 1 203 ? 5.766 0.362 -11.109 1 98 203 PRO B N 1
ATOM 3491 C CA . PRO B 1 203 ? 6.992 -0.255 -11.617 1 98 203 PRO B CA 1
ATOM 3492 C C . PRO B 1 203 ? 6.719 -1.329 -12.672 1 98 203 PRO B C 1
ATOM 3494 O O . PRO B 1 203 ? 7.488 -1.474 -13.625 1 98 203 PRO B O 1
ATOM 3497 N N . THR B 1 204 ? 5.656 -2.059 -12.461 1 96.75 204 THR B N 1
ATOM 3498 C CA . THR B 1 204 ? 5.285 -3.119 -13.391 1 96.75 204 THR B CA 1
ATOM 3499 C C . THR B 1 204 ? 4.957 -2.543 -14.766 1 96.75 204 THR B C 1
ATOM 3501 O O . THR B 1 204 ? 5.402 -3.07 -15.789 1 96.75 204 THR B O 1
ATOM 3504 N N . ARG B 1 205 ? 4.219 -1.467 -14.789 1 96.5 205 ARG B N 1
ATOM 3505 C CA . ARG B 1 205 ? 3.834 -0.845 -16.047 1 96.5 205 ARG B CA 1
ATOM 3506 C C . ARG B 1 205 ? 5.055 -0.311 -16.797 1 96.5 205 ARG B C 1
ATOM 3508 O O . ARG B 1 205 ? 5.02 -0.144 -18.016 1 96.5 205 ARG B O 1
ATOM 3515 N N . HIS B 1 206 ? 6.102 -0.036 -16.094 1 97.62 206 HIS B N 1
ATOM 3516 C CA . HIS B 1 206 ? 7.32 0.486 -16.703 1 97.62 206 HIS B CA 1
ATOM 3517 C C . HIS B 1 206 ? 8.344 -0.622 -16.922 1 97.62 206 HIS B C 1
ATOM 3519 O O . HIS B 1 206 ? 9.516 -0.344 -17.188 1 97.62 206 HIS B O 1
ATOM 3525 N N . GLY B 1 207 ? 7.988 -1.84 -16.734 1 95.81 207 GLY B N 1
ATOM 3526 C CA . GLY B 1 207 ? 8.766 -2.986 -17.172 1 95.81 207 GLY B CA 1
ATOM 3527 C C . GLY B 1 207 ? 9.797 -3.443 -16.156 1 95.81 207 GLY B C 1
ATOM 3528 O O . GLY B 1 207 ? 10.695 -4.223 -16.484 1 95.81 207 GLY B O 1
ATOM 3529 N N . LEU B 1 208 ? 9.734 -2.979 -14.938 1 95.88 208 LEU B N 1
ATOM 3530 C CA . LEU B 1 208 ? 10.766 -3.27 -13.953 1 95.88 208 LEU B CA 1
ATOM 3531 C C . LEU B 1 208 ? 10.688 -4.727 -13.5 1 95.88 208 LEU B C 1
ATOM 3533 O O . LEU B 1 208 ? 11.664 -5.266 -12.969 1 95.88 208 LEU B O 1
ATOM 3537 N N . LEU B 1 209 ? 9.516 -5.363 -13.711 1 94.62 209 LEU B N 1
ATOM 3538 C CA . LEU B 1 209 ? 9.328 -6.719 -13.211 1 94.62 209 LEU B CA 1
ATOM 3539 C C . LEU B 1 209 ? 9.047 -7.688 -14.359 1 94.62 209 LEU B C 1
ATOM 3541 O O . LEU B 1 209 ? 8.555 -8.797 -14.133 1 94.62 209 LEU B O 1
ATOM 3545 N N . GLU B 1 210 ? 9.305 -7.293 -15.547 1 91.56 210 GLU B N 1
ATOM 3546 C CA . GLU B 1 210 ? 9.211 -8.203 -16.688 1 91.56 210 GLU B CA 1
ATOM 3547 C C . GLU B 1 210 ? 10.281 -9.289 -16.609 1 91.56 210 GLU B C 1
ATOM 3549 O O . GLU B 1 210 ? 11.328 -9.102 -15.984 1 91.56 210 GLU B O 1
ATOM 3554 N N . PRO B 1 211 ? 10.031 -10.398 -17.234 1 87.12 211 PRO B N 1
ATOM 3555 C CA . PRO B 1 211 ? 10.945 -11.539 -17.125 1 87.12 211 PRO B CA 1
ATOM 3556 C C . PRO B 1 211 ? 12.383 -11.18 -17.5 1 87.12 211 PRO B C 1
ATOM 3558 O O . PRO B 1 211 ? 13.328 -11.766 -16.969 1 87.12 211 PRO B O 1
ATOM 3561 N N . ASP B 1 212 ? 12.57 -10.219 -18.375 1 89.56 212 ASP B N 1
ATOM 3562 C CA . ASP B 1 212 ? 13.922 -9.875 -18.828 1 89.56 212 ASP B CA 1
ATOM 3563 C C . ASP B 1 212 ? 14.5 -8.734 -17.984 1 89.56 212 ASP B C 1
ATOM 3565 O O . ASP B 1 212 ? 15.641 -8.32 -18.203 1 89.56 212 ASP B O 1
ATOM 3569 N N . ALA B 1 213 ? 13.766 -8.305 -17.031 1 92.06 213 ALA B N 1
ATOM 3570 C CA . ALA B 1 213 ? 14.234 -7.242 -16.141 1 92.06 213 ALA B CA 1
ATOM 3571 C C . ALA B 1 213 ? 14.875 -7.824 -14.883 1 92.06 213 ALA B C 1
ATOM 3573 O O . ALA B 1 213 ? 14.562 -8.953 -14.492 1 92.06 213 ALA B O 1
ATOM 3574 N N . ILE B 1 214 ? 15.672 -7.055 -14.195 1 87.94 214 ILE B N 1
ATOM 3575 C CA . ILE B 1 214 ? 16.5 -7.512 -13.086 1 87.94 214 ILE B CA 1
ATOM 3576 C C . ILE B 1 214 ? 15.625 -7.918 -11.914 1 87.94 214 ILE B C 1
ATOM 3578 O O . ILE B 1 214 ? 15.961 -8.836 -11.156 1 87.94 214 ILE B O 1
ATOM 3582 N N . LEU B 1 215 ? 14.398 -7.34 -11.812 1 93.62 215 LEU B N 1
ATOM 3583 C CA . LEU B 1 215 ? 13.516 -7.676 -10.695 1 93.62 215 LEU B CA 1
ATOM 3584 C C . LEU B 1 215 ? 12.445 -8.664 -11.133 1 93.62 215 LEU B C 1
ATOM 3586 O O . LEU B 1 215 ? 11.523 -8.969 -10.367 1 93.62 215 LEU B O 1
ATOM 3590 N N . GLY B 1 216 ? 12.57 -9.117 -12.383 1 91.62 216 GLY B N 1
ATOM 3591 C CA . GLY B 1 216 ? 11.562 -10.008 -12.922 1 91.62 216 GLY B CA 1
ATOM 3592 C C . GLY B 1 216 ? 12.094 -11.406 -13.203 1 91.62 216 GLY B C 1
ATOM 3593 O O . GLY B 1 216 ? 11.414 -12.211 -13.844 1 91.62 216 GLY B O 1
ATOM 3594 N N . GLY B 1 217 ? 13.359 -11.617 -12.781 1 87.88 217 GLY B N 1
ATOM 3595 C CA . GLY B 1 217 ? 13.852 -12.977 -12.938 1 87.88 217 GLY B CA 1
ATOM 3596 C C . GLY B 1 217 ? 15.031 -13.078 -13.883 1 87.88 217 GLY B C 1
ATOM 3597 O O . GLY B 1 217 ? 15.5 -14.172 -14.188 1 87.88 217 GLY B O 1
ATOM 3598 N N . ALA B 1 218 ? 15.516 -11.984 -14.359 1 92.19 218 ALA B N 1
ATOM 3599 C CA . ALA B 1 218 ? 16.594 -12 -15.352 1 92.19 218 ALA B CA 1
ATOM 3600 C C . ALA B 1 218 ? 17.922 -12.383 -14.719 1 92.19 218 ALA B C 1
ATOM 3602 O O . ALA B 1 218 ? 18.875 -12.711 -15.422 1 92.19 218 ALA B O 1
ATOM 3603 N N . THR B 1 219 ? 18.062 -12.328 -13.461 1 94.94 219 THR B N 1
ATOM 3604 C CA . THR B 1 219 ? 19.312 -12.648 -12.789 1 94.94 219 THR B CA 1
ATOM 3605 C C . THR B 1 219 ? 19.094 -13.719 -11.727 1 94.94 219 THR B C 1
ATOM 3607 O O . THR B 1 219 ? 18.078 -13.711 -11.023 1 94.94 219 THR B O 1
ATOM 3610 N N . PRO B 1 220 ? 20.047 -14.664 -11.625 1 96.56 220 PRO B N 1
ATOM 3611 C CA . PRO B 1 220 ? 19.922 -15.688 -10.578 1 96.56 220 PRO B CA 1
ATOM 3612 C C . PRO B 1 220 ? 20.109 -15.117 -9.172 1 96.56 220 PRO B C 1
ATOM 3614 O O . PRO B 1 220 ? 19.875 -15.812 -8.188 1 96.56 220 PRO B O 1
ATOM 3617 N N . TYR B 1 221 ? 20.516 -13.867 -9.094 1 97.19 221 TYR B N 1
ATOM 3618 C CA . TYR B 1 221 ? 20.828 -13.258 -7.805 1 97.19 221 TYR B CA 1
ATOM 3619 C C . TYR B 1 221 ? 19.625 -12.516 -7.242 1 97.19 221 TYR B C 1
ATOM 3621 O O . TYR B 1 221 ? 19.734 -11.828 -6.223 1 97.19 221 TYR B O 1
ATOM 3629 N N . TYR B 1 222 ? 18.516 -12.609 -7.941 1 97.12 222 TYR B N 1
ATOM 3630 C CA . TYR B 1 22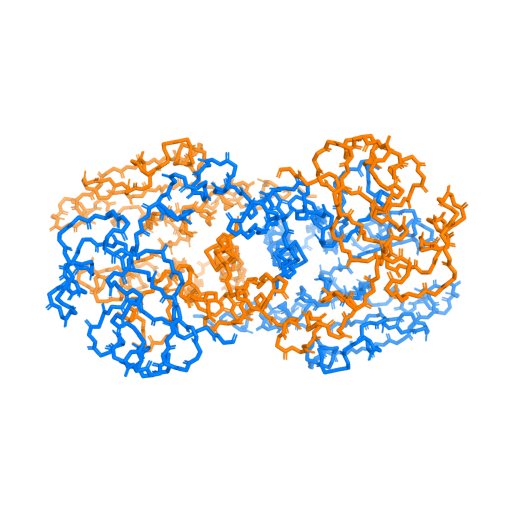2 ? 17.219 -12.148 -7.496 1 97.12 222 TYR B CA 1
ATOM 3631 C C . TYR B 1 222 ? 16.125 -13.156 -7.848 1 97.12 222 TYR B C 1
ATOM 3633 O O . TYR B 1 222 ? 15.516 -13.078 -8.914 1 97.12 222 TYR B O 1
ATOM 3641 N N . ALA B 1 223 ? 15.914 -14.039 -6.957 1 97.12 223 ALA B N 1
ATOM 3642 C CA . ALA B 1 223 ? 15.047 -15.18 -7.219 1 97.12 223 ALA B CA 1
ATOM 3643 C C . ALA B 1 223 ? 14.758 -15.953 -5.934 1 97.12 223 ALA B C 1
ATOM 3645 O O . ALA B 1 223 ? 15.242 -15.586 -4.859 1 97.12 223 ALA B O 1
ATOM 3646 N N . VAL B 1 224 ? 13.914 -16.875 -6.047 1 98 224 VAL B N 1
ATOM 3647 C CA . VAL B 1 224 ? 13.578 -17.766 -4.938 1 98 224 VAL B CA 1
ATOM 3648 C C . VAL B 1 224 ? 14.039 -19.172 -5.254 1 98 224 VAL B C 1
ATOM 3650 O O . VAL B 1 224 ? 13.82 -19.672 -6.363 1 98 224 VAL B O 1
ATOM 3653 N N . TYR B 1 225 ? 14.672 -19.812 -4.297 1 98.25 225 TYR B N 1
ATOM 3654 C CA . TYR B 1 225 ? 15.227 -21.141 -4.488 1 98.25 225 TYR B CA 1
ATOM 3655 C C . TYR B 1 225 ? 14.781 -22.094 -3.379 1 98.25 225 TYR B C 1
ATOM 3657 O O . TYR B 1 225 ? 14.531 -21.656 -2.252 1 98.25 225 TYR B O 1
ATOM 3665 N N . PRO B 1 226 ? 14.719 -23.391 -3.723 1 98.19 226 PRO B N 1
ATOM 3666 C CA . PRO B 1 226 ? 14.523 -24.344 -2.639 1 98.19 226 PRO B CA 1
ATOM 3667 C C . PRO B 1 226 ? 15.758 -24.5 -1.752 1 98.19 226 PRO B C 1
ATOM 3669 O O . PRO B 1 226 ? 16.891 -24.422 -2.244 1 98.19 226 PRO B O 1
ATOM 3672 N N . ALA B 1 227 ? 15.555 -24.594 -0.494 1 98.56 227 ALA B N 1
ATOM 3673 C CA . ALA B 1 227 ? 16.578 -24.969 0.485 1 98.56 227 ALA B CA 1
ATOM 3674 C C . ALA B 1 227 ? 16.391 -26.422 0.935 1 98.56 227 ALA B C 1
ATOM 3676 O O . ALA B 1 227 ? 15.562 -27.141 0.388 1 98.56 227 ALA B O 1
ATOM 3677 N N . ALA B 1 228 ? 17.25 -26.859 1.886 1 98.44 228 ALA B N 1
ATOM 3678 C CA . ALA B 1 228 ? 17.047 -28.188 2.451 1 98.44 228 ALA B CA 1
ATOM 3679 C C . ALA B 1 228 ? 15.664 -28.312 3.078 1 98.44 228 ALA B C 1
ATOM 3681 O O . ALA B 1 228 ? 15.023 -29.359 2.988 1 98.44 228 ALA B O 1
ATOM 3682 N N . GLU B 1 229 ? 15.312 -27.312 3.766 1 98.19 229 GLU B N 1
ATOM 3683 C CA . GLU B 1 229 ? 13.977 -27.141 4.312 1 98.19 229 GLU B CA 1
ATOM 3684 C C . GLU B 1 229 ? 13.43 -25.75 3.979 1 98.19 229 GLU B C 1
ATOM 3686 O O . GLU B 1 229 ? 14.047 -24.734 4.309 1 98.19 229 GLU B O 1
ATOM 3691 N N . GLY B 1 230 ? 12.297 -25.797 3.262 1 97.88 230 GLY B N 1
ATOM 3692 C CA . GLY B 1 230 ? 11.68 -24.531 2.893 1 97.88 230 GLY B CA 1
ATOM 3693 C C . GLY B 1 230 ? 12.297 -23.906 1.654 1 97.88 230 GLY B C 1
ATOM 3694 O O . GLY B 1 230 ? 12.859 -24.609 0.812 1 97.88 230 GLY B O 1
ATOM 3695 N N . HIS B 1 231 ? 12.07 -22.594 1.486 1 98.69 231 HIS B N 1
ATOM 3696 C CA . HIS B 1 231 ? 12.594 -21.828 0.366 1 98.69 231 HIS B CA 1
ATOM 3697 C C . HIS B 1 231 ? 13.312 -20.578 0.851 1 98.69 231 HIS B C 1
ATOM 3699 O O . HIS B 1 231 ? 13.031 -20.062 1.938 1 98.69 231 HIS B O 1
ATOM 3705 N N . VAL B 1 232 ? 14.234 -20.094 0.066 1 98.5 232 VAL B N 1
ATOM 3706 C CA . VAL B 1 232 ? 15.016 -18.906 0.384 1 98.5 232 VAL B CA 1
ATOM 3707 C C . VAL B 1 232 ? 14.898 -17.891 -0.751 1 98.5 232 VAL B C 1
ATOM 3709 O O . VAL B 1 232 ? 15.062 -18.234 -1.923 1 98.5 232 VAL B O 1
ATOM 3712 N N . ALA B 1 233 ? 14.516 -16.703 -0.45 1 98.56 233 ALA B N 1
ATOM 3713 C CA . ALA B 1 233 ? 14.594 -15.578 -1.379 1 98.56 233 ALA B CA 1
ATOM 3714 C C . ALA B 1 233 ? 15.992 -14.977 -1.396 1 98.56 233 ALA B C 1
ATOM 3716 O O . ALA B 1 233 ? 16.547 -14.633 -0.345 1 98.56 233 ALA B O 1
ATOM 3717 N N . VAL B 1 234 ? 16.531 -14.891 -2.531 1 98.25 234 VAL B N 1
ATOM 3718 C CA . VAL B 1 234 ? 17.844 -14.281 -2.752 1 98.25 234 VAL B CA 1
ATOM 3719 C C . VAL B 1 234 ? 17.672 -12.906 -3.385 1 98.25 234 VAL B C 1
ATOM 3721 O O . VAL B 1 234 ? 17.125 -12.781 -4.48 1 98.25 234 VAL B O 1
ATOM 3724 N N . GLY B 1 235 ? 18.109 -11.883 -2.684 1 97.31 235 GLY B N 1
ATOM 3725 C CA . GLY B 1 235 ? 18.078 -10.523 -3.191 1 97.31 235 GLY B CA 1
ATOM 3726 C C . GLY B 1 235 ? 19.453 -9.883 -3.287 1 97.31 235 GLY B C 1
ATOM 3727 O O . GLY B 1 235 ? 19.656 -8.766 -2.811 1 97.31 235 GLY B O 1
ATOM 3728 N N . ALA B 1 236 ? 20.375 -10.617 -3.854 1 96.31 236 ALA B N 1
ATOM 3729 C CA . ALA B 1 236 ? 21.766 -10.172 -3.967 1 96.31 236 ALA B CA 1
ATOM 3730 C C . ALA B 1 236 ? 21.969 -9.367 -5.246 1 96.31 236 ALA B C 1
ATOM 3732 O O . ALA B 1 236 ? 22.828 -9.703 -6.062 1 96.31 236 ALA B O 1
ATOM 3733 N N . LEU B 1 237 ? 21.344 -8.234 -5.379 1 92.88 237 LEU B N 1
ATOM 3734 C CA . LEU B 1 237 ? 21.297 -7.449 -6.605 1 92.88 237 LEU B CA 1
ATOM 3735 C C . LEU B 1 237 ? 22.594 -6.695 -6.828 1 92.88 237 LEU B C 1
ATOM 3737 O O . LEU B 1 237 ? 23.109 -6.641 -7.949 1 92.88 237 LEU B O 1
ATOM 3741 N N . GLU B 1 238 ? 23.109 -6.066 -5.75 1 92.38 238 GLU B N 1
ATOM 3742 C CA . GLU B 1 238 ? 24.344 -5.281 -5.891 1 92.38 238 GLU B CA 1
ATOM 3743 C C . GLU B 1 238 ? 25.547 -6.18 -6.18 1 92.38 238 GLU B C 1
ATOM 3745 O O . GLU B 1 238 ? 25.656 -7.266 -5.609 1 92.38 238 GLU B O 1
ATOM 3750 N N . PRO B 1 239 ? 26.453 -5.664 -6.934 1 93.25 239 PRO B N 1
ATOM 3751 C CA . PRO B 1 239 ? 27.609 -6.469 -7.34 1 93.25 239 PRO B CA 1
ATOM 3752 C C . PRO B 1 239 ? 28.359 -7.066 -6.148 1 93.25 239 PRO B C 1
ATOM 3754 O O . PRO B 1 239 ? 28.766 -8.227 -6.188 1 93.25 239 PRO B O 1
ATOM 3757 N N . HIS B 1 240 ? 28.484 -6.309 -5.117 1 94.31 240 HIS B N 1
ATOM 3758 C CA . HIS B 1 240 ? 29.281 -6.82 -4 1 94.31 240 HIS B CA 1
ATOM 3759 C C . HIS B 1 240 ? 28.562 -7.973 -3.305 1 94.31 240 HIS B C 1
ATOM 3761 O O . HIS B 1 240 ? 29.203 -8.891 -2.787 1 94.31 240 HIS B O 1
ATOM 3767 N N . PHE B 1 241 ? 27.219 -8.023 -3.318 1 95.25 241 PHE B N 1
ATOM 3768 C CA . PHE B 1 241 ? 26.469 -9.148 -2.773 1 95.25 241 PHE B CA 1
ATOM 3769 C C . PHE B 1 241 ? 26.625 -10.383 -3.654 1 95.25 241 PHE B C 1
ATOM 3771 O O . PHE B 1 241 ? 26.859 -11.484 -3.154 1 95.25 241 PHE B O 1
ATOM 3778 N N . ALA B 1 242 ? 26.5 -10.188 -4.961 1 95.25 242 ALA B N 1
ATOM 3779 C CA . ALA B 1 242 ? 26.625 -11.281 -5.914 1 95.25 242 ALA B CA 1
ATOM 3780 C C . ALA B 1 242 ? 28.031 -11.906 -5.84 1 95.25 242 ALA B C 1
ATOM 3782 O O . ALA B 1 242 ? 28.172 -13.125 -5.844 1 95.25 242 ALA B O 1
ATOM 3783 N N . GLU B 1 243 ? 28.984 -11.047 -5.746 1 95.69 243 GLU B N 1
ATOM 3784 C CA . GLU B 1 243 ? 30.375 -11.508 -5.645 1 95.69 243 GLU B CA 1
ATOM 3785 C C . GLU B 1 243 ? 30.594 -12.297 -4.359 1 95.69 243 GLU B C 1
ATOM 3787 O O . GLU B 1 243 ? 31.297 -13.312 -4.363 1 95.69 243 GLU B O 1
ATOM 3792 N N . ALA B 1 244 ? 30.031 -11.836 -3.32 1 95.75 244 ALA B N 1
ATOM 3793 C CA . ALA B 1 244 ? 30.156 -12.539 -2.047 1 95.75 244 ALA B CA 1
ATOM 3794 C C . ALA B 1 244 ? 29.531 -13.93 -2.123 1 95.75 244 ALA B C 1
ATOM 3796 O O . ALA B 1 244 ? 30.109 -14.906 -1.644 1 95.75 244 ALA B O 1
ATOM 3797 N N . LEU B 1 245 ? 28.359 -14.031 -2.742 1 96.44 245 LEU B N 1
ATOM 3798 C CA . LEU B 1 245 ? 27.703 -15.32 -2.906 1 96.44 245 LEU B CA 1
ATOM 3799 C C . LEU B 1 245 ? 28.547 -16.25 -3.771 1 96.44 245 LEU B C 1
ATOM 3801 O O . LEU B 1 245 ? 28.688 -17.438 -3.449 1 96.44 245 LEU B O 1
ATOM 3805 N N . ARG B 1 246 ? 29.016 -15.68 -4.816 1 95.88 246 ARG B N 1
ATOM 3806 C CA . ARG B 1 246 ? 29.844 -16.469 -5.719 1 95.88 246 ARG B CA 1
ATOM 3807 C C . ARG B 1 246 ? 31.062 -17.047 -4.992 1 95.88 246 ARG B C 1
ATOM 3809 O O . ARG B 1 246 ? 31.344 -18.25 -5.098 1 95.88 246 ARG B O 1
ATOM 3816 N N . ALA B 1 247 ? 31.703 -16.25 -4.266 1 95.81 247 ALA B N 1
ATOM 3817 C CA . ALA B 1 247 ? 32.906 -16.656 -3.557 1 95.81 247 ALA B CA 1
ATOM 3818 C C . ALA B 1 247 ? 32.594 -17.672 -2.473 1 95.81 247 ALA B C 1
ATOM 3820 O O . ALA B 1 247 ? 33.312 -18.688 -2.332 1 95.81 247 ALA B O 1
ATOM 3821 N N . GLU B 1 248 ? 31.562 -17.422 -1.712 1 95.44 248 GLU B N 1
ATOM 3822 C CA . GLU B 1 248 ? 31.219 -18.25 -0.559 1 95.44 248 GLU B CA 1
ATOM 3823 C C . GLU B 1 248 ? 30.656 -19.594 -0.997 1 95.44 248 GLU B C 1
ATOM 3825 O O . GLU B 1 248 ? 30.844 -20.609 -0.311 1 95.44 248 GLU B O 1
ATOM 3830 N N . LEU B 1 249 ? 30 -19.625 -2.104 1 96.5 249 LEU B N 1
ATOM 3831 C CA . LEU B 1 249 ? 29.297 -20.828 -2.504 1 96.5 249 LEU B CA 1
ATOM 3832 C C . LEU B 1 249 ? 29.953 -21.469 -3.73 1 96.5 249 LEU B C 1
ATOM 3834 O O . LEU B 1 249 ? 29.422 -22.422 -4.293 1 96.5 249 LEU B O 1
ATOM 3838 N N . ASP B 1 250 ? 31.016 -20.906 -4.145 1 96.06 250 ASP B N 1
ATOM 3839 C CA . ASP B 1 250 ? 31.797 -21.406 -5.277 1 96.06 250 ASP B CA 1
ATOM 3840 C C . ASP B 1 250 ? 30.922 -21.5 -6.531 1 96.06 250 ASP B C 1
ATOM 3842 O O . ASP B 1 250 ? 30.859 -22.562 -7.152 1 96.06 250 ASP B O 1
ATOM 3846 N N . LEU B 1 251 ? 30.297 -20.453 -6.895 1 97.38 251 LEU B N 1
ATOM 3847 C CA . LEU B 1 251 ? 29.422 -20.406 -8.062 1 97.38 251 LEU B CA 1
ATOM 3848 C C . LEU B 1 251 ? 30.203 -20.031 -9.312 1 97.38 251 LEU B C 1
ATOM 3850 O O . LEU B 1 251 ? 31.219 -19.328 -9.234 1 97.38 251 LEU B O 1
ATOM 3854 N N . PRO B 1 252 ? 29.766 -20.516 -10.492 1 96.88 252 PRO B N 1
ATOM 3855 C CA . PRO B 1 252 ? 30.391 -20.047 -11.734 1 96.88 252 PRO B CA 1
ATOM 3856 C C . PRO B 1 252 ? 30.266 -18.547 -11.93 1 96.88 252 PRO B C 1
ATOM 3858 O O . PRO B 1 252 ? 29.453 -17.891 -11.266 1 96.88 252 PRO B O 1
ATOM 3861 N N . GLU B 1 253 ? 31.062 -18.047 -12.859 1 94.88 253 GLU B N 1
ATOM 3862 C CA . GLU B 1 253 ? 30.984 -16.625 -13.172 1 94.88 253 GLU B CA 1
ATOM 3863 C C . GLU B 1 253 ? 29.781 -16.312 -14.047 1 94.88 253 GLU B C 1
ATOM 3865 O O . GLU B 1 253 ? 29.312 -17.172 -14.805 1 94.88 253 GLU B O 1
ATOM 3870 N N . GLY B 1 254 ? 29.281 -15.109 -13.844 1 93.62 254 GLY B N 1
ATOM 3871 C CA . GLY B 1 254 ? 28.203 -14.648 -14.711 1 93.62 254 GLY B CA 1
ATOM 3872 C C . GLY B 1 254 ? 26.844 -14.711 -14.062 1 93.62 254 GLY B C 1
ATOM 3873 O O . GLY B 1 254 ? 26.719 -14.578 -12.836 1 93.62 254 GLY B O 1
ATOM 3874 N N . ASN B 1 255 ? 25.797 -14.68 -14.898 1 92.25 255 ASN B N 1
ATOM 3875 C CA . ASN B 1 255 ? 24.422 -14.641 -14.406 1 92.25 255 ASN B CA 1
ATOM 3876 C C . ASN B 1 255 ? 23.516 -15.562 -15.211 1 92.25 255 ASN B C 1
ATOM 3878 O O . ASN B 1 255 ? 22.312 -15.352 -15.273 1 92.25 255 ASN B O 1
ATOM 3882 N N . GLY B 1 256 ? 24.094 -16.547 -15.797 1 93.12 256 GLY B N 1
ATOM 3883 C CA . GLY B 1 256 ? 23.344 -17.438 -16.672 1 93.12 256 GLY B CA 1
ATOM 3884 C C . GLY B 1 256 ? 22.688 -18.578 -15.922 1 93.12 256 GLY B C 1
ATOM 3885 O O . GLY B 1 256 ? 22.703 -18.625 -14.688 1 93.12 256 GLY B O 1
ATOM 3886 N N . ASP B 1 257 ? 22.094 -19.453 -16.672 1 94.81 257 ASP B N 1
ATOM 3887 C CA . ASP B 1 257 ? 21.344 -20.594 -16.141 1 94.81 257 ASP B CA 1
ATOM 3888 C C . ASP B 1 257 ? 22.25 -21.516 -15.328 1 94.81 257 ASP B C 1
ATOM 3890 O O . ASP B 1 257 ? 21.797 -22.156 -14.383 1 94.81 257 ASP B O 1
ATOM 3894 N N . ASP B 1 258 ? 23.453 -21.547 -15.688 1 96.94 258 ASP B N 1
ATOM 3895 C CA . ASP B 1 258 ? 24.406 -22.375 -14.961 1 96.94 258 ASP B CA 1
ATOM 3896 C C . ASP B 1 258 ? 24.609 -21.859 -13.539 1 96.94 258 ASP B C 1
ATOM 3898 O O . ASP B 1 258 ? 24.766 -22.656 -12.609 1 96.94 258 ASP B O 1
ATOM 3902 N N . VAL B 1 259 ? 24.641 -20.562 -13.414 1 97.62 259 VAL B N 1
ATOM 3903 C CA . VAL B 1 259 ? 24.766 -19.953 -12.086 1 97.62 259 VAL B CA 1
ATOM 3904 C C . VAL B 1 259 ? 23.516 -20.266 -11.266 1 97.62 259 VAL B C 1
ATOM 3906 O O . VAL B 1 259 ? 23.609 -20.609 -10.094 1 97.62 259 VAL B O 1
ATOM 3909 N N . ALA B 1 260 ? 22.375 -20.141 -11.859 1 97.31 260 ALA B N 1
ATOM 3910 C CA . ALA B 1 260 ? 21.125 -20.438 -11.18 1 97.31 260 ALA B CA 1
ATOM 3911 C C . ALA B 1 260 ? 21.094 -21.875 -10.688 1 97.31 260 ALA B C 1
ATOM 3913 O O . ALA B 1 260 ? 20.688 -22.141 -9.555 1 97.31 260 ALA B O 1
ATOM 3914 N N . ALA B 1 261 ? 21.5 -22.766 -11.531 1 97.94 261 ALA B N 1
ATOM 3915 C CA . ALA B 1 261 ? 21.531 -24.172 -11.172 1 97.94 261 ALA B CA 1
ATOM 3916 C C . ALA B 1 261 ? 22.5 -24.438 -10.016 1 97.94 261 ALA B C 1
ATOM 3918 O O . ALA B 1 261 ? 22.172 -25.172 -9.086 1 97.94 261 ALA B O 1
ATOM 3919 N N . ALA B 1 262 ? 23.609 -23.828 -10.125 1 98.25 262 ALA B N 1
ATOM 3920 C CA . ALA B 1 262 ? 24.625 -24 -9.078 1 98.25 262 ALA B CA 1
ATOM 3921 C C . ALA B 1 262 ? 24.125 -23.406 -7.758 1 98.25 262 ALA B C 1
ATOM 3923 O O . ALA B 1 262 ? 24.328 -24.016 -6.699 1 98.25 262 ALA B O 1
ATOM 3924 N N . LEU B 1 263 ? 23.578 -22.25 -7.859 1 98.12 263 LEU B N 1
ATOM 3925 C CA . LEU B 1 263 ? 23.031 -21.609 -6.672 1 98.12 263 LEU B CA 1
ATOM 3926 C C . LEU B 1 263 ? 21.938 -22.469 -6.047 1 98.12 263 LEU B C 1
ATOM 3928 O O . LEU B 1 263 ? 21.891 -22.641 -4.828 1 98.12 263 LEU B O 1
ATOM 3932 N N . SER B 1 264 ? 21.078 -22.953 -6.84 1 98.31 264 SER B N 1
ATOM 3933 C CA . SER B 1 264 ? 20.016 -23.828 -6.367 1 98.31 264 SER B CA 1
ATOM 3934 C C . SER B 1 264 ? 20.578 -25.047 -5.641 1 98.31 264 SER B C 1
ATOM 3936 O O . SER B 1 264 ? 20.094 -25.422 -4.57 1 98.31 264 SER B O 1
ATOM 3938 N N . ALA B 1 265 ? 21.516 -25.625 -6.238 1 98.31 265 ALA B N 1
ATOM 3939 C CA . ALA B 1 265 ? 22.156 -26.797 -5.637 1 98.31 265 ALA B CA 1
ATOM 3940 C C . ALA B 1 265 ? 22.797 -26.453 -4.301 1 98.31 265 ALA B C 1
ATOM 3942 O O . ALA B 1 265 ? 22.656 -27.188 -3.326 1 98.31 265 ALA B O 1
ATOM 3943 N N . ALA B 1 266 ? 23.484 -25.375 -4.27 1 98.38 266 ALA B N 1
ATOM 3944 C CA . ALA B 1 266 ? 24.188 -24.938 -3.064 1 98.38 266 ALA B CA 1
ATOM 3945 C C . ALA B 1 266 ? 23.203 -24.656 -1.93 1 98.38 266 ALA B C 1
ATOM 3947 O O . ALA B 1 266 ? 23.453 -25.031 -0.78 1 98.38 266 ALA B O 1
ATOM 3948 N N . LEU B 1 267 ? 22.109 -24.062 -2.182 1 98.5 267 LEU B N 1
ATOM 3949 C CA . LEU B 1 267 ? 21.156 -23.625 -1.167 1 98.5 267 LEU B CA 1
ATOM 3950 C C . LEU B 1 267 ? 20.406 -24.812 -0.571 1 98.5 267 LEU B C 1
ATOM 3952 O O . LEU B 1 267 ? 19.766 -24.688 0.472 1 98.5 267 LEU B O 1
ATOM 3956 N N . ARG B 1 268 ? 20.531 -25.953 -1.185 1 98.31 268 ARG B N 1
ATOM 3957 C CA . ARG B 1 268 ? 19.875 -27.156 -0.675 1 98.31 268 ARG B CA 1
ATOM 3958 C C . ARG B 1 268 ? 20.672 -27.75 0.48 1 98.31 268 ARG B C 1
ATOM 3960 O O . ARG B 1 268 ? 20.203 -28.672 1.148 1 98.31 268 ARG B O 1
ATOM 3967 N N . SER B 1 269 ? 21.75 -27.156 0.812 1 98.06 269 SER B N 1
ATOM 3968 C CA . SER B 1 269 ? 22.656 -27.734 1.812 1 98.06 269 SER B CA 1
ATOM 3969 C C . SER B 1 269 ? 22.234 -27.344 3.225 1 98.06 269 SER B C 1
ATOM 3971 O O . SER B 1 269 ? 22.703 -27.922 4.203 1 98.06 269 SER B O 1
ATOM 3973 N N . ARG B 1 270 ? 21.484 -26.297 3.41 1 98.12 270 ARG B N 1
ATOM 3974 C CA . ARG B 1 270 ? 21 -25.828 4.703 1 98.12 270 ARG B CA 1
ATOM 3975 C C . ARG B 1 270 ? 19.516 -25.469 4.641 1 98.12 270 ARG B C 1
ATOM 3977 O O . ARG B 1 270 ? 18.969 -25.312 3.555 1 98.12 270 ARG B O 1
ATOM 3984 N N . SER B 1 271 ? 18.969 -25.328 5.852 1 98.5 271 SER B N 1
ATOM 3985 C CA . SER B 1 271 ? 17.578 -24.859 5.898 1 98.5 271 SER B CA 1
ATOM 3986 C C . SER B 1 271 ? 17.469 -23.391 5.5 1 98.5 271 SER B C 1
ATOM 3988 O O . SER B 1 271 ? 18.453 -22.656 5.594 1 98.5 271 SER B O 1
ATOM 3990 N N . ALA B 1 272 ? 16.328 -23.016 5.059 1 98.62 272 ALA B N 1
ATOM 3991 C CA . ALA B 1 272 ? 16.078 -21.609 4.719 1 98.62 272 ALA B CA 1
ATOM 3992 C C . ALA B 1 272 ? 16.359 -20.703 5.914 1 98.62 272 ALA B C 1
ATOM 3994 O O . ALA B 1 272 ? 16.922 -19.625 5.758 1 98.62 272 ALA B O 1
ATOM 3995 N N . ARG B 1 273 ? 15.977 -21.172 7.078 1 98.06 273 ARG B N 1
ATOM 3996 C CA . ARG B 1 273 ? 16.219 -20.422 8.305 1 98.06 273 ARG B CA 1
ATOM 3997 C C . ARG B 1 273 ? 17.719 -20.203 8.531 1 98.06 273 ARG B C 1
ATOM 3999 O O . ARG B 1 273 ? 18.141 -19.109 8.891 1 98.06 273 ARG B O 1
ATOM 4006 N N . ASP B 1 274 ? 18.406 -21.188 8.281 1 98.38 274 ASP B N 1
ATOM 4007 C CA . ASP B 1 274 ? 19.859 -21.109 8.445 1 98.38 274 ASP B CA 1
ATOM 4008 C C . ASP B 1 274 ? 20.469 -20.172 7.414 1 98.38 274 ASP B C 1
ATOM 4010 O O . ASP B 1 274 ? 21.406 -19.422 7.723 1 98.38 274 ASP B O 1
ATOM 4014 N N . TRP B 1 275 ? 19.969 -20.219 6.211 1 98.19 275 TRP B N 1
ATOM 4015 C CA . TRP B 1 275 ? 20.484 -19.328 5.168 1 98.19 275 TRP B CA 1
ATOM 4016 C C . TRP B 1 275 ? 20.172 -17.875 5.5 1 98.19 275 TRP B C 1
ATOM 4018 O O . TRP B 1 275 ? 21.016 -16.984 5.262 1 98.19 275 TRP B O 1
ATOM 4028 N N . GLN B 1 276 ? 18.984 -17.625 6 1 97.38 276 GLN B N 1
ATOM 4029 C CA . GLN B 1 276 ? 18.656 -16.266 6.426 1 97.38 276 GLN B CA 1
ATOM 4030 C C . GLN B 1 276 ? 19.625 -15.781 7.508 1 97.38 276 GLN B C 1
ATOM 4032 O O . GLN B 1 276 ? 20.109 -14.641 7.457 1 97.38 276 GLN B O 1
ATOM 4037 N N . ALA B 1 277 ? 19.844 -16.609 8.508 1 96.56 277 ALA B N 1
ATOM 4038 C CA . ALA B 1 277 ? 20.781 -16.266 9.578 1 96.56 277 ALA B CA 1
ATOM 4039 C C . ALA B 1 277 ? 22.188 -16.016 9.023 1 96.56 277 ALA B C 1
ATOM 4041 O O . ALA B 1 277 ? 22.859 -15.07 9.422 1 96.56 277 ALA B O 1
ATOM 4042 N N . TRP B 1 278 ? 22.609 -16.875 8.141 1 96.62 278 TRP B N 1
ATOM 4043 C CA . TRP B 1 278 ? 23.906 -16.734 7.492 1 96.62 278 TRP B CA 1
ATOM 4044 C C . TRP B 1 278 ? 23.984 -15.414 6.723 1 96.62 278 TRP B C 1
ATOM 4046 O O . TRP B 1 278 ? 24.984 -14.695 6.82 1 96.62 278 TRP B O 1
ATOM 4056 N N . GLY B 1 279 ? 22.969 -15.156 5.918 1 95.5 279 GLY B N 1
ATOM 4057 C CA . GLY B 1 279 ? 22.906 -13.898 5.184 1 95.5 279 GLY B CA 1
ATOM 4058 C C . GLY B 1 279 ? 23.016 -12.68 6.078 1 95.5 279 GLY B C 1
ATOM 4059 O O . GLY B 1 279 ? 23.734 -11.734 5.758 1 95.5 279 GLY B O 1
ATOM 4060 N N . LYS B 1 280 ? 22.281 -12.727 7.199 1 92.75 280 LYS B N 1
ATOM 4061 C CA . LYS B 1 280 ? 22.344 -11.633 8.164 1 92.75 280 LYS B CA 1
ATOM 4062 C C . LYS B 1 280 ? 23.75 -11.438 8.703 1 92.75 280 LYS B C 1
ATOM 4064 O O . LYS B 1 280 ? 24.219 -10.305 8.82 1 92.75 280 LYS B O 1
ATOM 4069 N N . GLN B 1 281 ? 24.406 -12.484 8.977 1 92.5 281 GLN B N 1
ATOM 4070 C CA . GLN B 1 281 ? 25.766 -12.438 9.492 1 92.5 281 GLN B CA 1
ATOM 4071 C C . GLN B 1 281 ? 26.734 -11.867 8.453 1 92.5 281 GLN B C 1
ATOM 4073 O O . GLN B 1 281 ? 27.641 -11.102 8.789 1 92.5 281 GLN B O 1
ATOM 4078 N N . ARG B 1 282 ? 26.516 -12.172 7.191 1 92.69 282 ARG B N 1
ATOM 4079 C CA . ARG B 1 282 ? 27.422 -11.805 6.117 1 92.69 282 ARG B CA 1
ATOM 4080 C C . ARG B 1 282 ? 27.016 -10.484 5.477 1 92.69 282 ARG B C 1
ATOM 4082 O O . ARG B 1 282 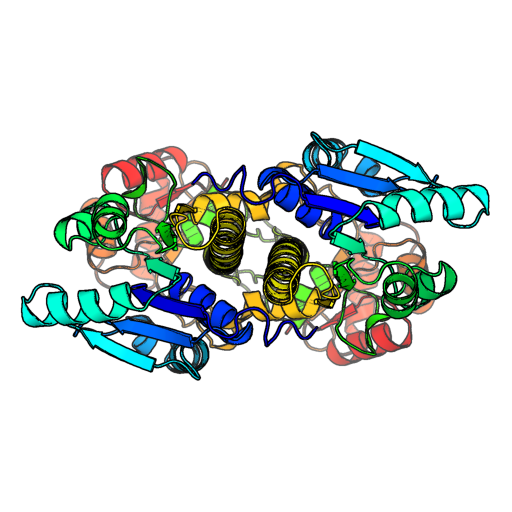? 27.75 -9.914 4.672 1 92.69 282 ARG B O 1
ATOM 4089 N N . GLY B 1 283 ? 25.859 -10.047 5.824 1 92.12 283 GLY B N 1
ATOM 4090 C CA . GLY B 1 283 ? 25.344 -8.852 5.184 1 92.12 283 GLY B CA 1
ATOM 4091 C C . GLY B 1 283 ? 24.875 -9.094 3.762 1 92.12 283 GLY B C 1
ATOM 4092 O O . GLY B 1 283 ? 25.094 -8.258 2.881 1 92.12 283 GLY B O 1
ATOM 4093 N N . ILE B 1 284 ? 24.344 -10.266 3.461 1 95.62 284 ILE B N 1
ATOM 4094 C CA . 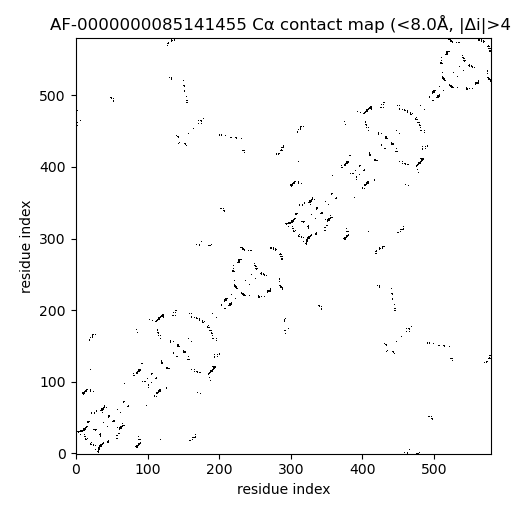ILE B 1 284 ? 23.797 -10.625 2.158 1 95.62 284 ILE B CA 1
ATOM 4095 C C . ILE B 1 284 ? 22.281 -10.789 2.266 1 95.62 284 ILE B C 1
ATOM 4097 O O . ILE B 1 284 ? 21.781 -11.461 3.172 1 95.62 284 ILE B O 1
ATOM 4101 N N . PRO B 1 285 ? 21.547 -10.172 1.383 1 96.81 285 PRO B N 1
ATOM 4102 C CA . PRO B 1 285 ? 20.078 -10.227 1.489 1 96.81 285 PRO B CA 1
ATOM 4103 C C . PRO B 1 285 ? 19.516 -11.602 1.143 1 96.81 285 PRO B C 1
ATOM 4105 O O . PRO B 1 285 ? 19.188 -11.859 -0.017 1 96.81 285 PRO B O 1
ATOM 4108 N N . LEU B 1 286 ? 19.406 -12.398 2.098 1 97.56 286 LEU B N 1
ATOM 4109 C CA . LEU B 1 286 ? 18.734 -13.688 2.043 1 97.56 286 LEU B CA 1
ATOM 4110 C C . LEU B 1 286 ? 17.609 -13.758 3.076 1 97.56 286 LEU B C 1
ATOM 4112 O O . LEU B 1 286 ? 17.781 -13.305 4.211 1 97.56 286 LEU B O 1
ATOM 4116 N N . ALA B 1 287 ? 16.469 -14.258 2.658 1 98.12 287 ALA B N 1
ATOM 4117 C CA . ALA B 1 287 ? 15.336 -14.336 3.582 1 98.12 287 ALA B CA 1
ATOM 4118 C C . ALA B 1 287 ? 14.594 -15.656 3.424 1 98.12 287 ALA B C 1
ATOM 4120 O O . ALA B 1 287 ? 14.391 -16.141 2.305 1 98.12 287 ALA B O 1
ATOM 4121 N N . GLU B 1 288 ? 14.273 -16.234 4.551 1 98.31 288 GLU B N 1
ATOM 4122 C CA . GLU B 1 288 ? 13.375 -17.391 4.523 1 98.31 288 GLU B CA 1
ATOM 4123 C C . GLU B 1 288 ? 11.977 -16.969 4.051 1 98.31 288 GLU B C 1
ATOM 4125 O O . GLU B 1 288 ? 11.461 -15.938 4.465 1 98.31 288 GLU B O 1
ATOM 4130 N N . VAL B 1 289 ? 11.445 -17.844 3.152 1 97.81 289 VAL B N 1
ATOM 4131 C CA . VAL B 1 289 ? 10.062 -17.609 2.748 1 97.81 289 VAL B CA 1
ATOM 4132 C C . VAL B 1 289 ? 9.117 -18.141 3.826 1 97.81 289 VAL B C 1
ATOM 4134 O O . VAL B 1 289 ? 9.078 -19.344 4.09 1 97.81 289 VAL B O 1
ATOM 4137 N N . GLY B 1 290 ? 8.367 -17.234 4.453 1 87.62 290 GLY B N 1
ATOM 4138 C CA . GLY B 1 290 ? 7.504 -17.562 5.578 1 87.62 290 GLY B CA 1
ATOM 4139 C C . GLY B 1 290 ? 6.203 -18.234 5.156 1 87.62 290 GLY B C 1
ATOM 4140 O O . GLY B 1 290 ? 5.801 -18.141 3.994 1 87.62 290 GLY B O 1
#

Sequence (580 aa):
MDLTSALDGVSVVTVALNLPGPAAAARLGELGADVVTVLPPAGDPMATMSPSLYAELHAGQRVVTVYLKSDAGRAEMEKLLAAADVFITSHRAGALRRLGLDAAAVAARHPRVCQVDIVGFAGEPADVPGHDLTYQAESGLLPVDDAGTPVLPRALVADMHGAEQAVSAALGLLLARGRGGDDAAGGRAQVALADAATAVGLPTRHGLLEPDAILGGATPYYAVYPAAEGHVAVGALEPHFAEALRAELDLPEGNGDDVAAALSAALRSRSARDWQAWGKQRGIPLAEVGMDLTSALDGVSVVTVALNLPGPAAAARLGELGADVVTVLPPAGDPMATMSPSLYAELHAGQRVVTVYLKSDAGRAEMEKLLAAADVFITSHRAGALRRLGLDAAAVAARHPRVCQVDIVGFAGEPADVPGHDLTYQAESGLLPVDDAGTPVLPRALVADMHGAEQAVSAALGLLLARGRGGDDAAGGRAQVALADAATAVGLPTRHGLLEPDAILGGATPYYAVYPAAEGHVAVGALEPHFAEALRAELDLPEGNGDDVAAALSAALRSRSARDWQAWGKQRGIPLAEVG

Nearest PDB structures (foldseek):
  5yit-assembly3_E-2  TM=8.300E-01  e=6.616E-20  Mycobacterium tuberculosis H37Rv
  5yit-assembly1_B  TM=8.309E-01  e=7.034E-20  Mycobacterium tuberculosis H37Rv
  1vgr-assembly1_B  TM=8.323E-01  e=1.140E-15  Oxalobacter formigenes
  1xvu-assembly1_A  TM=7.381E-01  e=3.342E-16  Escherichia coli
  1xk7-assembly1_A  TM=7.876E-01  e=2.105E-15  Escherichia coli

Foldseek 3Di:
DDQQCQQAPAEEEEAEADFLRLLLQQVVVSSPYAYEYEAEPVGHPCCVVPVVVVCNSCPPHHYYYAHLVDPVRVVVVLVSLQSHQEYEYADQQVVCVVSLNHPVSSCVSRFRYAYEYEAADPDPCSVPDDALQVLLVVLVNFDADPVRHGDDDPDSQLSNQLSVVSNVSSVVQVVVQVVVPPPRGGYYYYRHSSVSSNVVCVCVVVPCQPCCHLCVVVFLQADWADELAAIKGGNQSDPVLVVVCCVVQVADDDGDPRRNVSSNVSRNPDHLVVVCVVCVVVVGDMHGDD/DDQQCQQAPAEEEEAEADFLRLLLQQVVVSSPYAYEYEAEPVGHVCCVVPVVVVCNSCPPHHYYYAHLVDPVSVVVVLVSLQSHQEYEYADQQVVCVVSLNHPVSSCVSRFRYAYEYEAADPDPCRVPDDALQVLLVVLVNFDADPVRHGDDDPDSQLSNQLSVVSNVSSVVQVVVQVVVPPPRGGYYYYRHSSVSSNVVCVCVVVPCQPCCHLQVVVFLQADWADELAAIKGGNQSDPVLVVVCCVVQVADDDGDPRRNVSSNVSRNPDHLVVVCVVCVVVVGDMHGDD

Secondary structure (DSSP, 8-state):
--GGGTTTT-EEEEE--TTHHHHHHHHHHHTT-EEEEEE-TT--HHHHH-HHHHHHHTTTSEEEE--TTSHHHHHHHHHHHHT-SEEEE-S-HHHHHHHT-SHHHHHHH-TT-EEEEEESSSSGGGGS---HHHHHHHTT---B-TTS-B---SS-HHHHHHHHHHHHHHHHHHHHHHHT-TT---EEEEEEHHHHHHHHTHHHHTTTTSTTSTTTTSSTTEEEEE-SSSEEEEE--SHHHHHHHHHHHTPPSSSSHHHHHHHHHHHTTS-HHHHHHHHHHHT--EEE--/--GGGTTTT-EEEEE--TTHHHHHHHHHHHTT-EEEEEE-TT--HHHHH-HHHHHHHTTTSEEEE--TTSHHHHHHHHHHHHT-SEEEE-S-HHHHHHHT-SHHHHHHH-TT-EEEEEESSSSGGGGS---HHHHHHHTT---B-TTS-B---SS-HHHHHHHHHHHHHHHHHHHHHHHT-TT---EEEEEEHHHHHHHHTHHHHTTTTSTTSTTTTSSTTEEEEE-SSSEEEEE--SHHHHHHHHHHHTPPSSSSHHHHHHHHHHHTTS-HHHHHHHHHHHT--EEE--

pLDDT: mean 95.75, std 4.85, range [65.88, 98.94]

Solvent-accessible surface area (backbone atoms only — not comparable to full-atom values): 28126 Å² total; per-residue (Å²): 89,59,63,51,53,30,28,58,92,36,29,35,37,30,51,33,61,62,54,32,41,34,49,20,51,37,52,44,36,60,24,30,27,48,39,36,40,49,30,46,85,88,52,47,69,33,49,73,76,28,48,66,48,40,49,61,41,47,61,94,44,51,75,46,74,42,50,60,86,40,72,68,26,41,52,52,50,48,55,52,52,71,65,27,44,33,39,37,33,48,64,48,69,70,60,28,50,78,61,53,60,28,68,69,53,38,37,73,78,34,44,52,32,24,34,37,39,39,37,43,32,67,74,86,51,35,76,49,57,66,38,49,66,27,28,28,18,54,39,41,35,50,22,40,39,98,87,64,48,72,37,69,59,34,52,54,56,17,37,48,42,26,10,50,48,43,42,34,47,53,42,35,38,53,43,37,20,58,74,59,41,94,80,26,47,20,27,57,45,77,40,23,25,37,56,29,18,39,60,50,18,46,54,42,78,52,46,46,41,35,60,83,20,65,66,28,52,46,29,59,38,31,42,72,35,55,22,58,42,64,29,29,26,34,40,25,73,53,66,71,39,39,50,49,49,28,66,77,65,68,41,63,87,79,55,47,71,67,29,35,52,45,48,37,59,56,40,38,76,40,37,10,65,54,46,21,53,50,17,62,75,70,58,36,25,36,18,31,49,88,93,62,61,51,52,31,28,57,90,36,28,34,36,32,51,33,60,64,53,34,42,33,50,21,50,35,52,44,38,60,23,30,26,49,40,36,40,48,31,46,83,88,53,48,68,33,50,72,76,28,47,68,47,41,50,61,43,47,59,94,44,50,74,46,74,42,51,60,90,39,71,68,25,42,52,51,51,49,55,54,52,69,66,25,42,32,38,38,32,47,64,50,68,71,58,27,51,77,63,54,61,27,67,70,54,38,36,73,78,34,44,50,33,24,35,37,39,39,38,43,31,67,73,87,50,35,77,49,56,65,38,50,66,27,28,29,18,55,38,39,36,50,22,40,39,99,87,62,47,71,36,67,59,33,51,53,57,16,37,47,42,26,11,50,49,44,42,34,48,52,42,34,38,52,42,37,20,58,73,57,41,95,79,26,48,21,28,58,45,77,39,23,24,36,56,29,18,38,60,50,17,47,54,41,78,50,45,44,42,35,60,84,19,66,65,27,53,46,28,57,39,32,42,72,36,56,23,57,43,64,29,27,26,35,40,25,72,53,67,71,38,40,50,48,48,27,66,75,63,67,42,63,87,81,54,48,71,68,31,37,52,46,49,38,58,55,40,38,74,41,36,11,64,53,47,21,54,48,16,62,75,71,60,33,25,36,17,30,50,87